Protein AF-0000000076750941 (afdb_homodimer)

Foldseek 3Di:
DPDFAADPLQVVVLVVQLDDPHLLVDDLVVSQVVLCVLQVDDDDAADWDKDWDWFDFPLDIWIKIKIAHPPDDAAFEEEAEEEDDLLRYDDCRLQVRLLRLLRNLLRGIYIYTGFDGFPVPAPPRRLRNSLSVLLCCVVPVVVVRHDQVAYEYEYEACRLLSLLLSLLVCVVVVRHDYQEYEYELYAAALPLDDPLQVVAQSDSVDHSSNSPSSCCGHCVPPVCCLPCSNHVLNDALVSLAPGHAYEYEHEDNESSRVSSVSSQVSNVVSVHHYDYYYHGNHYGPLLSRSSNCPPPSNVVVSSVSSVVSNVSSVND/DPDFAADPLQVVVLVVQLDDPHLLVDDLVVSQVVLCVLQVDDDDAADWDKDWDWFDFPLDIWIKIKIAHPPDDAAFEEEAEEEDDLLRYDDCRLQVRLLRLLRNLLRGIYIYTGFDGFPVPAPPRRLRNSLSVLLCCVVPVVVVRHDQVAYEYEYEACRLLSLLLSLLVCVVVVRHDYQEYEYELYAAALPLDDPLQVVAQSDSVDHVSNSPSSCCGHCVPVVCCLPCSNHVLNDALVSLAPGHAYEYEHEDNESSRVSSVSSQVSNVVSVHHYDYYYHGNHYGPLLSRRSNCPPPSNVVVSSVSSVVSNVSSVND

Radius of gyration: 24.83 Å; Cα contacts (8 Å, |Δi|>4): 1471; chains: 2; bounding box: 46×72×63 Å

InterPro domains:
  IPR002168 Lipase, GDXG, putative histidine active site [PS01173] (79-95)
  IPR013094 Alpha/beta hydrolase fold-3 [PF07859] (79-287)
  IPR029058 Alpha/Beta hydrolase fold [G3DSA:3.40.50.1820] (3-315)
  IPR029058 Alpha/Beta hydrolase fold [SSF53474] (43-313)
  IPR050300 GDXG lipolytic enzyme [PTHR48081] (16-315)

Organism: NCBI:txid927661

Secondary structure (DSSP, 8-state):
-PPP---HHHHHHHHHTSSSSPGGGS-HHHHHHHHHHHH-S------EEEEEEEEP-TT--EEEEEEEETT--SPEEEEEEE--STTTS--TTTTHHHHHHHHHHHTSEEEEEE---TTTS-TTHHHHHHHHHHHHHHHHGGGGTEEEEEEEEEEETHHHHHHHHHHHHHHHH-S---SEEEEES----TT--SHHHHHTTT-SSS-HHHHHHHHHHH--SGGGGGSTTT-GGG--HHHHTTPPPEEEEEEEE-TTHHHHHHHHHHHHHTT--EEEEEEEEEETTTTT-GGGTTSHHHHHHHHHHHHHHHHHTT--/-PPP---HHHHHHHHHTSSSSPGGGS-HHHHHHHHHHHH-S------EEEEEEEEP-TT--EEEEEEEETT--SPEEEEEEE--STTTS--TTTTHHHHHHHHHHHTSEEEEEE---TTTS-TTHHHHHHHHHHHHHHHHGGGGTEEEEEEEEEEETHHHHHHHHHHHHHHHH-S---SEEEEES----TT--SHHHHHTTT-SSS-HHHHHHHHHHH--SGGGGGSTTT-GGG--HHHHTTPPPEEEEEEEE-TTHHHHHHHHHHHHHTT--EEEEEEEEEETTTTT-GGGTTSHHHHHHHHHHHHHHHHHTT--

Sequence (632 aa):
MSEVVLEAAAQEFADATSKPPFIYQLSPVEARKVLDDVQAGPVDAPPVDDEWVLVPASVGDVRVRIVKPQGASGALPVVLYIHGGGWVLGNAGTHDRLVREFAVGSDAAVVFVEYTPSPDAHYPVAIEQAYATARWVVAEGAAHGLDATRMAVAGDSVGGNMTAAVAILAKQRGDVTFVHQSMYYPVTDARQNTESYRTFADGPFLTAAGMAWFWDNYAPDHSVRSEITASPNLASPEDLAGLPPAFLLVDEADVLRDEGEAYAGKLRAAGVPVTTVRYDGISHDFMMLNPLKDTHAAKGATAQAIAVLRQALGRAMSEVVLEAAAQEFADATSKPPFIYQLSPVEARKVLDDVQAGPVDAPPVDDEWVLVPASVGDVRVRIVKPQGASGALPVVLYIHGGGWVLGNAGTHDRLVREFAVGSDAAVVFVEYTPSPDAHYPVAIEQAYATARWVVAEGAAHGLDATRMAVAGDSVGGNMTAAVAILAKQRGDVTFVHQSMYYPVTDARQNTESYRTFADGPFLTAAGMAWFWDNYAPDHSVRSEITASPNLASPEDLAGLPPAFLLVDEADVLRDEGEAYAGKLRAAGVPVTTVRYDGISHDFMMLNPLKDTHAAKGATAQAIAVLRQALGRA

Structure (mmCIF, N/CA/C/O backbone):
data_AF-0000000076750941-model_v1
#
loop_
_entity.id
_entity.type
_entity.pdbx_description
1 polymer Esterase/lipase
#
loop_
_atom_site.group_PDB
_atom_site.id
_atom_site.type_symbol
_atom_site.label_atom_id
_atom_site.label_alt_id
_atom_site.label_comp_id
_atom_site.label_asym_id
_atom_site.label_entity_id
_atom_site.label_seq_id
_atom_site.pdbx_PDB_ins_code
_atom_site.Cartn_x
_atom_site.Cartn_y
_atom_site.Cartn_z
_atom_site.occupancy
_atom_site.B_iso_or_equiv
_atom_site.auth_seq_id
_atom_site.auth_comp_id
_atom_site.auth_asym_id
_atom_site.auth_atom_id
_atom_site.pdbx_PDB_model_num
ATOM 1 N N . MET A 1 1 ? -1.994 -5.578 19.625 1 52.38 1 MET A N 1
ATOM 2 C CA . MET A 1 1 ? -2.387 -5.199 18.266 1 52.38 1 MET A CA 1
ATOM 3 C C . MET A 1 1 ? -3.838 -4.73 18.234 1 52.38 1 MET A C 1
ATOM 5 O O . MET A 1 1 ? -4.676 -5.242 18.969 1 52.38 1 MET A O 1
ATOM 9 N N . SER A 1 2 ? -4.059 -3.561 17.641 1 65.69 2 SER A N 1
ATOM 10 C CA . SER A 1 2 ? -5.418 -3.043 17.562 1 65.69 2 SER A CA 1
ATOM 11 C C . SER A 1 2 ? -6.355 -4.035 16.891 1 65.69 2 SER A C 1
ATOM 13 O O . SER A 1 2 ? -5.91 -4.875 16.094 1 65.69 2 SER A O 1
ATOM 15 N N . GLU A 1 3 ? -7.535 -4.137 17.344 1 85.19 3 GLU A N 1
ATOM 16 C CA . GLU A 1 3 ? -8.562 -4.996 16.766 1 85.19 3 GLU A CA 1
ATOM 17 C C . GLU A 1 3 ? -8.742 -4.719 15.281 1 85.19 3 GLU A C 1
ATOM 19 O O . GLU A 1 3 ? -8.773 -3.562 14.852 1 85.19 3 GLU A O 1
ATOM 24 N N . VAL A 1 4 ? -8.695 -5.77 14.5 1 95.56 4 VAL A N 1
ATOM 25 C CA . VAL A 1 4 ? -8.883 -5.656 13.062 1 95.56 4 VAL A CA 1
ATOM 26 C C . VAL A 1 4 ? -10.328 -5.285 12.758 1 95.56 4 VAL A C 1
ATOM 28 O O . VAL A 1 4 ? -11.258 -5.93 13.25 1 95.56 4 VAL A O 1
ATOM 31 N N . VAL A 1 5 ? -10.555 -4.203 12.094 1 97.88 5 VAL A N 1
ATOM 32 C CA . VAL A 1 5 ? -11.867 -3.809 11.586 1 97.88 5 VAL A CA 1
ATOM 33 C C . VAL A 1 5 ? -11.914 -4.023 10.078 1 97.88 5 VAL A C 1
ATOM 35 O O . VAL A 1 5 ? -11.305 -3.268 9.312 1 97.88 5 VAL A O 1
ATOM 38 N N . LEU A 1 6 ? -12.688 -5.016 9.641 1 98.5 6 LEU A N 1
ATOM 39 C CA . LEU A 1 6 ? -12.789 -5.332 8.227 1 98.5 6 LEU A CA 1
ATOM 40 C C . LEU A 1 6 ? -13.773 -4.398 7.527 1 98.5 6 LEU A C 1
ATOM 42 O O . LEU A 1 6 ? -14.695 -3.879 8.164 1 98.5 6 LEU A O 1
ATOM 46 N N . GLU A 1 7 ? -13.531 -4.137 6.223 1 98.69 7 GLU A N 1
ATOM 47 C CA . GLU A 1 7 ? -14.594 -3.535 5.426 1 98.69 7 GLU A CA 1
ATOM 48 C C . GLU A 1 7 ? -15.867 -4.375 5.473 1 98.69 7 GLU A C 1
ATOM 50 O O . GLU A 1 7 ? -15.805 -5.602 5.602 1 98.69 7 GLU A O 1
ATOM 55 N N . ALA A 1 8 ? -16.984 -3.779 5.281 1 98.12 8 ALA A N 1
ATOM 56 C CA . ALA A 1 8 ? -18.281 -4.418 5.484 1 98.12 8 ALA A CA 1
ATOM 57 C C . ALA A 1 8 ? -18.438 -5.66 4.609 1 98.12 8 ALA A C 1
ATOM 59 O O . ALA A 1 8 ? -18.828 -6.723 5.094 1 98.12 8 ALA A O 1
ATOM 60 N N . ALA A 1 9 ? -18.078 -5.562 3.32 1 98.44 9 ALA A N 1
ATOM 61 C CA . ALA A 1 9 ? -18.203 -6.691 2.404 1 98.44 9 ALA A CA 1
ATOM 62 C C . ALA A 1 9 ? -17.281 -7.836 2.816 1 98.44 9 ALA A C 1
ATOM 64 O O . ALA A 1 9 ? -17.641 -9.008 2.678 1 98.44 9 ALA A O 1
ATOM 65 N N . ALA A 1 10 ? -16.094 -7.52 3.305 1 98.62 10 ALA A N 1
ATOM 66 C CA . ALA A 1 10 ? -15.148 -8.531 3.768 1 98.62 10 ALA A CA 1
ATOM 67 C C . ALA A 1 10 ? -15.672 -9.242 5.012 1 98.62 10 ALA A C 1
ATOM 69 O O . ALA A 1 10 ? -15.531 -10.461 5.141 1 98.62 10 ALA A O 1
ATOM 70 N N . GLN A 1 11 ? -16.234 -8.461 5.938 1 98.31 11 GLN A N 1
ATOM 71 C CA . GLN A 1 11 ? -16.812 -9.062 7.133 1 98.31 11 GLN A CA 1
ATOM 72 C C . GLN A 1 11 ? -17.969 -9.992 6.777 1 98.31 11 GLN A C 1
ATOM 74 O O . GLN A 1 11 ? -18.078 -11.094 7.312 1 98.31 11 GLN A O 1
ATOM 79 N N . GLU A 1 12 ? -18.828 -9.516 5.898 1 98.25 12 GLU A N 1
ATOM 80 C CA . GLU A 1 12 ? -19.953 -10.32 5.461 1 98.25 12 GLU A CA 1
ATOM 81 C C . GLU A 1 12 ? -19.484 -11.633 4.836 1 98.25 12 GLU A C 1
ATOM 83 O O . GLU A 1 12 ? -20.047 -12.695 5.117 1 98.25 12 GLU A O 1
ATOM 88 N N . PHE A 1 13 ? -18.547 -11.57 3.957 1 98.12 13 PHE A N 1
ATOM 89 C CA . PHE A 1 13 ? -18 -12.758 3.305 1 98.12 13 PHE A CA 1
ATOM 90 C C . PHE A 1 13 ? -17.391 -13.703 4.328 1 98.12 13 PHE A C 1
ATOM 92 O O . PHE A 1 13 ? -17.562 -14.922 4.246 1 98.12 13 PHE A O 1
ATOM 99 N N . ALA A 1 14 ? -16.594 -13.117 5.281 1 97.94 14 ALA A N 1
ATOM 100 C CA . ALA A 1 14 ? -15.992 -13.906 6.348 1 97.94 14 ALA A CA 1
ATOM 101 C C . ALA A 1 14 ? -17.047 -14.633 7.168 1 97.94 14 ALA A C 1
ATOM 103 O O . ALA A 1 14 ? -16.906 -15.812 7.484 1 97.94 14 ALA A O 1
ATOM 104 N N . ASP A 1 15 ? -18.125 -13.93 7.496 1 97.75 15 ASP A N 1
ATOM 105 C CA . ASP A 1 15 ? -19.219 -14.531 8.266 1 97.75 15 ASP A CA 1
ATOM 106 C C . ASP A 1 15 ? -19.859 -15.68 7.5 1 97.75 15 ASP A C 1
ATOM 108 O O . ASP A 1 15 ? -20.156 -16.734 8.078 1 97.75 15 ASP A O 1
ATOM 112 N N . ALA A 1 16 ? -20.016 -15.469 6.242 1 96.25 16 ALA A N 1
ATOM 113 C CA . ALA A 1 16 ? -20.672 -16.469 5.402 1 96.25 16 ALA A CA 1
ATOM 114 C C . ALA A 1 16 ? -19.812 -17.734 5.289 1 96.25 16 ALA A C 1
ATOM 116 O O . ALA A 1 16 ? -20.344 -18.844 5.152 1 96.25 16 ALA A O 1
ATOM 117 N N . THR A 1 17 ? -18.547 -17.578 5.395 1 95.69 17 THR A N 1
ATOM 118 C CA . THR A 1 17 ? -17.656 -18.703 5.172 1 95.69 17 THR A CA 1
ATOM 119 C C . THR A 1 17 ? -17.141 -19.266 6.5 1 95.69 17 THR A C 1
ATOM 121 O O . THR A 1 17 ? -16.234 -20.094 6.523 1 95.69 17 THR A O 1
ATOM 124 N N . SER A 1 18 ? -17.719 -18.797 7.625 1 96.12 18 SER A N 1
ATOM 125 C CA . SER A 1 18 ? -17.266 -19.234 8.945 1 96.12 18 SER A CA 1
ATOM 126 C C . SER A 1 18 ? -18.078 -20.406 9.453 1 96.12 18 SER A C 1
ATOM 128 O O . SER A 1 18 ? -17.922 -20.844 10.602 1 96.12 18 SER A O 1
ATOM 130 N N . LYS A 1 19 ? -18.906 -20.922 8.594 1 94.56 19 LYS A N 1
ATOM 131 C CA . LYS A 1 19 ? -19.719 -22.062 8.953 1 94.56 19 LYS A CA 1
ATOM 132 C C . LYS A 1 19 ? -19.359 -23.281 8.117 1 94.56 19 LYS A C 1
ATOM 134 O O . LYS A 1 19 ? -19.062 -23.172 6.922 1 94.56 19 LYS A O 1
ATOM 139 N N . PRO A 1 20 ? -19.328 -24.469 8.742 1 94.94 20 PRO A N 1
ATOM 140 C CA . PRO A 1 20 ? -19.031 -25.672 7.973 1 94.94 20 PRO A CA 1
ATOM 141 C C . PRO A 1 20 ? -20.094 -25.969 6.914 1 94.94 20 PRO A C 1
ATOM 143 O O . PRO A 1 20 ? -21.219 -25.484 7.012 1 94.94 20 PRO A O 1
ATOM 146 N N . PRO A 1 21 ? -19.797 -26.812 5.961 1 96.94 21 PRO A N 1
ATOM 147 C CA . PRO A 1 21 ? -18.484 -27.438 5.773 1 96.94 21 PRO A CA 1
ATOM 148 C C . PRO A 1 21 ? -17.422 -26.438 5.297 1 96.94 21 PRO A C 1
ATOM 150 O O . PRO A 1 21 ? -17.688 -25.609 4.426 1 96.94 21 PRO A O 1
ATOM 153 N N . PHE A 1 22 ? -16.312 -26.562 5.926 1 97.19 22 PHE A N 1
ATOM 154 C CA . PHE A 1 22 ? -15.156 -25.797 5.496 1 97.19 22 PHE A CA 1
ATOM 155 C C . PHE A 1 22 ? -14.492 -26.438 4.285 1 97.19 22 PHE A C 1
ATOM 157 O O . PHE A 1 22 ? -14.727 -27.609 3.998 1 97.19 22 PHE A O 1
ATOM 164 N N . ILE A 1 23 ? -13.719 -25.641 3.59 1 96.06 23 ILE A N 1
ATOM 165 C CA . ILE A 1 23 ? -13.125 -26.094 2.334 1 96.06 23 ILE A CA 1
ATOM 166 C C . ILE A 1 23 ? -12.312 -27.359 2.576 1 96.06 23 ILE A C 1
ATOM 168 O O . ILE A 1 23 ? -12.289 -28.266 1.73 1 96.06 23 ILE A O 1
ATOM 172 N N . TYR A 1 24 ? -11.648 -27.484 3.795 1 97.19 24 TYR A N 1
ATOM 173 C CA . TYR A 1 24 ? -10.75 -28.594 4.098 1 97.19 24 TYR A CA 1
ATOM 174 C C . TYR A 1 24 ? -11.539 -29.812 4.543 1 97.19 24 TYR A C 1
ATOM 176 O O . TYR A 1 24 ? -10.953 -30.859 4.832 1 97.19 24 TYR A O 1
ATOM 184 N N . GLN A 1 25 ? -12.836 -29.656 4.633 1 97.88 25 GLN A N 1
ATOM 185 C CA . GLN A 1 25 ? -13.711 -30.766 4.973 1 97.88 25 GLN A CA 1
ATOM 186 C C . GLN A 1 25 ? -14.391 -31.344 3.729 1 97.88 25 GLN A C 1
ATOM 188 O O . GLN A 1 25 ? -15.164 -32.281 3.816 1 97.88 25 GLN A O 1
ATOM 193 N N . LEU A 1 26 ? -14.102 -30.75 2.559 1 97.94 26 LEU A N 1
ATOM 194 C CA . LEU A 1 26 ? -14.688 -31.172 1.286 1 97.94 26 LEU A CA 1
ATOM 195 C C . LEU A 1 26 ? -13.68 -31.969 0.463 1 97.94 26 LEU A C 1
ATOM 197 O O . LEU A 1 26 ? -12.477 -31.875 0.681 1 97.94 26 LEU A O 1
ATOM 201 N N . SER A 1 27 ? -14.227 -32.781 -0.504 1 97.44 27 SER A N 1
ATOM 202 C CA . SER A 1 27 ? -13.352 -33.344 -1.53 1 97.44 27 SER A CA 1
ATOM 203 C C . SER A 1 27 ? -12.812 -32.25 -2.449 1 97.44 27 SER A C 1
ATOM 205 O O . SER A 1 27 ? -13.406 -31.188 -2.57 1 97.44 27 SER A O 1
ATOM 207 N N . PRO A 1 28 ? -11.672 -32.531 -3.076 1 97.75 28 PRO A N 1
ATOM 208 C CA . PRO A 1 28 ? -11.141 -31.516 -4.012 1 97.75 28 PRO A CA 1
ATOM 209 C C . PRO A 1 28 ? -12.164 -31.094 -5.062 1 97.75 28 PRO A C 1
ATOM 211 O O . PRO A 1 28 ? -12.281 -29.906 -5.379 1 97.75 28 PRO A O 1
ATOM 214 N N . VAL A 1 29 ? -12.953 -32.031 -5.559 1 97.62 29 VAL A N 1
ATOM 215 C CA . VAL A 1 29 ? -13.945 -31.734 -6.586 1 97.62 29 VAL A CA 1
ATOM 216 C C . VAL A 1 29 ? -15.023 -30.812 -6.012 1 97.62 29 VAL A C 1
ATOM 218 O O . VAL A 1 29 ? -15.43 -29.844 -6.652 1 97.62 29 VAL A O 1
ATOM 221 N N . GLU A 1 30 ? -15.492 -31.109 -4.785 1 97.94 30 GLU A N 1
ATOM 222 C CA . GLU A 1 30 ? -16.5 -30.281 -4.129 1 97.94 30 GLU A CA 1
ATOM 223 C C . GLU A 1 30 ? -15.945 -28.891 -3.797 1 97.94 30 GLU A C 1
ATOM 225 O O . GLU A 1 30 ? -16.641 -27.891 -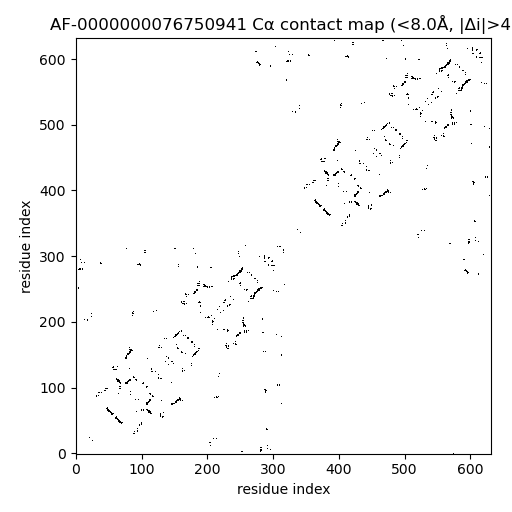3.928 1 97.94 30 GLU A O 1
ATOM 230 N N . ALA A 1 31 ? -14.727 -28.906 -3.391 1 98.25 31 ALA A N 1
ATOM 231 C CA . ALA A 1 31 ? -14.078 -27.641 -3.057 1 98.25 31 ALA A CA 1
ATOM 232 C C . ALA A 1 31 ? -13.953 -26.75 -4.289 1 98.25 31 ALA A C 1
ATOM 234 O O . ALA A 1 31 ? -14.195 -25.547 -4.219 1 98.25 31 ALA A O 1
ATOM 235 N N . ARG A 1 32 ? -13.562 -27.328 -5.414 1 98.5 32 ARG A N 1
ATOM 236 C CA . ARG A 1 32 ? -13.469 -26.594 -6.668 1 98.5 32 ARG A CA 1
ATOM 237 C C . ARG A 1 32 ? -14.805 -25.969 -7.039 1 98.5 32 ARG A C 1
ATOM 239 O O . ARG A 1 32 ? -14.852 -24.797 -7.461 1 98.5 32 ARG A O 1
ATOM 246 N N . LYS A 1 33 ? -15.875 -26.703 -6.832 1 97.81 33 LYS A N 1
ATOM 247 C CA . LYS A 1 33 ? -17.203 -26.203 -7.152 1 97.81 33 LYS A CA 1
ATOM 248 C C . LYS A 1 33 ? -17.578 -25 -6.273 1 97.81 33 LYS A C 1
ATOM 250 O O . LYS A 1 33 ? -18.266 -24.094 -6.727 1 97.81 33 LYS A O 1
ATOM 255 N N . VAL A 1 34 ? -17.156 -25.047 -5.055 1 97 34 VAL A N 1
ATOM 256 C CA . VAL A 1 34 ? -17.453 -23.953 -4.145 1 97 34 VAL A CA 1
ATOM 257 C C . VAL A 1 34 ? -16.875 -22.656 -4.703 1 97 34 VAL A C 1
ATOM 259 O O . VAL A 1 34 ? -17.578 -21.641 -4.777 1 97 34 VAL A O 1
ATOM 262 N N . LEU A 1 35 ? -15.594 -22.609 -5.105 1 97.81 35 LEU A N 1
ATOM 263 C CA . LEU A 1 35 ? -15 -21.391 -5.641 1 97.81 35 LEU A CA 1
ATOM 264 C C . LEU A 1 35 ? -15.633 -21.016 -6.973 1 97.81 35 LEU A C 1
ATOM 266 O O . LEU A 1 35 ? -15.859 -19.844 -7.242 1 97.81 35 LEU A O 1
ATOM 270 N N . ASP A 1 36 ? -15.945 -22.031 -7.805 1 98.19 36 ASP A N 1
ATOM 271 C CA . ASP A 1 36 ? -16.641 -21.781 -9.062 1 98.19 36 ASP A CA 1
ATOM 272 C C . ASP A 1 36 ? -17.953 -21.031 -8.812 1 98.19 36 ASP A C 1
ATOM 274 O O . ASP A 1 36 ? -18.281 -20.078 -9.531 1 98.19 36 ASP A O 1
ATOM 278 N N . ASP A 1 37 ? -18.672 -21.469 -7.812 1 97.5 37 ASP A N 1
ATOM 279 C CA . ASP A 1 37 ? -19.984 -20.891 -7.516 1 97.5 37 ASP A CA 1
ATOM 280 C C . ASP A 1 37 ? -19.844 -19.469 -6.984 1 97.5 37 ASP A C 1
ATOM 282 O O . ASP A 1 37 ? -20.625 -18.578 -7.352 1 97.5 37 ASP A O 1
ATOM 286 N N . VAL A 1 38 ? -18.875 -19.25 -6.164 1 96.94 38 VAL A N 1
ATOM 287 C CA . VAL A 1 38 ? -18.625 -17.906 -5.613 1 96.94 38 VAL A CA 1
ATOM 288 C C . VAL A 1 38 ? -18.328 -16.938 -6.742 1 96.94 38 VAL A C 1
ATOM 290 O O . VAL A 1 38 ? -18.734 -15.766 -6.688 1 96.94 38 VAL A O 1
ATOM 293 N N . GLN A 1 39 ? -17.656 -17.422 -7.809 1 98.06 39 GLN A N 1
ATOM 294 C CA . GLN A 1 39 ? -17.141 -16.562 -8.867 1 98.06 39 GLN A CA 1
ATOM 295 C C . GLN A 1 39 ? -18.094 -16.516 -10.062 1 98.06 39 GLN A C 1
ATOM 297 O O . GLN A 1 39 ? -17.875 -15.781 -11.023 1 98.06 39 GLN A O 1
ATOM 302 N N . ALA A 1 40 ? -19.203 -17.297 -10.086 1 94 40 ALA A N 1
ATOM 303 C CA . ALA A 1 40 ? -20.062 -17.516 -11.242 1 94 40 ALA A CA 1
ATOM 304 C C . ALA A 1 40 ? -21.031 -16.344 -11.438 1 94 40 ALA A C 1
ATOM 306 O O . ALA A 1 40 ? -21.547 -16.141 -12.531 1 94 40 ALA A O 1
ATOM 307 N N . GLY A 1 41 ? -21.281 -15.477 -10.523 1 89.62 41 GLY A N 1
ATOM 308 C CA . GLY A 1 41 ? -22.234 -14.398 -10.68 1 89.62 41 GLY A CA 1
ATOM 309 C C . GLY A 1 41 ? -21.766 -13.32 -11.648 1 89.62 41 GLY A C 1
ATOM 310 O O . GLY A 1 41 ? -20.594 -13.266 -12 1 89.62 41 GLY A O 1
ATOM 311 N N . PRO A 1 42 ? -22.781 -12.641 -12.234 1 91.81 42 PRO A N 1
ATOM 312 C CA . PRO A 1 42 ? -22.406 -11.547 -13.141 1 91.81 42 PRO A CA 1
ATOM 313 C C . PRO A 1 42 ? -21.438 -10.555 -12.516 1 91.81 42 PRO A C 1
ATOM 315 O O . PRO A 1 42 ? -21.547 -10.242 -11.32 1 91.81 42 PRO A O 1
ATOM 318 N N . VAL A 1 43 ? -20.422 -10.219 -13.273 1 94.94 43 VAL A N 1
ATOM 319 C CA . VAL A 1 43 ? -19.438 -9.234 -12.82 1 94.94 43 VAL A CA 1
ATOM 320 C C . VAL A 1 43 ? -18.969 -8.398 -14.008 1 94.94 43 VAL A C 1
ATOM 322 O O . VAL A 1 43 ? -18.797 -8.914 -15.117 1 94.94 43 VAL A O 1
ATOM 325 N N . ASP A 1 44 ? -18.844 -7.074 -13.773 1 95.31 44 ASP A N 1
ATOM 326 C CA . ASP A 1 44 ? -18.297 -6.199 -14.797 1 95.31 44 ASP A CA 1
ATOM 327 C C . ASP A 1 44 ? -16.812 -6.48 -15.016 1 95.31 44 ASP A C 1
ATOM 329 O O . ASP A 1 44 ? -16.047 -6.586 -14.055 1 95.31 44 ASP A O 1
ATOM 333 N N . ALA A 1 45 ? -16.406 -6.75 -16.234 1 96.62 45 ALA A N 1
ATOM 334 C CA . ALA A 1 45 ? -15.023 -6.941 -16.641 1 96.62 45 ALA A CA 1
ATOM 335 C C . ALA A 1 45 ? -14.766 -6.355 -18.016 1 96.62 45 ALA A C 1
ATOM 337 O O . ALA A 1 45 ? -15.648 -6.367 -18.875 1 96.62 45 ALA A O 1
ATOM 338 N N . PRO A 1 46 ? -13.609 -5.812 -18.203 1 98.19 46 PRO A N 1
ATOM 339 C CA . PRO A 1 46 ? -13.328 -5.195 -19.5 1 98.19 46 PRO A CA 1
ATOM 340 C C . PRO A 1 46 ? -13.336 -6.203 -20.641 1 98.19 46 PRO A C 1
ATOM 342 O O . PRO A 1 46 ? -13.016 -7.379 -20.438 1 98.19 46 PRO A O 1
ATOM 345 N N . PRO A 1 47 ? -13.688 -5.766 -21.844 1 98.44 47 PRO A N 1
ATOM 346 C CA . PRO A 1 47 ? -13.633 -6.664 -23 1 98.44 47 PRO A CA 1
ATOM 347 C C . PRO A 1 47 ? -12.203 -7.043 -23.391 1 98.44 47 PRO A C 1
ATOM 349 O O . PRO A 1 47 ? -11.297 -6.219 -23.297 1 98.44 47 PRO A O 1
ATOM 352 N N . VAL A 1 48 ? -12.055 -8.312 -23.844 1 98.75 48 VAL A N 1
ATOM 353 C CA . VAL A 1 48 ? -10.727 -8.805 -24.203 1 98.75 48 VAL A CA 1
ATOM 354 C C . VAL A 1 48 ? -10.836 -9.719 -25.422 1 98.75 48 VAL A C 1
ATOM 356 O O . VAL A 1 48 ? -11.93 -10.188 -25.766 1 98.75 48 VAL A O 1
ATOM 359 N N . ASP A 1 49 ? -9.734 -9.883 -26.125 1 98.75 49 ASP A N 1
ATOM 360 C CA . ASP A 1 49 ? -9.516 -11.008 -27.031 1 98.75 49 ASP A CA 1
ATOM 361 C C . ASP A 1 49 ? -8.695 -12.102 -26.359 1 98.75 49 ASP A C 1
ATOM 363 O O . ASP A 1 49 ? -7.762 -11.82 -25.609 1 98.75 49 ASP A O 1
ATOM 367 N N . ASP A 1 50 ? -9.125 -13.359 -26.578 1 98 50 ASP A N 1
ATOM 368 C CA . ASP A 1 50 ? -8.297 -14.406 -26 1 98 50 ASP A CA 1
ATOM 369 C C . ASP A 1 50 ? -8.234 -15.633 -26.906 1 98 50 ASP A C 1
ATOM 371 O O . ASP A 1 50 ? -9.008 -15.742 -27.859 1 98 50 ASP A O 1
ATOM 375 N N . GLU A 1 51 ? -7.262 -16.422 -26.75 1 98.44 51 GLU A N 1
ATOM 376 C CA . GLU A 1 51 ? -7.074 -17.719 -27.406 1 98.44 51 GLU A CA 1
ATOM 377 C C . GLU A 1 51 ? -6.418 -18.719 -26.453 1 98.44 51 GLU A C 1
ATOM 379 O O . GLU A 1 51 ? -5.812 -18.344 -25.453 1 98.44 51 GLU A O 1
ATOM 384 N N . TRP A 1 52 ? -6.609 -19.938 -26.766 1 98.75 52 TRP A N 1
ATOM 385 C CA . TRP A 1 52 ? -6.012 -21.031 -26 1 98.75 52 TRP A CA 1
ATOM 386 C C . TRP A 1 52 ? -4.918 -21.719 -26.812 1 98.75 52 TRP A C 1
ATOM 388 O O . TRP A 1 52 ? -5.066 -21.938 -28.016 1 98.75 52 TRP A O 1
ATOM 398 N N . VAL A 1 53 ? -3.848 -22.031 -26.125 1 98.75 53 VAL A N 1
ATOM 399 C CA . VAL A 1 53 ? -2.793 -22.844 -26.703 1 98.75 53 VAL A CA 1
ATOM 400 C C . VAL A 1 53 ? -2.447 -24 -25.766 1 98.75 53 VAL A C 1
ATOM 402 O O . VAL A 1 53 ? -2.719 -23.922 -24.562 1 98.75 53 VAL A O 1
ATOM 405 N N . LEU A 1 54 ? -1.964 -25.047 -26.312 1 98.75 54 LEU A N 1
ATOM 406 C CA . LEU A 1 54 ? -1.405 -26.141 -25.531 1 98.75 54 LEU A CA 1
ATOM 407 C C . LEU A 1 54 ? 0.118 -26.094 -25.531 1 98.75 54 LEU A C 1
ATOM 409 O O . LEU A 1 54 ? 0.745 -26.172 -26.594 1 98.75 54 LEU A O 1
ATOM 413 N N . VAL A 1 55 ? 0.733 -25.922 -24.406 1 98.75 55 VAL A N 1
ATOM 414 C CA . VAL A 1 55 ? 2.18 -25.797 -24.266 1 98.75 55 VAL A CA 1
ATOM 415 C C . VAL A 1 55 ? 2.787 -27.109 -23.812 1 98.75 55 VAL A C 1
ATOM 417 O O . VAL A 1 55 ? 2.395 -27.656 -22.781 1 98.75 55 VAL A O 1
ATOM 420 N N . PRO A 1 56 ? 3.734 -27.641 -24.547 1 98.38 56 PRO A N 1
ATOM 421 C CA . PRO A 1 56 ? 4.418 -28.859 -24.094 1 98.38 56 PRO A CA 1
ATOM 422 C C . PRO A 1 56 ? 5.277 -28.625 -22.859 1 98.38 56 PRO A C 1
ATOM 424 O O . PRO A 1 56 ? 5.953 -27.609 -22.75 1 98.38 56 PRO A O 1
ATOM 427 N N . ALA A 1 57 ? 5.16 -29.5 -21.906 1 98.06 57 ALA A N 1
ATOM 428 C CA . ALA A 1 57 ? 5.992 -29.531 -20.703 1 98.06 57 ALA A CA 1
ATOM 429 C C . ALA A 1 57 ? 6.41 -30.953 -20.359 1 98.06 57 ALA A C 1
ATOM 431 O O . ALA A 1 57 ? 5.645 -31.891 -20.562 1 98.06 57 ALA A O 1
ATOM 432 N N . SER A 1 58 ? 7.598 -31.141 -19.875 1 97.88 58 SER A N 1
ATOM 433 C CA . SER A 1 58 ? 8.125 -32.469 -19.562 1 97.88 58 SER A CA 1
ATOM 434 C C . SER A 1 58 ? 7.281 -33.156 -18.516 1 97.88 58 SER A C 1
ATOM 436 O O . SER A 1 58 ? 7.246 -34.406 -18.453 1 97.88 58 SER A O 1
ATOM 438 N N . VAL A 1 59 ? 6.547 -32.375 -17.75 1 98.25 59 VAL A N 1
ATOM 439 C CA . VAL A 1 59 ? 5.754 -32.938 -16.656 1 98.25 59 VAL A CA 1
ATOM 440 C C . VAL A 1 59 ? 4.301 -33.094 -17.109 1 98.25 59 VAL A C 1
ATOM 442 O O . VAL A 1 59 ? 3.422 -33.375 -16.281 1 98.25 59 VAL A O 1
ATOM 445 N N . GLY A 1 60 ? 3.998 -32.906 -18.344 1 97.94 60 GLY A N 1
ATOM 446 C CA . GLY A 1 60 ? 2.654 -32.906 -18.906 1 97.94 60 GLY A CA 1
ATOM 447 C C . GLY A 1 60 ? 2.248 -31.562 -19.5 1 97.94 60 GLY A C 1
ATOM 448 O O . GLY A 1 60 ? 2.473 -30.516 -18.891 1 97.94 60 GLY A O 1
ATOM 449 N N . ASP A 1 61 ? 1.649 -31.641 -20.688 1 98.38 61 ASP A N 1
ATOM 450 C CA . ASP A 1 61 ? 1.24 -30.422 -21.391 1 98.38 61 ASP A CA 1
ATOM 451 C C . ASP A 1 61 ? 0.297 -29.578 -20.531 1 98.38 61 ASP A C 1
ATOM 453 O O . ASP A 1 61 ? -0.388 -30.109 -19.641 1 98.38 61 ASP A O 1
ATOM 457 N N . VAL A 1 62 ? 0.334 -28.359 -20.781 1 98.81 62 VAL A N 1
ATOM 458 C CA . VAL A 1 62 ? -0.5 -27.469 -19.984 1 98.81 62 VAL A CA 1
ATOM 459 C C . VAL A 1 62 ? -1.262 -26.5 -20.891 1 98.81 62 VAL A C 1
ATOM 461 O O . VAL A 1 62 ? -0.717 -26.016 -21.891 1 98.81 62 VAL A O 1
ATOM 464 N N . ARG A 1 63 ? -2.537 -26.266 -20.562 1 98.75 63 ARG A N 1
ATOM 465 C CA . ARG A 1 63 ? -3.348 -25.297 -21.281 1 98.75 63 ARG A CA 1
ATOM 466 C C . ARG A 1 63 ? -3.025 -23.875 -20.812 1 98.75 63 ARG A C 1
ATOM 468 O O . ARG A 1 63 ? -2.887 -23.625 -19.609 1 98.75 63 ARG A O 1
ATOM 475 N N . VAL A 1 64 ? -2.889 -23.016 -21.812 1 98.88 64 VAL A N 1
ATOM 476 C CA . VAL A 1 64 ? -2.555 -21.625 -21.531 1 98.88 64 VAL A CA 1
ATOM 477 C C . VAL A 1 64 ? -3.52 -20.703 -22.281 1 98.88 64 VAL A C 1
ATOM 479 O O . VAL A 1 64 ? -3.789 -20.906 -23.469 1 98.88 64 VAL A O 1
ATOM 482 N N . ARG A 1 65 ? -4.074 -19.797 -21.547 1 98.94 65 ARG A N 1
ATOM 483 C CA . ARG A 1 65 ? -4.938 -18.781 -22.125 1 98.94 65 ARG A CA 1
ATOM 484 C C . ARG A 1 65 ? -4.172 -17.469 -22.328 1 98.94 65 ARG A C 1
ATOM 486 O O . ARG A 1 65 ? -3.566 -16.953 -21.391 1 98.94 65 ARG A O 1
ATOM 493 N N . ILE A 1 66 ? -4.113 -17 -23.547 1 98.94 66 ILE A N 1
ATOM 494 C CA . ILE A 1 66 ? -3.531 -15.703 -23.844 1 98.94 66 ILE A CA 1
ATOM 495 C C . ILE A 1 66 ? -4.629 -14.648 -23.906 1 98.94 66 ILE A C 1
ATOM 497 O O . ILE A 1 66 ? -5.539 -14.734 -24.734 1 98.94 66 ILE A O 1
ATOM 501 N N . VAL A 1 67 ? -4.598 -13.664 -23.031 1 98.94 67 VAL A N 1
ATOM 502 C CA . VAL A 1 67 ? -5.609 -12.617 -22.922 1 98.94 67 VAL A CA 1
ATOM 503 C C . VAL A 1 67 ? -5 -11.266 -23.297 1 98.94 67 VAL A C 1
ATOM 505 O O . VAL A 1 67 ? -3.982 -10.859 -22.719 1 98.94 67 VAL A O 1
ATOM 508 N N . LYS A 1 68 ? -5.617 -10.625 -24.266 1 98.88 68 LYS A N 1
ATOM 509 C CA . LYS A 1 68 ? -5.133 -9.328 -24.734 1 98.88 68 LYS A CA 1
ATOM 510 C C . LYS A 1 68 ? -6.234 -8.273 -24.672 1 98.88 68 LYS A C 1
ATOM 512 O O . LYS A 1 68 ? -7.418 -8.594 -24.781 1 98.88 68 LYS A O 1
ATOM 517 N N . PRO A 1 69 ? -5.82 -6.922 -24.422 1 98.69 69 PRO A N 1
ATOM 518 C CA . PRO A 1 69 ? -6.844 -5.898 -24.641 1 98.69 69 PRO A CA 1
ATOM 519 C C . PRO A 1 69 ? -7.523 -6.023 -26 1 98.69 69 PRO A C 1
ATOM 521 O O . PRO A 1 69 ? -6.867 -6.336 -27 1 98.69 69 PRO A O 1
ATOM 524 N N . GLN A 1 70 ? -8.789 -5.859 -25.984 1 98.56 70 GLN A N 1
ATOM 525 C CA . GLN A 1 70 ? -9.555 -6.023 -27.219 1 98.56 70 GLN A CA 1
ATOM 526 C C . GLN A 1 70 ? -9.023 -5.113 -28.328 1 98.56 70 GLN A C 1
ATOM 528 O O . GLN A 1 70 ? -8.875 -3.904 -28.125 1 98.56 70 GLN A O 1
ATOM 533 N N . GLY A 1 71 ? -8.672 -5.645 -29.375 1 97.38 71 GLY A N 1
ATOM 534 C CA . GLY A 1 71 ? -8.258 -4.883 -30.547 1 97.38 71 GLY A CA 1
ATOM 535 C C . GLY A 1 71 ? -6.801 -4.465 -30.5 1 97.38 71 GLY A C 1
ATOM 536 O O . GLY A 1 71 ? -6.34 -3.727 -31.375 1 97.38 71 GLY A O 1
ATOM 537 N N . ALA A 1 72 ? -6.094 -4.938 -29.516 1 96.31 72 ALA A N 1
ATOM 538 C CA . ALA A 1 72 ? -4.68 -4.578 -29.438 1 96.31 72 ALA A CA 1
ATOM 539 C C . ALA A 1 72 ? -3.914 -5.066 -30.656 1 96.31 72 ALA A C 1
ATOM 541 O O . ALA A 1 72 ? -4.18 -6.152 -31.172 1 96.31 72 ALA A O 1
ATOM 542 N N . SER A 1 73 ? -3.016 -4.211 -31.141 1 91.88 73 SER A N 1
ATOM 543 C CA . SER A 1 73 ? -2.186 -4.547 -32.312 1 91.88 73 SER A CA 1
ATOM 544 C C . SER A 1 73 ? -0.704 -4.527 -31.938 1 91.88 73 SER A C 1
ATOM 546 O O . SER A 1 73 ? -0.307 -3.891 -30.953 1 91.88 73 SER A O 1
ATOM 548 N N . GLY A 1 74 ? 0.065 -5.25 -32.656 1 93.25 74 GLY A N 1
ATOM 549 C CA . GLY A 1 74 ? 1.499 -5.301 -32.438 1 93.25 74 GLY A CA 1
ATOM 550 C C . GLY A 1 74 ? 1.887 -6.258 -31.312 1 93.25 74 GLY A C 1
ATOM 551 O O . GLY A 1 74 ? 1.022 -6.883 -30.688 1 93.25 74 GLY A O 1
ATOM 552 N N . ALA A 1 75 ? 3.211 -6.379 -31.094 1 97.56 75 ALA A N 1
ATOM 553 C CA . ALA A 1 75 ? 3.717 -7.25 -30.031 1 97.56 75 ALA A CA 1
ATOM 554 C C . ALA A 1 75 ? 3.52 -6.617 -28.656 1 97.56 75 ALA A C 1
ATOM 556 O O . ALA A 1 75 ? 3.92 -5.473 -28.438 1 97.56 75 ALA A O 1
ATOM 557 N N . LEU A 1 76 ? 2.861 -7.309 -27.812 1 98.75 76 LEU A N 1
ATOM 558 C CA . LEU A 1 76 ? 2.58 -6.816 -26.469 1 98.75 76 LEU A CA 1
ATOM 559 C C . LEU A 1 76 ? 3.566 -7.391 -25.469 1 98.75 76 LEU A C 1
ATOM 561 O O . LEU A 1 76 ? 3.957 -8.555 -25.562 1 98.75 76 LEU A O 1
ATOM 565 N N . PRO A 1 77 ? 3.973 -6.539 -24.438 1 98.88 77 PRO A N 1
ATOM 566 C CA . PRO A 1 77 ? 4.645 -7.164 -23.297 1 98.88 77 PRO A CA 1
ATOM 567 C C . PRO A 1 77 ? 3.777 -8.219 -22.609 1 98.88 77 PRO A C 1
ATOM 569 O O . PRO A 1 77 ? 2.576 -8.305 -22.875 1 98.88 77 PRO A O 1
ATOM 572 N N . VAL A 1 78 ? 4.438 -9.039 -21.781 1 98.94 78 VAL A N 1
ATOM 573 C CA . VAL A 1 78 ? 3.758 -10.234 -21.297 1 98.94 78 VAL A CA 1
ATOM 574 C C . VAL A 1 78 ? 3.723 -10.234 -19.781 1 98.94 78 VAL A C 1
ATOM 576 O O . VAL A 1 78 ? 4.711 -9.898 -19.125 1 98.94 78 VAL A O 1
ATOM 579 N N . VAL A 1 79 ? 2.617 -10.508 -19.25 1 99 79 VAL A N 1
ATOM 580 C CA . VAL A 1 79 ? 2.504 -10.938 -17.859 1 99 79 VAL A CA 1
ATOM 581 C C . VAL A 1 79 ? 2.184 -12.43 -17.797 1 99 79 VAL A C 1
ATOM 583 O O . VAL A 1 79 ? 1.064 -12.844 -18.109 1 99 79 VAL A O 1
ATOM 586 N N . LEU A 1 80 ? 3.176 -13.258 -17.469 1 99 80 LEU A N 1
ATOM 587 C CA . LEU A 1 80 ? 2.891 -14.648 -17.109 1 99 80 LEU A CA 1
ATOM 588 C C . LEU A 1 80 ? 2.16 -14.727 -15.781 1 99 80 LEU A C 1
ATOM 590 O O . LEU A 1 80 ? 2.74 -14.438 -14.727 1 99 80 LEU A O 1
ATOM 594 N N . TYR A 1 81 ? 0.92 -15.086 -15.852 1 99 81 TYR A N 1
ATOM 595 C CA . TYR A 1 81 ? 0.115 -15.078 -14.633 1 99 81 TYR A CA 1
ATOM 596 C C . TYR A 1 81 ? -0.161 -16.5 -14.156 1 99 81 TYR A C 1
ATOM 598 O O . TYR A 1 81 ? -0.708 -17.312 -14.898 1 99 81 TYR A O 1
ATOM 606 N N . ILE A 1 82 ? 0.228 -16.766 -12.906 1 99 82 ILE A N 1
ATOM 607 C CA . ILE A 1 82 ? -0.027 -18.047 -12.25 1 99 82 ILE A CA 1
ATOM 608 C C . ILE A 1 82 ? -1.085 -17.859 -11.164 1 99 82 ILE A C 1
ATOM 610 O O . ILE A 1 82 ? -0.869 -17.125 -10.195 1 99 82 ILE A O 1
ATOM 614 N N . HIS A 1 83 ? -2.227 -18.531 -11.359 1 98.94 83 HIS A N 1
ATOM 615 C CA . HIS A 1 83 ? -3.385 -18.219 -10.523 1 98.94 83 HIS A CA 1
ATOM 616 C C . HIS A 1 83 ? -3.287 -18.938 -9.18 1 98.94 83 HIS A C 1
ATOM 618 O O . HIS A 1 83 ? -2.611 -19.953 -9.055 1 98.94 83 HIS A O 1
ATOM 624 N N . GLY A 1 84 ? -4.004 -18.359 -8.195 1 98.81 84 GLY A N 1
ATOM 625 C CA . GLY A 1 84 ? -4.129 -18.953 -6.871 1 98.81 84 GLY A CA 1
ATOM 626 C C . GLY A 1 84 ? -5.219 -20.016 -6.789 1 98.81 84 GLY A C 1
ATOM 627 O O . GLY A 1 84 ? -5.641 -20.562 -7.812 1 98.81 84 GLY A O 1
ATOM 628 N N . GLY A 1 85 ? -5.535 -20.328 -5.574 1 98.69 85 GLY A N 1
ATOM 629 C CA . GLY A 1 85 ? -6.543 -21.344 -5.32 1 98.69 85 GLY A CA 1
ATOM 630 C C . GLY A 1 85 ? -6.012 -22.531 -4.543 1 98.69 85 GLY A C 1
ATOM 631 O O . GLY A 1 85 ? -6.504 -23.656 -4.695 1 98.69 85 GLY A O 1
ATOM 632 N N . GLY A 1 86 ? -4.977 -22.328 -3.793 1 98.75 86 GLY A N 1
ATOM 633 C CA . GLY A 1 86 ? -4.445 -23.359 -2.914 1 98.75 86 GLY A CA 1
ATOM 634 C C . GLY A 1 86 ? -3.912 -24.562 -3.664 1 98.75 86 GLY A C 1
ATOM 635 O O . GLY A 1 86 ? -4.004 -25.703 -3.18 1 98.75 86 GLY A O 1
ATOM 636 N N . TRP A 1 87 ? -3.52 -24.391 -4.902 1 98.88 87 TRP A N 1
ATOM 637 C CA . TRP A 1 87 ? -3.025 -25.422 -5.809 1 98.88 87 TRP A CA 1
ATOM 638 C C . TRP A 1 87 ? -4.141 -26.391 -6.195 1 98.88 87 TRP A C 1
ATOM 640 O O . TRP A 1 87 ? -3.979 -27.203 -7.105 1 98.88 87 TRP A O 1
ATOM 650 N N . VAL A 1 88 ? -5.25 -26.312 -5.523 1 98.88 88 VAL A N 1
ATOM 651 C CA . VAL A 1 88 ? -6.32 -27.297 -5.664 1 98.88 88 VAL A CA 1
ATOM 652 C C . VAL A 1 88 ? -7.48 -26.688 -6.445 1 98.88 88 VAL A C 1
ATOM 654 O O . VAL A 1 88 ? -8.109 -27.359 -7.258 1 98.88 88 VAL A O 1
ATOM 657 N N . LEU A 1 89 ? -7.73 -25.406 -6.188 1 98.56 89 LEU A N 1
ATOM 658 C CA . LEU A 1 89 ? -8.883 -24.703 -6.746 1 98.56 89 LEU A CA 1
ATOM 659 C C . LEU A 1 89 ? -8.445 -23.75 -7.859 1 98.56 89 LEU A C 1
ATOM 661 O O . LEU A 1 89 ? -7.25 -23.594 -8.117 1 98.56 89 LEU A O 1
ATOM 665 N N . GLY A 1 90 ? -9.398 -23.109 -8.453 1 98.12 90 GLY A N 1
ATOM 666 C CA . GLY A 1 90 ? -9.148 -22.016 -9.367 1 98.12 90 GLY A CA 1
ATOM 667 C C . GLY A 1 90 ? -8.961 -22.453 -10.805 1 98.12 90 GLY A C 1
ATOM 668 O O . GLY A 1 90 ? -8.516 -23.578 -11.062 1 98.12 90 GLY A O 1
ATOM 669 N N . ASN A 1 91 ? -9.25 -21.672 -11.703 1 98.38 91 ASN A N 1
ATOM 670 C CA . ASN A 1 91 ? -9.164 -21.844 -13.148 1 98.38 91 ASN A CA 1
ATOM 671 C C . ASN A 1 91 ? -9.359 -20.531 -13.891 1 98.38 91 ASN A C 1
ATOM 673 O O . ASN A 1 91 ? -9.445 -19.469 -13.266 1 98.38 91 ASN A O 1
ATOM 677 N N . ALA A 1 92 ? -9.352 -20.594 -15.211 1 98.25 92 ALA A N 1
ATOM 678 C CA . ALA A 1 92 ? -9.477 -19.391 -16.031 1 98.25 92 ALA A CA 1
ATOM 679 C C . ALA A 1 92 ? -10.789 -18.656 -15.742 1 98.25 92 ALA A C 1
ATOM 681 O O . ALA A 1 92 ? -10.852 -17.438 -15.789 1 98.25 92 ALA A O 1
ATOM 682 N N . GLY A 1 93 ? -11.805 -19.391 -15.438 1 97.94 93 GLY A N 1
ATOM 683 C CA . GLY A 1 93 ? -13.102 -18.797 -15.141 1 97.94 93 GLY A CA 1
ATOM 684 C C . GLY A 1 93 ? -13.117 -18.047 -13.812 1 97.94 93 GLY A C 1
ATOM 685 O O . GLY A 1 93 ? -13.625 -16.922 -13.734 1 97.94 93 GLY A O 1
ATOM 686 N N . THR A 1 94 ? -12.547 -18.625 -12.773 1 98.56 94 THR A N 1
ATOM 687 C CA . THR A 1 94 ? -12.578 -18.047 -11.438 1 98.56 94 THR A CA 1
ATOM 688 C C . THR A 1 94 ? -11.727 -16.781 -11.375 1 98.56 94 THR A C 1
ATOM 690 O O . THR A 1 94 ? -11.961 -15.898 -10.547 1 98.56 94 THR A O 1
ATOM 693 N N . HIS A 1 95 ? -10.742 -16.672 -12.234 1 98.69 95 HIS A N 1
ATOM 694 C CA . HIS A 1 95 ? -9.812 -15.547 -12.203 1 98.69 95 HIS A CA 1
ATOM 695 C C . HIS A 1 95 ? -10.047 -14.602 -13.375 1 98.69 95 HIS A C 1
ATOM 697 O O . HIS A 1 95 ? -9.266 -13.672 -13.594 1 98.69 95 HIS A O 1
ATOM 703 N N . ASP A 1 96 ? -11.125 -14.797 -14.125 1 98.62 96 ASP A N 1
ATOM 704 C CA . ASP A 1 96 ? -11.328 -14.117 -15.398 1 98.62 96 ASP A CA 1
ATOM 705 C C . ASP A 1 96 ? -11.352 -12.602 -15.219 1 98.62 96 ASP A C 1
ATOM 707 O O . ASP A 1 96 ? -10.656 -11.875 -15.93 1 98.62 96 ASP A O 1
ATOM 711 N N . ARG A 1 97 ? -12.117 -12.094 -14.266 1 98.75 97 ARG A N 1
ATOM 712 C CA . ARG A 1 97 ? -12.227 -10.648 -14.055 1 98.75 97 ARG A CA 1
ATOM 713 C C . ARG A 1 97 ? -10.852 -10.031 -13.797 1 98.75 97 ARG A C 1
ATOM 715 O O . ARG A 1 97 ? -10.484 -9.047 -14.438 1 98.75 97 ARG A O 1
ATOM 722 N N . LEU A 1 98 ? -10.133 -10.602 -12.852 1 98.81 98 LEU A N 1
ATOM 723 C CA . LEU A 1 98 ? -8.844 -10.047 -12.453 1 98.81 98 LEU A CA 1
ATOM 724 C C . LEU A 1 98 ? -7.859 -10.07 -13.617 1 98.81 98 LEU A C 1
ATOM 726 O O . LEU A 1 98 ? -7.145 -9.086 -13.852 1 98.81 98 LEU A O 1
ATOM 730 N N . VAL A 1 99 ? -7.84 -11.164 -14.359 1 98.81 99 VAL A N 1
ATOM 731 C CA . VAL A 1 99 ? -6.938 -11.328 -15.5 1 98.81 99 VAL A CA 1
ATOM 732 C C . VAL A 1 99 ? -7.258 -10.281 -16.562 1 98.81 99 VAL A C 1
ATOM 734 O O . VAL A 1 99 ? -6.352 -9.672 -17.125 1 98.81 99 VAL A O 1
ATOM 737 N N . ARG A 1 100 ? -8.562 -10.086 -16.844 1 98.88 100 ARG A N 1
ATOM 738 C CA . ARG A 1 100 ? -8.977 -9.078 -17.812 1 98.88 100 ARG A CA 1
ATOM 739 C C . ARG A 1 100 ? -8.586 -7.68 -17.359 1 98.88 100 ARG A C 1
ATOM 741 O O . ARG A 1 100 ? -8.109 -6.867 -18.156 1 98.88 100 ARG A O 1
ATOM 748 N N . GLU A 1 101 ? -8.75 -7.387 -16.078 1 98.88 101 GLU A N 1
ATOM 749 C CA . GLU A 1 101 ? -8.352 -6.098 -15.531 1 98.88 101 GLU A CA 1
ATOM 750 C C . GLU A 1 101 ? -6.852 -5.871 -15.68 1 98.88 101 GLU A C 1
ATOM 752 O O . GLU A 1 101 ? -6.418 -4.773 -16.031 1 98.88 101 GLU A O 1
ATOM 757 N N . PHE A 1 102 ? -6.059 -6.906 -15.422 1 98.88 102 PHE A N 1
ATOM 758 C CA . PHE A 1 102 ? -4.613 -6.793 -15.562 1 98.88 102 PHE A CA 1
ATOM 759 C C . PHE A 1 102 ? -4.23 -6.574 -17.031 1 98.88 102 PHE A C 1
ATOM 761 O O . PHE A 1 102 ? -3.389 -5.72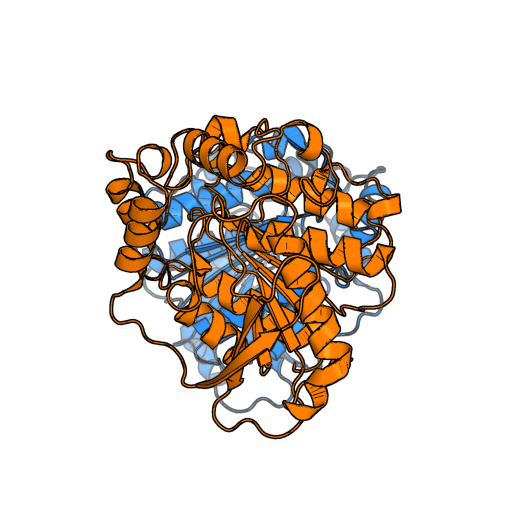7 -17.328 1 98.88 102 PHE A O 1
ATOM 768 N N . ALA A 1 103 ? -4.844 -7.363 -17.906 1 98.88 103 ALA A N 1
ATOM 769 C CA . ALA A 1 103 ? -4.508 -7.242 -19.328 1 98.88 103 ALA A CA 1
ATOM 770 C C . ALA A 1 103 ? -4.793 -5.836 -19.844 1 98.88 103 ALA A C 1
ATOM 772 O O . ALA A 1 103 ? -3.908 -5.184 -20.391 1 98.88 103 ALA A O 1
ATOM 773 N N . VAL A 1 104 ? -5.996 -5.379 -19.609 1 98.75 104 VAL A N 1
ATOM 774 C CA . VAL A 1 104 ? -6.438 -4.086 -20.125 1 98.75 104 VAL A CA 1
ATOM 775 C C . VAL A 1 104 ? -5.73 -2.959 -19.375 1 98.75 104 VAL A C 1
ATOM 777 O O . VAL A 1 104 ? -5.215 -2.023 -19.984 1 98.75 104 VAL A O 1
ATOM 780 N N . GLY A 1 105 ? -5.641 -3.045 -18.078 1 98.44 105 GLY A N 1
ATOM 781 C CA . GLY A 1 105 ? -5.062 -1.985 -17.266 1 98.44 105 GLY A CA 1
ATOM 782 C C . GLY A 1 105 ? -3.578 -1.795 -17.5 1 98.44 105 GLY A C 1
ATOM 783 O O . GLY A 1 105 ? -3.078 -0.668 -17.484 1 98.44 105 GLY A O 1
ATOM 784 N N . SER A 1 106 ? -2.873 -2.9 -17.688 1 98.5 106 SER A N 1
ATOM 785 C CA . SER A 1 106 ? -1.427 -2.811 -17.859 1 98.5 106 SER A CA 1
ATOM 786 C C . SER A 1 106 ? -1.053 -2.701 -19.328 1 98.5 106 SER A C 1
ATOM 788 O O . SER A 1 106 ? 0.123 -2.545 -19.672 1 98.5 106 SER A O 1
ATOM 790 N N . ASP A 1 107 ? -2.045 -2.781 -20.203 1 98.38 107 ASP A N 1
ATOM 791 C CA . ASP A 1 107 ? -1.805 -2.775 -21.641 1 98.38 107 ASP A CA 1
ATOM 792 C C . ASP A 1 107 ? -0.778 -3.834 -22.031 1 98.38 107 ASP A C 1
ATOM 794 O O . ASP A 1 107 ? 0.236 -3.521 -22.656 1 98.38 107 ASP A O 1
ATOM 798 N N . ALA A 1 108 ? -1.054 -5.078 -21.625 1 98.88 108 ALA A N 1
ATOM 799 C CA . ALA A 1 108 ? -0.17 -6.223 -21.828 1 98.88 108 ALA A CA 1
ATOM 800 C C . ALA A 1 108 ? -0.971 -7.492 -22.109 1 98.88 108 ALA A C 1
ATOM 802 O O . ALA A 1 108 ? -2.178 -7.539 -21.859 1 98.88 108 ALA A O 1
ATOM 803 N N . ALA A 1 109 ? -0.332 -8.453 -22.688 1 98.94 109 ALA A N 1
ATOM 804 C CA . ALA A 1 109 ? -0.918 -9.781 -22.781 1 98.94 109 ALA A CA 1
ATOM 805 C C . ALA A 1 109 ? -0.713 -10.562 -21.484 1 98.94 109 ALA A C 1
ATOM 807 O O . ALA A 1 109 ? 0.403 -10.633 -20.969 1 98.94 109 ALA A O 1
ATOM 808 N N . VAL A 1 110 ? -1.785 -11.023 -20.969 1 98.94 110 VAL A N 1
ATOM 809 C CA . VAL A 1 110 ? -1.669 -11.938 -19.844 1 98.94 110 VAL A CA 1
ATOM 810 C C . VAL A 1 110 ? -1.677 -13.375 -20.344 1 98.94 110 VAL A C 1
ATOM 812 O O . VAL A 1 110 ? -2.623 -13.805 -21 1 98.94 110 VAL A O 1
ATOM 815 N N . VAL A 1 111 ? -0.604 -14.047 -20.078 1 99 111 VAL A N 1
ATOM 816 C CA . VAL A 1 111 ? -0.471 -15.469 -20.359 1 99 111 VAL A CA 1
ATOM 817 C C . VAL A 1 111 ? -0.802 -16.281 -19.109 1 99 111 VAL A C 1
ATOM 819 O O . VAL A 1 111 ? 0.034 -16.422 -18.203 1 99 111 VAL A O 1
ATOM 822 N N . PHE A 1 112 ? -2.023 -16.734 -19.109 1 98.94 112 PHE A N 1
ATOM 823 C CA . PHE A 1 112 ? -2.611 -17.391 -17.953 1 98.94 112 PHE A CA 1
ATOM 824 C C . PHE A 1 112 ? -2.375 -18.891 -18 1 98.94 112 PHE A C 1
ATOM 826 O O . PHE A 1 112 ? -2.867 -19.578 -18.906 1 98.94 112 PHE A O 1
ATOM 833 N N . VAL A 1 113 ? -1.688 -19.422 -16.969 1 98.94 113 VAL A N 1
ATOM 834 C CA . VAL A 1 113 ? -1.345 -20.828 -16.922 1 98.94 113 VAL A CA 1
ATOM 835 C C . VAL A 1 113 ? -2.453 -21.609 -16.219 1 98.94 113 VAL A C 1
ATOM 837 O O . VAL A 1 113 ? -2.684 -21.422 -15.016 1 98.94 113 VAL A O 1
ATOM 840 N N . GLU A 1 114 ? -3.113 -22.406 -16.922 1 98.81 114 GLU A N 1
ATOM 841 C CA . GLU A 1 114 ? -4.09 -23.281 -16.281 1 98.81 114 GLU A CA 1
ATOM 842 C C . GLU A 1 114 ? -3.453 -24.609 -15.883 1 98.81 114 GLU A C 1
ATOM 844 O O . GLU A 1 114 ? -3.773 -25.656 -16.453 1 98.81 114 GLU A O 1
ATOM 849 N N . TYR A 1 115 ? -2.627 -24.562 -14.883 1 98.88 115 TYR A N 1
ATOM 850 C CA . TYR A 1 115 ? -1.809 -25.703 -14.469 1 98.88 115 TYR A CA 1
ATOM 851 C C . TYR A 1 115 ? -2.676 -26.844 -13.945 1 98.88 115 TYR A C 1
ATOM 853 O O . TYR A 1 115 ? -3.852 -26.641 -13.633 1 98.88 115 TYR A O 1
ATOM 861 N N . THR A 1 116 ? -2.119 -28.109 -13.891 1 98.81 116 THR A N 1
ATOM 862 C CA . THR A 1 116 ? -2.807 -29.266 -13.328 1 98.81 116 THR A CA 1
ATOM 863 C C . THR A 1 116 ? -2.934 -29.141 -11.812 1 98.81 116 THR A C 1
ATOM 865 O O . THR A 1 116 ? -1.929 -29.156 -11.102 1 98.81 116 THR A O 1
ATOM 868 N N . PRO A 1 117 ? -4.117 -28.984 -11.297 1 98.62 117 PRO A N 1
ATOM 869 C CA . PRO A 1 117 ? -4.277 -28.734 -9.867 1 98.62 117 PRO A CA 1
ATOM 870 C C . PRO A 1 117 ? -4.035 -29.984 -9.023 1 98.62 117 PRO A C 1
ATOM 872 O O . PRO A 1 117 ? -4.16 -31.109 -9.523 1 98.62 117 PRO A O 1
ATOM 875 N N . SER A 1 118 ? -3.643 -29.734 -7.848 1 98.62 118 SER A N 1
ATOM 876 C CA . SER A 1 118 ? -3.557 -30.812 -6.863 1 98.62 118 SER A CA 1
ATOM 877 C C . SER A 1 118 ? -4.945 -31.266 -6.426 1 98.62 118 SER A C 1
ATOM 879 O O . SER A 1 118 ? -5.891 -30.484 -6.418 1 98.62 118 SER A O 1
ATOM 881 N N . PRO A 1 119 ? -5.129 -32.562 -6.129 1 98.25 119 PRO A N 1
ATOM 882 C CA . PRO A 1 119 ? -4.113 -33.625 -6.039 1 98.25 119 PRO A CA 1
ATOM 883 C C . PRO A 1 119 ? -3.945 -34.406 -7.348 1 98.25 119 PRO A C 1
ATOM 885 O O . PRO A 1 119 ? -3.311 -35.469 -7.367 1 98.25 119 PRO A O 1
ATOM 888 N N . ASP A 1 120 ? -4.531 -33.812 -8.445 1 98.38 120 ASP A N 1
ATOM 889 C CA . ASP A 1 120 ? -4.316 -34.5 -9.734 1 98.38 120 ASP A CA 1
ATOM 890 C C . ASP A 1 120 ? -2.834 -34.5 -10.094 1 98.38 120 ASP A C 1
ATOM 892 O O . ASP A 1 120 ? -2.381 -35.406 -10.82 1 98.38 120 ASP A O 1
ATOM 896 N N . ALA A 1 121 ? -2.086 -33.562 -9.727 1 98.44 121 ALA A N 1
ATOM 897 C CA . ALA A 1 121 ? -0.627 -33.531 -9.75 1 98.44 121 ALA A CA 1
ATOM 898 C C . ALA A 1 121 ? -0.078 -32.969 -8.438 1 98.44 121 ALA A C 1
ATOM 900 O O . ALA A 1 121 ? -0.81 -32.344 -7.664 1 98.44 121 ALA A O 1
ATOM 901 N N . HIS A 1 122 ? 1.193 -33.25 -8.188 1 98.62 122 HIS A N 1
ATOM 902 C CA . HIS A 1 122 ? 1.851 -32.781 -6.969 1 98.62 122 HIS A CA 1
ATOM 903 C C . HIS A 1 122 ? 3.092 -31.953 -7.285 1 98.62 122 HIS A C 1
ATOM 905 O O . HIS A 1 122 ? 3.547 -31.922 -8.43 1 98.62 122 HIS A O 1
ATOM 911 N N . TYR A 1 123 ? 3.617 -31.266 -6.316 1 98.69 123 TYR A N 1
ATOM 912 C CA . TYR A 1 123 ? 4.887 -30.562 -6.445 1 98.69 123 TYR A CA 1
ATOM 913 C C . TYR A 1 123 ? 5.926 -31.438 -7.137 1 98.69 123 TYR A C 1
ATOM 915 O O . TYR A 1 123 ? 6.09 -32.594 -6.793 1 98.69 123 TYR A O 1
ATOM 923 N N . PRO A 1 124 ? 6.535 -30.891 -8.094 1 98.69 124 PRO A N 1
ATOM 924 C CA . PRO A 1 124 ? 6.59 -29.516 -8.562 1 98.69 124 PRO A CA 1
ATOM 925 C C . PRO A 1 124 ? 5.922 -29.328 -9.922 1 98.69 124 PRO A C 1
ATOM 927 O O . PRO A 1 124 ? 6.293 -28.422 -10.68 1 98.69 124 PRO A O 1
ATOM 930 N N . VAL A 1 125 ? 4.93 -30.109 -10.25 1 98.88 125 VAL A N 1
ATOM 931 C CA . VAL A 1 125 ? 4.367 -30.188 -11.594 1 98.88 125 VAL A CA 1
ATOM 932 C C . VAL A 1 125 ? 3.855 -28.812 -12.023 1 98.88 125 VAL A C 1
ATOM 934 O O . VAL A 1 125 ? 4.199 -28.328 -13.109 1 98.88 125 VAL A O 1
ATOM 937 N N . ALA A 1 126 ? 3.07 -28.156 -11.18 1 98.88 126 ALA A N 1
ATOM 938 C CA . ALA A 1 126 ? 2.484 -26.875 -11.531 1 98.88 126 ALA A CA 1
ATOM 939 C C . ALA A 1 126 ? 3.568 -25.828 -11.805 1 98.88 126 ALA A C 1
ATOM 941 O O . ALA A 1 126 ? 3.461 -25.047 -12.75 1 98.88 126 ALA A O 1
ATOM 942 N N . ILE A 1 127 ? 4.641 -25.812 -11.023 1 98.94 127 ILE A N 1
ATOM 943 C CA . ILE A 1 127 ? 5.754 -24.891 -11.188 1 98.94 127 ILE A CA 1
ATOM 944 C C . ILE A 1 127 ? 6.445 -25.141 -12.523 1 98.94 127 ILE A C 1
ATOM 946 O O . ILE A 1 127 ? 6.734 -24.203 -13.266 1 98.94 127 ILE A O 1
ATOM 950 N N . GLU A 1 128 ? 6.617 -26.375 -12.828 1 98.94 128 GLU A N 1
ATOM 951 C CA . GLU A 1 128 ? 7.297 -26.75 -14.07 1 98.94 128 GLU A CA 1
ATOM 952 C C . GLU A 1 128 ? 6.434 -26.438 -15.289 1 98.94 128 GLU A C 1
ATOM 954 O O . GLU A 1 128 ? 6.953 -26.094 -16.344 1 98.94 128 GLU A O 1
ATOM 959 N N . GLN A 1 129 ? 5.148 -26.578 -15.117 1 98.94 129 GLN A N 1
ATOM 960 C CA . GLN A 1 129 ? 4.238 -26.188 -16.188 1 98.94 129 GLN A CA 1
ATOM 961 C C . GLN A 1 129 ? 4.266 -24.672 -16.422 1 98.94 129 GLN A C 1
ATOM 963 O O . GLN A 1 129 ? 4.25 -24.219 -17.562 1 98.94 129 GLN A O 1
ATOM 968 N N . ALA A 1 130 ? 4.316 -23.922 -15.359 1 98.94 130 ALA A N 1
ATOM 969 C CA . ALA A 1 130 ? 4.438 -22.484 -15.477 1 98.94 130 ALA A CA 1
ATOM 970 C C . ALA A 1 130 ? 5.758 -22.094 -16.125 1 98.94 130 ALA A C 1
ATOM 972 O O . ALA A 1 130 ? 5.789 -21.219 -17.016 1 98.94 130 ALA A O 1
ATOM 973 N N . TYR A 1 131 ? 6.812 -22.734 -15.719 1 98.94 131 TYR A N 1
ATOM 974 C CA . TYR A 1 131 ? 8.125 -22.438 -16.281 1 98.94 131 TYR A CA 1
ATOM 975 C C . TYR A 1 131 ? 8.172 -22.812 -17.766 1 98.94 131 TYR A C 1
ATOM 977 O O . TYR A 1 131 ? 8.727 -22.062 -18.578 1 98.94 131 TYR A O 1
ATOM 985 N N . ALA A 1 132 ? 7.609 -23.938 -18.094 1 98.94 132 ALA A N 1
ATOM 986 C CA . ALA A 1 132 ? 7.527 -24.344 -19.5 1 98.94 132 ALA A CA 1
ATOM 987 C C . ALA A 1 132 ? 6.781 -23.312 -20.328 1 98.94 132 ALA A C 1
ATOM 989 O O . ALA A 1 132 ? 7.129 -23.062 -21.484 1 98.94 132 ALA A O 1
ATOM 990 N N . THR A 1 133 ? 5.777 -22.734 -19.75 1 98.94 133 THR A N 1
ATOM 991 C CA . THR A 1 133 ? 5.02 -21.688 -20.438 1 98.94 133 THR A CA 1
ATOM 992 C C . THR A 1 133 ? 5.891 -20.469 -20.688 1 98.94 133 THR A C 1
ATOM 994 O O . THR A 1 133 ? 5.84 -19.859 -21.766 1 98.94 133 THR A O 1
ATOM 997 N N . ALA A 1 134 ? 6.668 -20.094 -19.688 1 98.94 134 ALA A N 1
ATOM 998 C CA . ALA A 1 134 ? 7.598 -18.969 -19.875 1 98.94 134 ALA A CA 1
ATOM 999 C C . ALA A 1 134 ? 8.57 -19.266 -21.016 1 98.94 134 ALA A C 1
ATOM 1001 O O . ALA A 1 134 ? 8.82 -18.391 -21.859 1 98.94 134 ALA A O 1
ATOM 1002 N N . ARG A 1 135 ? 9.094 -20.453 -21.047 1 98.88 135 ARG A N 1
ATOM 1003 C CA . ARG A 1 135 ? 10.008 -20.844 -22.109 1 98.88 135 ARG A CA 1
ATOM 1004 C C . ARG A 1 135 ? 9.312 -20.812 -23.469 1 98.88 135 ARG A C 1
ATOM 1006 O O . ARG A 1 135 ? 9.914 -20.406 -24.469 1 98.88 135 ARG A O 1
ATOM 1013 N N . TRP A 1 136 ? 8.094 -21.281 -23.453 1 98.88 136 TRP A N 1
ATOM 1014 C CA . TRP A 1 136 ? 7.305 -21.266 -24.688 1 98.88 136 TRP A CA 1
ATOM 1015 C C . TRP A 1 136 ? 7.121 -19.844 -25.203 1 98.88 136 TRP A C 1
ATOM 1017 O O . TRP A 1 136 ? 7.219 -19.594 -26.406 1 98.88 136 TRP A O 1
ATOM 1027 N N . VAL A 1 137 ? 6.855 -18.875 -24.312 1 98.94 137 VAL A N 1
ATOM 1028 C CA . VAL A 1 137 ? 6.723 -17.484 -24.719 1 98.94 137 VAL A CA 1
ATOM 1029 C C . VAL A 1 137 ? 8.008 -17.016 -25.391 1 98.94 137 VAL A C 1
ATOM 1031 O O . VAL A 1 137 ? 7.961 -16.312 -26.406 1 98.94 137 VAL A O 1
ATOM 1034 N N . VAL A 1 138 ? 9.172 -17.375 -24.844 1 98.81 138 VAL A N 1
ATOM 1035 C CA . VAL A 1 138 ? 10.469 -16.984 -25.375 1 98.81 138 VAL A CA 1
ATOM 1036 C C . VAL A 1 138 ? 10.664 -17.578 -26.766 1 98.81 138 VAL A C 1
ATOM 1038 O O . VAL A 1 138 ? 11.117 -16.891 -27.688 1 98.81 138 VAL A O 1
ATOM 1041 N N . ALA A 1 139 ? 10.242 -18.812 -26.906 1 98.5 139 ALA A N 1
ATOM 1042 C CA . ALA A 1 139 ? 10.555 -19.547 -28.125 1 98.5 139 ALA A CA 1
ATOM 1043 C C . ALA A 1 139 ? 9.531 -19.266 -29.219 1 98.5 139 ALA A C 1
ATOM 1045 O O . ALA A 1 139 ? 9.883 -19.172 -30.391 1 98.5 139 ALA A O 1
ATOM 1046 N N . GLU A 1 140 ? 8.234 -19.156 -28.828 1 98.12 140 GLU A N 1
ATOM 1047 C CA . GLU A 1 140 ? 7.168 -19.234 -29.828 1 98.12 140 GLU A CA 1
ATOM 1048 C C . GLU A 1 140 ? 6.211 -18.047 -29.672 1 98.12 140 GLU A C 1
ATOM 1050 O O . GLU A 1 140 ? 5.312 -17.875 -30.5 1 98.12 140 GLU A O 1
ATOM 1055 N N . GLY A 1 141 ? 6.395 -17.203 -28.688 1 98 141 GLY A N 1
ATOM 1056 C CA . GLY A 1 141 ? 5.43 -16.172 -28.344 1 98 141 GLY A CA 1
ATOM 1057 C C . GLY A 1 141 ? 5.25 -15.133 -29.422 1 98 141 GLY A C 1
ATOM 1058 O O . GLY A 1 141 ? 4.164 -14.562 -29.578 1 98 141 GLY A O 1
ATOM 1059 N N . ALA A 1 142 ? 6.281 -14.914 -30.188 1 98.19 142 ALA A N 1
ATOM 1060 C CA . ALA A 1 142 ? 6.234 -13.891 -31.219 1 98.19 142 ALA A CA 1
ATOM 1061 C C . ALA A 1 142 ? 5.117 -14.18 -32.219 1 98.19 142 ALA A C 1
ATOM 1063 O O . ALA A 1 142 ? 4.469 -13.25 -32.719 1 98.19 142 ALA A O 1
ATOM 1064 N N . ALA A 1 143 ? 4.871 -15.422 -32.531 1 97.62 143 ALA A N 1
ATOM 1065 C CA . ALA A 1 143 ? 3.84 -15.828 -33.5 1 97.62 143 ALA A CA 1
ATOM 1066 C C . ALA A 1 143 ? 2.445 -15.523 -32.969 1 97.62 143 ALA A C 1
ATOM 1068 O O . ALA A 1 143 ? 1.467 -15.531 -33.719 1 97.62 143 ALA A O 1
ATOM 1069 N N . HIS A 1 144 ? 2.402 -15.211 -31.703 1 97.94 144 HIS A N 1
ATOM 1070 C CA . HIS A 1 144 ? 1.135 -14.898 -31.062 1 97.94 144 HIS A CA 1
ATOM 1071 C C . HIS A 1 144 ? 1.1 -13.445 -30.594 1 97.94 144 HIS A C 1
ATOM 1073 O O . HIS A 1 144 ? 0.282 -13.086 -29.734 1 97.94 144 HIS A O 1
ATOM 1079 N N . GLY A 1 145 ? 2.045 -12.664 -31.031 1 98.25 145 GLY A N 1
ATOM 1080 C CA . GLY A 1 145 ? 2.062 -11.242 -30.703 1 98.25 145 GLY A CA 1
ATOM 1081 C C . GLY A 1 145 ? 2.596 -10.953 -29.312 1 98.25 145 GLY A C 1
ATOM 1082 O O . GLY A 1 145 ? 2.205 -9.969 -28.688 1 98.25 145 GLY A O 1
ATOM 1083 N N . LEU A 1 146 ? 3.449 -11.82 -28.844 1 98.81 146 LEU A N 1
ATOM 1084 C CA . LEU A 1 146 ? 4.012 -11.648 -27.5 1 98.81 146 LEU A CA 1
ATOM 1085 C C . LEU A 1 146 ? 5.473 -11.219 -27.578 1 98.81 146 LEU A C 1
ATOM 1087 O O . LEU A 1 146 ? 6.258 -11.797 -28.344 1 98.81 146 LEU A O 1
ATOM 1091 N N . ASP A 1 147 ? 5.816 -10.164 -26.844 1 98.75 147 ASP A N 1
ATOM 1092 C CA . ASP A 1 147 ? 7.191 -9.695 -26.75 1 98.75 147 ASP A CA 1
ATOM 1093 C C . ASP A 1 147 ? 7.879 -10.281 -25.516 1 98.75 147 ASP A C 1
ATOM 1095 O O . ASP A 1 147 ? 7.773 -9.734 -24.422 1 98.75 147 ASP A O 1
ATOM 1099 N N . ALA A 1 148 ? 8.648 -11.297 -25.703 1 98.31 148 ALA A N 1
ATOM 1100 C CA . ALA A 1 148 ? 9.266 -12.039 -24.609 1 98.31 148 ALA A CA 1
ATOM 1101 C C . ALA A 1 148 ? 10.359 -11.219 -23.938 1 98.31 148 ALA A C 1
ATOM 1103 O O . ALA A 1 148 ? 10.812 -11.555 -22.844 1 98.31 148 ALA A O 1
ATOM 1104 N N . THR A 1 149 ? 10.852 -10.117 -24.547 1 98.25 149 THR A N 1
ATOM 1105 C CA . THR A 1 149 ? 11.914 -9.305 -23.953 1 98.25 149 THR A CA 1
ATOM 1106 C C . THR A 1 149 ? 11.367 -8.43 -22.844 1 98.25 149 THR A C 1
ATOM 1108 O O . THR A 1 149 ? 12.133 -7.879 -22.047 1 98.25 149 THR A O 1
ATOM 1111 N N . ARG A 1 150 ? 10.102 -8.227 -22.766 1 98.5 150 ARG A N 1
ATOM 1112 C CA . ARG A 1 150 ? 9.398 -7.527 -21.688 1 98.5 150 ARG A CA 1
ATOM 1113 C C . ARG A 1 150 ? 8.359 -8.43 -21.031 1 98.5 150 ARG A C 1
ATOM 1115 O O . ARG A 1 150 ? 7.152 -8.234 -21.219 1 98.5 150 ARG A O 1
ATOM 1122 N N . MET A 1 151 ? 8.844 -9.406 -20.266 1 98.94 151 MET A N 1
ATOM 1123 C CA . MET A 1 151 ? 7.98 -10.391 -19.609 1 98.94 151 MET A CA 1
ATOM 1124 C C . MET A 1 151 ? 8.078 -10.281 -18.094 1 98.94 151 MET A C 1
ATOM 1126 O O . MET A 1 151 ? 9.172 -10.297 -17.531 1 98.94 151 MET A O 1
ATOM 1130 N N . ALA A 1 152 ? 6.992 -10.031 -17.469 1 98.94 152 ALA A N 1
ATOM 1131 C CA . ALA A 1 152 ? 6.852 -10.117 -16.016 1 98.94 152 ALA A CA 1
ATOM 1132 C C . ALA A 1 152 ? 6.172 -11.422 -15.602 1 98.94 152 ALA A C 1
ATOM 1134 O O . ALA A 1 152 ? 5.473 -12.039 -16.406 1 98.94 152 ALA A O 1
ATOM 1135 N N . VAL A 1 153 ? 6.406 -11.906 -14.406 1 99 153 VAL A N 1
ATOM 1136 C CA . VAL A 1 153 ? 5.664 -13.008 -13.805 1 99 153 VAL A CA 1
ATOM 1137 C C . VAL A 1 153 ? 4.879 -12.508 -12.602 1 99 153 VAL A C 1
ATOM 1139 O O . VAL A 1 153 ? 5.367 -11.68 -11.828 1 99 153 VAL A O 1
ATOM 1142 N N . ALA A 1 154 ? 3.633 -12.898 -12.508 1 99 154 ALA A N 1
ATOM 1143 C CA . ALA A 1 154 ? 2.752 -12.445 -11.438 1 99 154 ALA A CA 1
ATOM 1144 C C . ALA A 1 154 ? 1.809 -13.562 -10.992 1 99 154 ALA A C 1
ATOM 1146 O O . ALA A 1 154 ? 1.536 -14.492 -11.758 1 99 154 ALA A O 1
ATOM 1147 N N . GLY A 1 155 ? 1.345 -13.461 -9.773 1 98.94 155 GLY A N 1
ATOM 1148 C CA . GLY A 1 155 ? 0.376 -14.43 -9.281 1 98.94 155 GLY A CA 1
ATOM 1149 C C . GLY A 1 155 ? -0.147 -14.094 -7.895 1 98.94 155 GLY A C 1
ATOM 1150 O O . GLY A 1 155 ? 0.454 -13.297 -7.176 1 98.94 155 GLY A O 1
ATOM 1151 N N . ASP A 1 156 ? -1.293 -14.68 -7.543 1 98.94 156 ASP A N 1
ATOM 1152 C CA . ASP A 1 156 ? -1.92 -14.445 -6.246 1 98.94 156 ASP A CA 1
ATOM 1153 C C . ASP A 1 156 ? -1.902 -15.703 -5.383 1 98.94 156 ASP A C 1
ATOM 1155 O O . ASP A 1 156 ? -2.027 -16.812 -5.902 1 98.94 156 ASP A O 1
ATOM 1159 N N . SER A 1 157 ? -1.745 -15.539 -4.051 1 98.88 157 SER A N 1
ATOM 1160 C CA . SER A 1 157 ? -1.777 -16.656 -3.105 1 98.88 157 SER A CA 1
ATOM 1161 C C . SER A 1 157 ? -0.745 -17.719 -3.469 1 98.88 157 SER A C 1
ATOM 1163 O O . SER A 1 157 ? 0.451 -17.422 -3.545 1 98.88 157 SER A O 1
ATOM 1165 N N . VAL A 1 158 ? -1.194 -18.969 -3.84 1 98.94 158 VAL A N 1
ATOM 1166 C CA . VAL A 1 158 ? -0.262 -20.031 -4.238 1 98.94 158 VAL A CA 1
ATOM 1167 C C . VAL A 1 158 ? 0.303 -19.719 -5.621 1 98.94 158 VAL A C 1
ATOM 1169 O O . VAL A 1 158 ? 1.39 -20.188 -5.973 1 98.94 158 VAL A O 1
ATOM 1172 N N . GLY A 1 159 ? -0.45 -18.891 -6.418 1 98.94 159 GLY A N 1
ATOM 1173 C CA . GLY A 1 159 ? 0.146 -18.359 -7.629 1 98.94 159 GLY A CA 1
ATOM 1174 C C . GLY A 1 159 ? 1.325 -17.438 -7.355 1 98.94 159 GLY A C 1
ATOM 1175 O O . GLY A 1 159 ? 2.273 -17.391 -8.141 1 98.94 159 GLY A O 1
ATOM 1176 N N . GLY A 1 160 ? 1.204 -16.656 -6.227 1 98.94 160 GLY A N 1
ATOM 1177 C CA . GLY A 1 160 ? 2.348 -15.891 -5.758 1 98.94 160 GLY A CA 1
ATOM 1178 C C . GLY A 1 160 ? 3.52 -16.766 -5.34 1 98.94 160 GLY A C 1
ATOM 1179 O O . GLY A 1 160 ? 4.676 -16.422 -5.602 1 98.94 160 GLY A O 1
ATOM 1180 N N . ASN A 1 161 ? 3.225 -17.891 -4.691 1 98.94 161 ASN A N 1
ATOM 1181 C CA . ASN A 1 161 ? 4.262 -18.875 -4.387 1 98.94 161 ASN A CA 1
ATOM 1182 C C . ASN A 1 161 ? 5 -19.312 -5.648 1 98.94 161 ASN A C 1
ATOM 1184 O O . ASN A 1 161 ? 6.23 -19.281 -5.691 1 98.94 161 ASN A O 1
ATOM 1188 N N . MET A 1 162 ? 4.242 -19.656 -6.645 1 98.94 162 MET A N 1
ATOM 1189 C CA . MET A 1 162 ? 4.824 -20.188 -7.879 1 98.94 162 MET A CA 1
ATOM 1190 C C . MET A 1 162 ? 5.5 -19.078 -8.672 1 98.94 162 MET A C 1
ATOM 1192 O O . MET A 1 162 ? 6.469 -19.312 -9.398 1 98.94 162 MET A O 1
ATOM 1196 N N . THR A 1 163 ? 5.02 -17.828 -8.539 1 98.94 163 THR A N 1
ATOM 1197 C CA . THR A 1 163 ? 5.719 -16.688 -9.109 1 98.94 163 THR A CA 1
ATOM 1198 C C . THR A 1 163 ? 7.141 -16.594 -8.562 1 98.94 163 THR A C 1
ATOM 1200 O O . THR A 1 163 ? 8.094 -16.469 -9.328 1 98.94 163 THR A O 1
ATOM 1203 N N . ALA A 1 164 ? 7.305 -16.688 -7.223 1 98.94 164 ALA A N 1
ATOM 1204 C CA . ALA A 1 164 ? 8.625 -16.688 -6.594 1 98.94 164 ALA A CA 1
ATOM 1205 C C . ALA A 1 164 ? 9.469 -17.859 -7.078 1 98.94 164 ALA A C 1
ATOM 1207 O O . ALA A 1 164 ? 10.641 -17.688 -7.418 1 98.94 164 ALA A O 1
ATOM 1208 N N . ALA A 1 165 ? 8.859 -19.016 -7.152 1 98.94 165 ALA A N 1
ATOM 1209 C CA . ALA A 1 165 ? 9.562 -20.219 -7.559 1 98.94 165 ALA A CA 1
ATOM 1210 C C . ALA A 1 165 ? 10.062 -20.109 -9 1 98.94 165 ALA A C 1
ATOM 1212 O O . ALA A 1 165 ? 11.219 -20.422 -9.289 1 98.94 165 ALA A O 1
ATOM 1213 N N . VAL A 1 166 ? 9.203 -19.656 -9.891 1 98.94 166 VAL A N 1
ATOM 1214 C CA . VAL A 1 166 ? 9.531 -19.547 -11.312 1 98.94 166 VAL A CA 1
ATOM 1215 C C . VAL A 1 166 ? 10.641 -18.516 -11.508 1 98.94 166 VAL A C 1
ATOM 1217 O O . VAL A 1 166 ? 11.531 -18.719 -12.336 1 98.94 166 VAL A O 1
ATOM 1220 N N . ALA A 1 167 ? 10.641 -17.422 -10.75 1 98.94 167 ALA A N 1
ATOM 1221 C CA . ALA A 1 167 ? 11.711 -16.438 -10.812 1 98.94 167 ALA A CA 1
ATOM 1222 C C . ALA A 1 167 ? 13.047 -17.047 -10.383 1 98.94 167 ALA A C 1
ATOM 1224 O O . ALA A 1 167 ? 14.078 -16.812 -11.016 1 98.94 167 ALA A O 1
ATOM 1225 N N . ILE A 1 168 ? 13.008 -17.844 -9.297 1 98.94 168 ILE A N 1
ATOM 1226 C CA . ILE A 1 168 ? 14.211 -18.516 -8.812 1 98.94 168 ILE A CA 1
ATOM 1227 C C . ILE A 1 168 ? 14.711 -19.5 -9.859 1 98.94 168 ILE A C 1
ATOM 1229 O O . ILE A 1 168 ? 15.906 -19.547 -10.156 1 98.94 168 ILE A O 1
ATOM 1233 N N . LEU A 1 169 ? 13.805 -20.281 -10.484 1 98.88 169 LEU A N 1
ATOM 1234 C CA . LEU A 1 169 ? 14.18 -21.25 -11.516 1 98.88 169 LEU A CA 1
ATOM 1235 C C . LEU A 1 169 ? 14.789 -20.531 -12.719 1 98.88 169 LEU A C 1
ATOM 1237 O O . LEU A 1 169 ? 15.75 -21.047 -13.32 1 98.88 169 LEU A O 1
ATOM 1241 N N . ALA A 1 170 ? 14.211 -19.422 -13.109 1 98.88 170 ALA A N 1
ATOM 1242 C CA . ALA A 1 170 ? 14.734 -18.672 -14.25 1 98.88 170 ALA A CA 1
ATOM 1243 C C . ALA A 1 170 ? 16.188 -18.281 -14.023 1 98.88 170 ALA A C 1
ATOM 1245 O O . ALA A 1 170 ? 17.016 -18.375 -14.938 1 98.88 170 ALA A O 1
ATOM 1246 N N . LYS A 1 171 ? 16.484 -17.844 -12.828 1 98.69 171 LYS A N 1
ATOM 1247 C CA . LYS A 1 171 ? 17.875 -17.531 -12.477 1 98.69 171 LYS A CA 1
ATOM 1248 C C . LYS A 1 171 ? 18.766 -18.766 -12.57 1 98.69 171 LYS A C 1
ATOM 1250 O O . LYS A 1 171 ? 19.844 -18.719 -13.141 1 98.69 171 LYS A O 1
ATOM 1255 N N . GLN A 1 172 ? 18.281 -19.844 -11.984 1 98.56 172 GLN A N 1
ATOM 1256 C CA . GLN A 1 172 ? 19.047 -21.062 -11.914 1 98.56 172 GLN A CA 1
ATOM 1257 C C . GLN A 1 172 ? 19.312 -21.641 -13.305 1 98.56 172 GLN A C 1
ATOM 1259 O O . GLN A 1 172 ? 20.406 -22.141 -13.578 1 98.56 172 GLN A O 1
ATOM 1264 N N . ARG A 1 173 ? 18.281 -21.547 -14.164 1 98.44 173 ARG A N 1
ATOM 1265 C CA . ARG A 1 173 ? 18.359 -22.234 -15.453 1 98.44 173 ARG A CA 1
ATOM 1266 C C . ARG A 1 173 ? 18.875 -21.297 -16.547 1 98.44 173 ARG A C 1
ATOM 1268 O O . ARG A 1 173 ? 19.453 -21.75 -17.531 1 98.44 173 ARG A O 1
ATOM 1275 N N . GLY A 1 174 ? 18.625 -20.016 -16.531 1 98.38 174 GLY A N 1
ATOM 1276 C CA . GLY A 1 174 ? 19.281 -19 -17.344 1 98.38 174 GLY A CA 1
ATOM 1277 C C . GLY A 1 174 ? 18.656 -18.828 -18.719 1 98.38 174 GLY A C 1
ATOM 1278 O O . GLY A 1 174 ? 19.109 -18.016 -19.516 1 98.38 174 GLY A O 1
ATOM 1279 N N . ASP A 1 175 ? 17.547 -19.562 -18.969 1 98.31 175 ASP A N 1
ATOM 1280 C CA . ASP A 1 175 ? 17.016 -19.531 -20.344 1 98.31 175 ASP A CA 1
ATOM 1281 C C . ASP A 1 175 ? 15.734 -18.703 -20.406 1 98.31 175 ASP A C 1
ATOM 1283 O O . ASP A 1 175 ? 15.164 -18.516 -21.484 1 98.31 175 ASP A O 1
ATOM 1287 N N . VAL A 1 176 ? 15.258 -18.156 -19.328 1 98.69 176 VAL A N 1
ATOM 1288 C CA . VAL A 1 176 ? 14.141 -17.219 -19.25 1 98.69 176 VAL A CA 1
ATOM 1289 C C . VAL A 1 176 ? 14.547 -16 -18.422 1 98.69 176 VAL A C 1
ATOM 1291 O O . VAL A 1 176 ? 15.234 -16.141 -17.406 1 98.69 176 VAL A O 1
ATOM 1294 N N . THR A 1 177 ? 14.234 -14.828 -18.875 1 98.56 177 THR A N 1
ATOM 1295 C CA . THR A 1 177 ? 14.484 -13.609 -18.125 1 98.56 177 THR A CA 1
ATOM 1296 C C . THR A 1 177 ? 13.18 -12.859 -17.859 1 98.56 177 THR A C 1
ATOM 1298 O O . THR A 1 177 ? 12.383 -12.648 -18.766 1 98.56 177 THR A O 1
ATOM 1301 N N . PHE A 1 178 ? 12.961 -12.523 -16.672 1 98.94 178 PHE A N 1
ATOM 1302 C CA . PHE A 1 178 ? 11.836 -11.672 -16.281 1 98.94 178 PHE A CA 1
ATOM 1303 C C . PHE A 1 178 ? 12.312 -10.266 -15.938 1 98.94 178 PHE A C 1
ATOM 1305 O O . PHE A 1 178 ? 13.32 -10.102 -15.25 1 98.94 178 PHE A O 1
ATOM 1312 N N . VAL A 1 179 ? 11.523 -9.258 -16.359 1 98.88 179 VAL A N 1
ATOM 1313 C CA . VAL A 1 179 ? 11.883 -7.883 -16.031 1 98.88 179 VAL A CA 1
ATOM 1314 C C . VAL A 1 179 ? 11.289 -7.488 -14.688 1 98.88 179 VAL A C 1
ATOM 1316 O O . VAL A 1 179 ? 11.664 -6.461 -14.117 1 98.88 179 VAL A O 1
ATOM 1319 N N . HIS A 1 180 ? 10.367 -8.336 -14.148 1 98.94 180 HIS A N 1
ATOM 1320 C CA . HIS A 1 180 ? 9.633 -8.008 -12.938 1 98.94 180 HIS A CA 1
ATOM 1321 C C . HIS A 1 180 ? 8.898 -9.219 -12.391 1 98.94 180 HIS A C 1
ATOM 1323 O O . HIS A 1 180 ? 8.539 -10.125 -13.141 1 98.94 180 HIS A O 1
ATOM 1329 N N . GLN A 1 181 ? 8.734 -9.32 -11.078 1 98.94 181 GLN A N 1
ATOM 1330 C CA . GLN A 1 181 ? 7.887 -10.312 -10.43 1 98.94 181 GLN A CA 1
ATOM 1331 C C . GLN A 1 181 ? 6.898 -9.648 -9.477 1 98.94 181 GLN A C 1
ATOM 1333 O O . GLN A 1 181 ? 7.277 -8.797 -8.664 1 98.94 181 GLN A O 1
ATOM 1338 N N . SER A 1 182 ? 5.648 -9.898 -9.586 1 98.94 182 SER A N 1
ATOM 1339 C CA . SER A 1 182 ? 4.574 -9.344 -8.773 1 98.94 182 SER A CA 1
ATOM 1340 C C . SER A 1 182 ? 3.826 -10.445 -8.016 1 98.94 182 SER A C 1
ATOM 1342 O O . SER A 1 182 ? 3.234 -11.328 -8.633 1 98.94 182 SER A O 1
ATOM 1344 N N . MET A 1 183 ? 3.883 -10.398 -6.68 1 98.94 183 MET A N 1
ATOM 1345 C CA . MET A 1 183 ? 3.258 -11.414 -5.836 1 98.94 183 MET A CA 1
ATOM 1346 C C . MET A 1 183 ? 2.17 -10.797 -4.961 1 98.94 183 MET A C 1
ATOM 1348 O O . MET A 1 183 ? 2.428 -9.844 -4.219 1 98.94 183 MET A O 1
ATOM 1352 N N . TYR A 1 184 ? 0.926 -11.336 -5.027 1 98.94 184 TYR A N 1
ATOM 1353 C CA . TYR A 1 184 ? -0.211 -10.82 -4.27 1 98.94 184 TYR A CA 1
ATOM 1354 C C . TYR A 1 184 ? -0.632 -11.805 -3.186 1 98.94 184 TYR A C 1
ATOM 1356 O O . TYR A 1 184 ? -1.082 -12.914 -3.486 1 98.94 184 TYR A O 1
ATOM 1364 N N . TYR A 1 185 ? -0.457 -11.438 -1.888 1 98.94 185 TYR A N 1
ATOM 1365 C CA . TYR A 1 185 ? -0.672 -12.227 -0.679 1 98.94 185 TYR A CA 1
ATOM 1366 C C . TYR A 1 185 ? -0.154 -13.648 -0.855 1 98.94 185 TYR A C 1
ATOM 1368 O O . TYR A 1 185 ? -0.891 -14.609 -0.646 1 98.94 185 TYR A O 1
ATOM 1376 N N . PRO A 1 186 ? 1.124 -13.797 -1.082 1 98.94 186 PRO A N 1
ATOM 1377 C CA . PRO A 1 186 ? 1.71 -15.07 -1.502 1 98.94 186 PRO A CA 1
ATOM 1378 C C . PRO A 1 186 ? 1.882 -16.047 -0.344 1 98.94 186 PRO A C 1
ATOM 1380 O O . PRO A 1 186 ? 2.041 -15.633 0.806 1 98.94 186 PRO A O 1
ATOM 1383 N N . VAL A 1 187 ? 1.848 -17.297 -0.683 1 98.94 187 VAL A N 1
ATOM 1384 C CA . VAL A 1 187 ? 2.391 -18.359 0.163 1 98.94 187 VAL A CA 1
ATOM 1385 C C . VAL A 1 187 ? 3.902 -18.438 -0.03 1 98.94 187 VAL A C 1
ATOM 1387 O O . VAL A 1 187 ? 4.387 -18.5 -1.162 1 98.94 187 VAL A O 1
ATOM 1390 N N . THR A 1 188 ? 4.629 -18.438 1.108 1 98.88 188 THR A N 1
ATOM 1391 C CA . THR A 1 188 ? 6.074 -18.438 0.907 1 98.88 188 THR A CA 1
ATOM 1392 C C . THR A 1 188 ? 6.758 -19.391 1.875 1 98.88 188 THR A C 1
ATOM 1394 O O . THR A 1 188 ? 7.984 -19.5 1.881 1 98.88 188 THR A O 1
ATOM 1397 N N . ASP A 1 189 ? 5.996 -20.109 2.725 1 98.75 189 ASP A N 1
ATOM 1398 C CA . ASP A 1 189 ? 6.613 -20.953 3.742 1 98.75 189 ASP A CA 1
ATOM 1399 C C . ASP A 1 189 ? 5.66 -22.062 4.184 1 98.75 189 ASP A C 1
ATOM 1401 O O . ASP A 1 189 ? 4.57 -21.781 4.684 1 98.75 189 ASP A O 1
ATOM 1405 N N . ALA A 1 190 ? 6.117 -23.281 4.086 1 98.81 190 ALA A N 1
ATOM 1406 C CA . ALA A 1 190 ? 5.273 -24.438 4.406 1 98.81 190 ALA A CA 1
ATOM 1407 C C . ALA A 1 190 ? 5.203 -24.672 5.914 1 98.81 190 ALA A C 1
ATOM 1409 O O . ALA A 1 190 ? 4.375 -25.438 6.391 1 98.81 190 ALA A O 1
ATOM 1410 N N . ARG A 1 191 ? 6.02 -24.062 6.766 1 98.44 191 ARG A N 1
ATOM 1411 C CA . ARG A 1 191 ? 6.145 -24.375 8.188 1 98.44 191 ARG A CA 1
ATOM 1412 C C . ARG A 1 191 ? 4.918 -23.891 8.961 1 98.44 191 ARG A C 1
ATOM 1414 O O . ARG A 1 191 ? 4.629 -24.391 10.047 1 98.44 191 ARG A O 1
ATOM 1421 N N . GLN A 1 192 ? 4.188 -22.797 8.438 1 98.56 192 GLN A N 1
ATOM 1422 C CA . GLN A 1 192 ? 2.928 -22.312 8.984 1 98.56 192 GLN A CA 1
ATOM 1423 C C . GLN A 1 192 ? 3.061 -21.984 10.477 1 98.56 192 GLN A C 1
ATOM 1425 O O . GLN A 1 192 ? 2.213 -22.391 11.273 1 98.56 192 GLN A O 1
ATOM 1430 N N . ASN A 1 193 ? 4.066 -21.25 10.828 1 98.19 193 ASN A N 1
ATOM 1431 C CA . ASN A 1 193 ? 4.371 -21.078 12.242 1 98.19 193 ASN A CA 1
ATOM 1432 C C . ASN A 1 193 ? 4.617 -19.609 12.586 1 98.19 193 ASN A C 1
ATOM 1434 O O . ASN A 1 193 ? 5.309 -19.312 13.562 1 98.19 193 ASN A O 1
ATOM 1438 N N . THR A 1 194 ? 4.105 -18.734 11.797 1 98.06 194 THR A N 1
ATOM 1439 C CA . THR A 1 194 ? 4.258 -17.312 12.062 1 98.06 194 THR A CA 1
ATOM 1440 C C . THR A 1 194 ? 3.174 -16.812 13.016 1 98.06 194 THR A C 1
ATOM 1442 O O . THR A 1 194 ? 2.219 -17.547 13.305 1 98.06 194 THR A O 1
ATOM 1445 N N . GLU A 1 195 ? 3.357 -15.594 13.531 1 97.19 195 GLU A N 1
ATOM 1446 C CA . GLU A 1 195 ? 2.373 -14.992 14.43 1 97.19 195 GLU A CA 1
ATOM 1447 C C . GLU A 1 195 ? 1.018 -14.852 13.75 1 97.19 195 GLU A C 1
ATOM 1449 O O . GLU A 1 195 ? -0.025 -15.016 14.383 1 97.19 195 GLU A O 1
ATOM 1454 N N . SER A 1 196 ? 0.981 -14.508 12.453 1 98.19 196 SER A N 1
ATOM 1455 C CA . SER A 1 196 ? -0.293 -14.344 11.758 1 98.19 196 SER A CA 1
ATOM 1456 C C . SER A 1 196 ? -1.045 -15.672 11.664 1 98.19 196 SER A C 1
ATOM 1458 O O . SER A 1 196 ? -2.277 -15.695 11.695 1 98.19 196 SER A O 1
ATOM 1460 N N . TYR A 1 197 ? -0.309 -16.828 11.57 1 98.44 197 TYR A N 1
ATOM 1461 C CA . TYR A 1 197 ? -0.956 -18.125 11.578 1 98.44 197 TYR A CA 1
ATOM 1462 C C . TYR A 1 197 ? -1.635 -18.391 12.922 1 98.44 197 TYR A C 1
ATOM 1464 O O . TYR A 1 197 ? -2.664 -19.062 12.984 1 98.44 197 TYR A O 1
ATOM 1472 N N . ARG A 1 198 ? -1.047 -17.891 13.992 1 98.12 198 ARG A N 1
ATOM 1473 C CA . ARG A 1 198 ? -1.658 -18.031 15.312 1 98.12 198 ARG A CA 1
ATOM 1474 C C . ARG A 1 198 ? -2.844 -17.078 15.469 1 98.12 198 ARG A C 1
ATOM 1476 O O . ARG A 1 198 ? -3.924 -17.5 15.891 1 98.12 198 ARG A O 1
ATOM 1483 N N . THR A 1 199 ? -2.65 -15.82 15.086 1 97.69 199 THR A N 1
ATOM 1484 C CA . THR A 1 199 ? -3.645 -14.773 15.281 1 97.69 199 THR A CA 1
ATOM 1485 C C . THR A 1 199 ? -4.891 -15.047 14.445 1 97.69 199 THR A C 1
ATOM 1487 O O . THR A 1 199 ? -6.016 -14.828 14.906 1 97.69 199 THR A O 1
ATOM 1490 N N . PHE A 1 200 ? -4.664 -15.555 13.25 1 98.38 200 PHE A N 1
ATOM 1491 C CA . PHE A 1 200 ? -5.773 -15.711 12.32 1 98.38 200 PHE A CA 1
ATOM 1492 C C . PHE A 1 200 ? -6.008 -17.188 12 1 98.38 200 PHE A C 1
ATOM 1494 O O . PHE A 1 200 ? -6.48 -17.516 10.914 1 98.38 200 PHE A O 1
ATOM 1501 N N . ALA A 1 201 ? -5.676 -18.031 12.906 1 98.31 201 ALA A N 1
ATOM 1502 C CA . ALA A 1 201 ? -5.77 -19.484 12.719 1 98.31 201 ALA A CA 1
ATOM 1503 C C . ALA A 1 201 ? -7.168 -19.875 12.266 1 98.31 201 ALA A C 1
ATOM 1505 O O . ALA A 1 201 ? -7.328 -20.797 11.453 1 98.31 201 ALA A O 1
ATOM 1506 N N . ASP A 1 202 ? -8.211 -19.25 12.812 1 97.5 202 ASP A N 1
ATOM 1507 C CA . ASP A 1 202 ? -9.602 -19.625 12.523 1 97.5 202 ASP A CA 1
ATOM 1508 C C . ASP A 1 202 ? -10.258 -18.609 11.594 1 97.5 202 ASP A C 1
ATOM 1510 O O . ASP A 1 202 ? -11.484 -18.562 11.484 1 97.5 202 ASP A O 1
ATOM 1514 N N . GLY A 1 203 ? -9.461 -17.734 10.875 1 95.81 203 GLY A N 1
ATOM 1515 C CA . GLY A 1 203 ? -9.953 -16.734 9.945 1 95.81 203 GLY A CA 1
ATOM 1516 C C . GLY A 1 203 ? -9.602 -15.312 10.359 1 95.81 203 GLY A C 1
ATOM 1517 O O . GLY A 1 203 ? -8.859 -15.109 11.328 1 95.81 203 GLY A O 1
ATOM 1518 N N . PRO A 1 204 ? -10.125 -14.352 9.617 1 97.62 204 PRO A N 1
ATOM 1519 C CA . PRO A 1 204 ? -11.258 -14.438 8.695 1 97.62 204 PRO A CA 1
ATOM 1520 C C . PRO A 1 204 ? -10.906 -15.148 7.387 1 97.62 204 PRO A C 1
ATOM 1522 O O . PRO A 1 204 ? -9.812 -14.953 6.848 1 97.62 204 PRO A O 1
ATOM 1525 N N . PHE A 1 205 ? -11.805 -16 6.777 1 97.62 205 PHE A N 1
ATOM 1526 C CA . PHE A 1 205 ? -11.844 -16.656 5.473 1 97.62 205 PHE A CA 1
ATOM 1527 C C . PHE A 1 205 ? -10.781 -17.75 5.379 1 97.62 205 PHE A C 1
ATOM 1529 O O . PHE A 1 205 ? -11.047 -18.906 5.672 1 97.62 205 PHE A O 1
ATOM 1536 N N . LEU A 1 206 ? -9.477 -17.406 5.141 1 98.69 206 LEU A N 1
ATOM 1537 C CA . LEU A 1 206 ? -8.422 -18.422 5.082 1 98.69 206 LEU A CA 1
ATOM 1538 C C . LEU A 1 206 ? -7.969 -18.812 6.484 1 98.69 206 LEU A C 1
ATOM 1540 O O . LEU A 1 206 ? -7.699 -17.953 7.32 1 98.69 206 LEU A O 1
ATOM 1544 N N . THR A 1 207 ? -7.906 -20.125 6.785 1 98.62 207 THR A N 1
ATOM 1545 C CA . THR A 1 207 ? -7.566 -20.625 8.117 1 98.62 207 THR A CA 1
ATOM 1546 C C . THR A 1 207 ? -6.277 -21.438 8.07 1 98.62 207 THR A C 1
ATOM 1548 O O . THR A 1 207 ? -5.852 -21.875 7 1 98.62 207 THR A O 1
ATOM 1551 N N . ALA A 1 208 ? -5.691 -21.609 9.234 1 98.75 208 ALA A N 1
ATOM 1552 C CA . ALA A 1 208 ? -4.512 -22.469 9.344 1 98.75 208 ALA A CA 1
ATOM 1553 C C . ALA A 1 208 ? -4.828 -23.891 8.906 1 98.75 208 ALA A C 1
ATOM 1555 O O . ALA A 1 208 ? -4.02 -24.531 8.219 1 98.75 208 ALA A O 1
ATOM 1556 N N . ALA A 1 209 ? -6.027 -24.406 9.258 1 98.69 209 ALA A N 1
ATOM 1557 C CA . ALA A 1 209 ? -6.438 -25.75 8.852 1 98.69 209 ALA A CA 1
ATOM 1558 C C . ALA A 1 209 ? -6.594 -25.844 7.34 1 98.69 209 ALA A C 1
ATOM 1560 O O . ALA A 1 209 ? -6.234 -26.859 6.734 1 98.69 209 ALA A O 1
ATOM 1561 N N . GLY A 1 210 ? -7.148 -24.812 6.785 1 98.56 210 GLY A N 1
ATOM 1562 C CA . GLY A 1 210 ? -7.25 -24.766 5.336 1 98.56 210 GLY A CA 1
ATOM 1563 C C . GLY A 1 210 ? -5.902 -24.812 4.641 1 98.56 210 GLY A C 1
ATOM 1564 O O . GLY A 1 210 ? -5.723 -25.562 3.678 1 98.56 210 GLY A O 1
ATOM 1565 N N . MET A 1 211 ? -4.949 -24.094 5.137 1 98.88 211 MET A N 1
ATOM 1566 C CA . MET A 1 211 ? -3.613 -24.078 4.543 1 98.88 211 MET A CA 1
ATOM 1567 C C . MET A 1 211 ? -2.939 -25.438 4.691 1 98.88 211 MET A C 1
ATOM 1569 O O . MET A 1 211 ? -2.25 -25.891 3.775 1 98.88 211 MET A O 1
ATOM 1573 N N . ALA A 1 212 ? -3.111 -26.031 5.844 1 98.81 212 ALA A N 1
ATOM 1574 C CA . ALA A 1 212 ? -2.572 -27.375 6.031 1 98.81 212 ALA A CA 1
ATOM 1575 C C . ALA A 1 212 ? -3.137 -28.328 4.996 1 98.81 212 ALA A C 1
ATOM 1577 O O . ALA A 1 212 ? -2.398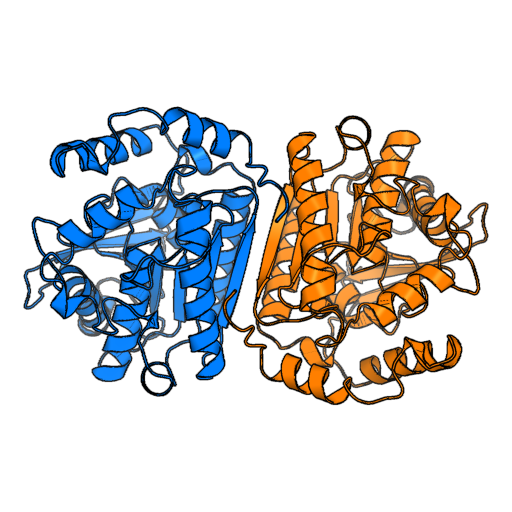 -29.141 4.422 1 98.81 212 ALA A O 1
ATOM 1578 N N . TRP A 1 213 ? -4.422 -28.266 4.785 1 98.81 213 TRP A N 1
ATOM 1579 C CA . TRP A 1 213 ? -5.094 -29.109 3.799 1 98.81 213 TRP A CA 1
ATOM 1580 C C . TRP A 1 213 ? -4.531 -28.859 2.402 1 98.81 213 TRP A C 1
ATOM 1582 O O . TRP A 1 213 ? -4.293 -29.812 1.649 1 98.81 213 TRP A O 1
ATOM 1592 N N . PHE A 1 214 ? -4.289 -27.609 2.025 1 98.88 214 PHE A N 1
ATOM 1593 C CA . PHE A 1 214 ? -3.727 -27.266 0.723 1 98.88 214 PHE A CA 1
ATOM 1594 C C . PHE A 1 214 ? -2.324 -27.844 0.57 1 98.88 214 PHE A C 1
ATOM 1596 O O . PHE A 1 214 ? -2.002 -28.438 -0.457 1 98.88 214 PHE A O 1
ATOM 1603 N N . TRP A 1 215 ? -1.473 -27.703 1.575 1 98.94 215 TRP A N 1
ATOM 1604 C CA . TRP A 1 215 ? -0.112 -28.219 1.522 1 98.94 215 TRP A CA 1
ATOM 1605 C C . TRP A 1 215 ? -0.119 -29.75 1.429 1 98.94 215 TRP A C 1
ATOM 1607 O O . TRP A 1 215 ? 0.688 -30.328 0.704 1 98.94 215 TRP A O 1
ATOM 1617 N N . ASP A 1 216 ? -1.033 -30.359 2.141 1 98.75 216 ASP A N 1
ATOM 1618 C CA . ASP A 1 216 ? -1.128 -31.812 2.121 1 98.75 216 ASP A CA 1
ATOM 1619 C C . ASP A 1 216 ? -1.507 -32.312 0.732 1 98.75 216 ASP A C 1
ATOM 1621 O O . ASP A 1 216 ? -1.09 -33.406 0.327 1 98.75 216 ASP A O 1
ATOM 1625 N N . ASN A 1 217 ? -2.316 -31.547 0.051 1 98.81 217 ASN A N 1
ATOM 1626 C CA . ASN A 1 217 ? -2.691 -31.922 -1.309 1 98.81 217 ASN A CA 1
ATOM 1627 C C . ASN A 1 217 ? -1.566 -31.641 -2.299 1 98.81 217 ASN A C 1
ATOM 1629 O O . ASN A 1 217 ? -1.32 -32.438 -3.213 1 98.81 217 ASN A O 1
ATOM 1633 N N . TYR A 1 218 ? -0.856 -30.594 -2.137 1 98.81 218 TYR A N 1
ATOM 1634 C CA . TYR A 1 218 ? 0.142 -30.094 -3.082 1 98.81 218 TYR A CA 1
ATOM 1635 C C . TYR A 1 218 ? 1.446 -30.875 -2.949 1 98.81 218 TYR A C 1
ATOM 1637 O O . TYR A 1 218 ? 2.057 -31.25 -3.951 1 98.81 218 TYR A O 1
ATOM 1645 N N . ALA A 1 219 ? 1.847 -31.078 -1.731 1 98.88 219 ALA A N 1
ATOM 1646 C CA . ALA A 1 219 ? 3.105 -31.734 -1.396 1 98.88 219 ALA A CA 1
ATOM 1647 C C . ALA A 1 219 ? 2.916 -32.75 -0.263 1 98.88 219 ALA A C 1
ATOM 1649 O O . ALA A 1 219 ? 3.449 -32.562 0.833 1 98.88 219 ALA A O 1
ATOM 1650 N N . PRO A 1 220 ? 2.295 -33.875 -0.565 1 98.5 220 PRO A N 1
ATOM 1651 C CA . PRO A 1 220 ? 2.098 -34.875 0.472 1 98.5 220 PRO A CA 1
ATOM 1652 C C . PRO A 1 220 ? 3.414 -35.438 1.003 1 98.5 220 PRO A C 1
ATOM 1654 O O . PRO A 1 220 ? 3.475 -35.906 2.143 1 98.5 220 PRO A O 1
ATOM 1657 N N . ASP A 1 221 ? 4.398 -35.469 0.155 1 98.31 221 ASP A N 1
ATOM 1658 C CA . ASP A 1 221 ? 5.75 -35.781 0.618 1 98.31 221 ASP A CA 1
ATOM 1659 C C . ASP A 1 221 ? 6.355 -34.562 1.355 1 98.31 221 ASP A C 1
ATOM 1661 O O . ASP A 1 221 ? 6.812 -33.625 0.728 1 98.31 221 ASP A O 1
ATOM 1665 N N . HIS A 1 222 ? 6.414 -34.625 2.613 1 98.06 222 HIS A N 1
ATOM 1666 C CA . HIS A 1 222 ? 6.844 -33.531 3.447 1 98.06 222 HIS A CA 1
ATOM 1667 C C . HIS A 1 222 ? 8.305 -33.156 3.193 1 98.06 222 HIS A C 1
ATOM 1669 O O . HIS A 1 222 ? 8.727 -32.031 3.438 1 98.06 222 HIS A O 1
ATOM 1675 N N . SER A 1 223 ? 9.07 -34.062 2.672 1 98.19 223 SER A N 1
ATOM 1676 C CA . SER A 1 223 ? 10.5 -33.844 2.482 1 98.19 223 SER A CA 1
ATOM 1677 C C . SER A 1 223 ? 10.766 -32.781 1.418 1 98.19 223 SER A C 1
ATOM 1679 O O . SER A 1 223 ? 11.828 -32.156 1.409 1 98.19 223 SER A O 1
ATOM 1681 N N . VAL A 1 224 ? 9.812 -32.5 0.54 1 98.69 224 VAL A N 1
ATOM 1682 C CA . VAL A 1 224 ? 10.047 -31.562 -0.553 1 98.69 224 VAL A CA 1
ATOM 1683 C C . VAL A 1 224 ? 9.602 -30.156 -0.133 1 98.69 224 VAL A C 1
ATOM 1685 O O . VAL A 1 224 ? 9.859 -29.188 -0.841 1 98.69 224 VAL A O 1
ATOM 1688 N N . ARG A 1 225 ? 8.969 -30.031 1.023 1 98.81 225 ARG A N 1
ATOM 1689 C CA . ARG A 1 225 ? 8.375 -28.75 1.431 1 98.81 225 ARG A CA 1
ATOM 1690 C C . ARG A 1 225 ? 9.453 -27.75 1.803 1 98.81 225 ARG A C 1
ATOM 1692 O O . ARG A 1 225 ? 9.18 -26.547 1.893 1 98.81 225 ARG A O 1
ATOM 1699 N N . SER A 1 226 ? 10.703 -28.203 1.988 1 98.44 226 SER A N 1
ATOM 1700 C CA . SER A 1 226 ? 11.781 -27.297 2.365 1 98.44 226 SER A CA 1
ATOM 1701 C C . SER A 1 226 ? 12.57 -26.844 1.143 1 98.44 226 SER A C 1
ATOM 1703 O O . SER A 1 226 ? 13.461 -26 1.255 1 98.44 226 SER A O 1
ATOM 1705 N N . GLU A 1 227 ? 12.242 -27.453 -0.019 1 98.81 227 GLU A N 1
ATOM 1706 C CA . GLU A 1 227 ? 12.844 -26.906 -1.233 1 98.81 227 GLU A CA 1
ATOM 1707 C C . GLU A 1 227 ? 12.523 -25.422 -1.397 1 98.81 227 GLU A C 1
ATOM 1709 O O . GLU A 1 227 ? 11.406 -24.984 -1.109 1 98.81 227 GLU A O 1
ATOM 1714 N N . ILE A 1 228 ? 13.469 -24.594 -1.915 1 98.81 228 ILE A N 1
ATOM 1715 C CA . ILE A 1 228 ? 13.297 -23.141 -1.955 1 98.81 228 ILE A CA 1
ATOM 1716 C C . ILE A 1 228 ? 12.25 -22.781 -3.004 1 98.81 228 ILE A C 1
ATOM 1718 O O . ILE A 1 228 ? 11.75 -21.656 -3.02 1 98.81 228 ILE A O 1
ATOM 1722 N N . THR A 1 229 ? 11.891 -23.75 -3.918 1 98.88 229 THR A N 1
ATOM 1723 C CA . THR A 1 229 ? 10.828 -23.5 -4.883 1 98.88 229 THR A CA 1
ATOM 1724 C C . THR A 1 229 ? 9.469 -23.906 -4.312 1 98.88 229 THR A C 1
ATOM 1726 O O . THR A 1 229 ? 8.43 -23.609 -4.906 1 98.88 229 THR A O 1
ATOM 1729 N N . ALA A 1 230 ? 9.453 -24.578 -3.174 1 98.94 230 ALA A N 1
ATOM 1730 C CA . ALA A 1 230 ? 8.227 -24.812 -2.414 1 98.94 230 ALA A CA 1
ATOM 1731 C C . ALA A 1 230 ? 8.062 -23.766 -1.317 1 98.94 230 ALA A C 1
ATOM 1733 O O . ALA A 1 230 ? 6.965 -23.234 -1.118 1 98.94 230 ALA A O 1
ATOM 1734 N N . SER A 1 231 ? 9.133 -23.484 -0.627 1 98.94 231 SER A N 1
ATOM 1735 C CA . SER A 1 231 ? 9.18 -22.516 0.451 1 98.94 231 SER A CA 1
ATOM 1736 C C . SER A 1 231 ? 10.25 -21.453 0.187 1 98.94 231 SER A C 1
ATOM 1738 O O . SER A 1 231 ? 11.312 -21.469 0.814 1 98.94 231 SER A O 1
ATOM 1740 N N . PRO A 1 232 ? 9.859 -20.453 -0.606 1 98.88 232 PRO A N 1
ATOM 1741 C CA . PRO A 1 232 ? 10.812 -19.406 -0.984 1 98.88 232 PRO A CA 1
ATOM 1742 C C . PRO A 1 232 ? 11.469 -18.75 0.225 1 98.88 232 PRO A C 1
ATOM 1744 O O . PRO A 1 232 ? 12.617 -18.297 0.142 1 98.88 232 PRO A O 1
ATOM 1747 N N . ASN A 1 233 ? 10.867 -18.734 1.391 1 98.56 233 ASN A N 1
ATOM 1748 C CA . ASN A 1 233 ? 11.422 -18.125 2.598 1 98.56 233 ASN A CA 1
ATOM 1749 C C . ASN A 1 233 ? 12.656 -18.859 3.084 1 98.56 233 ASN A C 1
ATOM 1751 O O . ASN A 1 233 ? 13.391 -18.375 3.945 1 98.56 233 ASN A O 1
ATOM 1755 N N . LEU A 1 234 ? 12.883 -20.062 2.572 1 98.69 234 LEU A N 1
ATOM 1756 C CA . LEU A 1 234 ? 14.047 -20.828 2.99 1 98.69 234 LEU A CA 1
ATOM 1757 C C . LEU A 1 234 ? 15.227 -20.594 2.053 1 98.69 234 LEU A C 1
ATOM 1759 O O . LEU A 1 234 ? 16.312 -21.125 2.271 1 98.69 234 LEU A O 1
ATOM 1763 N N . ALA A 1 235 ? 15.07 -19.781 1.005 1 98.75 235 ALA A N 1
ATOM 1764 C CA . ALA A 1 235 ? 16.141 -19.453 0.075 1 98.75 235 ALA A CA 1
ATOM 1765 C C . ALA A 1 235 ? 17.234 -18.641 0.77 1 98.75 235 ALA A C 1
ATOM 1767 O O . ALA A 1 235 ? 16.953 -17.828 1.646 1 98.75 235 ALA A O 1
ATOM 1768 N N . SER A 1 236 ? 18.484 -18.844 0.422 1 98.31 236 SER A N 1
ATOM 1769 C CA . SER A 1 236 ? 19.609 -18.062 0.919 1 98.31 236 SER A CA 1
ATOM 1770 C C . SER A 1 236 ? 19.703 -16.719 0.203 1 98.31 236 SER A C 1
ATOM 1772 O O . SER A 1 236 ? 19.094 -16.516 -0.846 1 98.31 236 SER A O 1
ATOM 1774 N N . PRO A 1 237 ? 20.422 -15.805 0.811 1 97.44 237 PRO A N 1
ATOM 1775 C CA . PRO A 1 237 ? 20.656 -14.539 0.102 1 97.44 237 PRO A CA 1
ATOM 1776 C C . PRO A 1 237 ? 21.25 -14.742 -1.288 1 97.44 237 PRO A C 1
ATOM 1778 O O . PRO A 1 237 ? 20.906 -14.016 -2.225 1 97.44 237 PRO A O 1
ATOM 1781 N N . GLU A 1 238 ? 22.078 -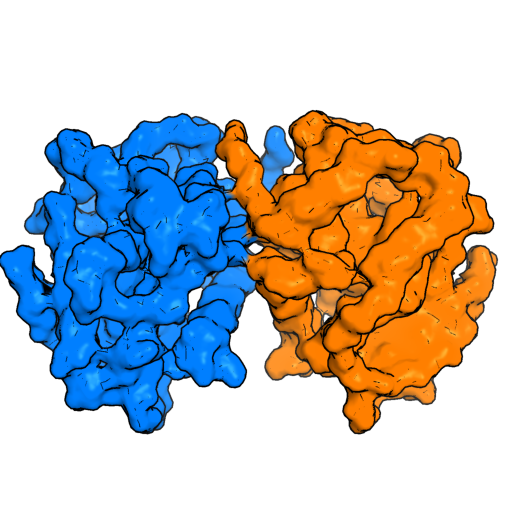15.695 -1.414 1 98.31 238 GLU A N 1
ATOM 1782 C CA . GLU A 1 238 ? 22.703 -15.984 -2.707 1 98.31 238 GLU A CA 1
ATOM 1783 C C . GLU A 1 238 ? 21.672 -16.5 -3.709 1 98.31 238 GLU A C 1
ATOM 1785 O O . GLU A 1 238 ? 21.734 -16.172 -4.895 1 98.31 238 GLU A O 1
ATOM 1790 N N . ASP A 1 239 ? 20.734 -17.281 -3.191 1 98.69 239 ASP A N 1
ATOM 1791 C CA . ASP A 1 239 ? 19.656 -17.766 -4.047 1 98.69 239 ASP A CA 1
ATOM 1792 C C . ASP A 1 239 ? 18.828 -16.609 -4.602 1 98.69 239 ASP A C 1
ATOM 1794 O O . ASP A 1 239 ? 18.359 -16.672 -5.738 1 98.69 239 ASP A O 1
ATOM 1798 N N . LEU A 1 240 ? 18.688 -15.562 -3.82 1 98.88 240 LEU A N 1
ATOM 1799 C CA . LEU A 1 240 ? 17.734 -14.508 -4.129 1 98.88 240 LEU A CA 1
ATOM 1800 C C . LEU A 1 240 ? 18.406 -13.359 -4.863 1 98.88 240 LEU A C 1
ATOM 1802 O O . LEU A 1 240 ? 17.75 -12.633 -5.621 1 98.88 240 LEU A O 1
ATOM 1806 N N . ALA A 1 241 ? 19.766 -13.172 -4.617 1 98.69 241 ALA A N 1
ATOM 1807 C CA . ALA A 1 241 ? 20.469 -12.07 -5.258 1 98.69 241 ALA A CA 1
ATOM 1808 C C . ALA A 1 241 ? 20.344 -12.133 -6.773 1 98.69 241 ALA A C 1
ATOM 1810 O O . ALA A 1 241 ? 20.516 -13.203 -7.371 1 98.69 241 ALA A O 1
ATOM 1811 N N . GLY A 1 242 ? 20 -11.039 -7.379 1 98.5 242 GLY A N 1
ATOM 1812 C CA . GLY A 1 242 ? 19.938 -10.961 -8.828 1 98.5 242 GLY A CA 1
ATOM 1813 C C . GLY A 1 242 ? 18.562 -11.266 -9.383 1 98.5 242 GLY A C 1
ATOM 1814 O O . GLY A 1 242 ? 18.328 -11.156 -10.586 1 98.5 242 GLY A O 1
ATOM 1815 N N . LEU A 1 243 ? 17.609 -11.648 -8.555 1 98.94 243 LEU A N 1
ATOM 1816 C CA . LEU A 1 243 ? 16.234 -11.805 -9.016 1 98.94 243 LEU A CA 1
ATOM 1817 C C . LEU A 1 243 ? 15.68 -10.477 -9.516 1 98.94 243 LEU A C 1
ATOM 1819 O O . LEU A 1 243 ? 16.188 -9.414 -9.172 1 98.94 243 LEU A O 1
ATOM 1823 N N . PRO A 1 244 ? 14.641 -10.531 -10.406 1 98.88 244 PRO A N 1
ATOM 1824 C CA . PRO A 1 244 ? 14.062 -9.281 -10.906 1 98.88 244 PRO A CA 1
ATOM 1825 C C . PRO A 1 244 ? 13.414 -8.445 -9.805 1 98.88 244 PRO A C 1
ATOM 1827 O O . PRO A 1 244 ? 13.086 -8.969 -8.742 1 98.88 244 PRO A O 1
ATOM 1830 N N . PRO A 1 245 ? 13.281 -7.113 -10.102 1 98.88 245 PRO A N 1
ATOM 1831 C CA . PRO A 1 245 ? 12.523 -6.277 -9.164 1 98.88 245 PRO A CA 1
ATOM 1832 C C . PRO A 1 245 ? 11.164 -6.871 -8.805 1 98.88 245 PRO A C 1
ATOM 1834 O O . PRO A 1 245 ? 10.523 -7.512 -9.648 1 98.88 245 PRO A O 1
ATOM 1837 N N . ALA A 1 246 ? 10.773 -6.645 -7.562 1 98.94 246 ALA A N 1
ATOM 1838 C CA . ALA A 1 246 ? 9.586 -7.328 -7.059 1 98.94 246 ALA A CA 1
ATOM 1839 C C . ALA A 1 246 ? 8.594 -6.336 -6.473 1 98.94 246 ALA A C 1
ATOM 1841 O O . ALA A 1 246 ? 8.984 -5.316 -5.902 1 98.94 246 ALA A O 1
ATOM 1842 N N . PHE A 1 247 ? 7.348 -6.562 -6.727 1 98.94 247 PHE A N 1
ATOM 1843 C CA . PHE A 1 247 ? 6.238 -5.965 -5.996 1 98.94 247 PHE A CA 1
ATOM 1844 C C . PHE A 1 247 ? 5.488 -7.016 -5.191 1 98.94 247 PHE A C 1
ATOM 1846 O O . PHE A 1 247 ? 5.031 -8.023 -5.742 1 98.94 247 PHE A O 1
ATOM 1853 N N . LEU A 1 248 ? 5.453 -6.875 -3.838 1 98.88 248 LEU A N 1
ATOM 1854 C CA . LEU A 1 248 ? 4.777 -7.832 -2.971 1 98.88 248 LEU A CA 1
ATOM 1855 C C . LEU A 1 248 ? 3.697 -7.145 -2.141 1 98.88 248 LEU A C 1
ATOM 1857 O O . LEU A 1 248 ? 3.984 -6.203 -1.398 1 98.88 248 LEU A O 1
ATOM 1861 N N . LEU A 1 249 ? 2.521 -7.594 -2.346 1 98.81 249 LEU A N 1
ATOM 1862 C CA . LEU A 1 249 ? 1.333 -7.062 -1.689 1 98.81 249 LEU A CA 1
ATOM 1863 C C . LEU A 1 249 ? 0.737 -8.086 -0.729 1 98.81 249 LEU A C 1
ATOM 1865 O O . LEU A 1 249 ? 0.527 -9.242 -1.102 1 98.81 249 LEU A O 1
ATOM 1869 N N . VAL A 1 250 ? 0.543 -7.691 0.586 1 98.75 250 VAL A N 1
ATOM 1870 C CA . VAL A 1 250 ? -0.115 -8.562 1.557 1 98.75 250 VAL A CA 1
ATOM 1871 C C . VAL A 1 250 ? -1.351 -7.859 2.121 1 98.75 250 VAL A C 1
ATOM 1873 O O . VAL A 1 250 ? -1.648 -6.723 1.755 1 98.75 250 VAL A O 1
ATOM 1876 N N . ASP A 1 251 ? -2.121 -8.578 2.846 1 98.75 251 ASP A N 1
ATOM 1877 C CA . ASP A 1 251 ? -3.342 -8.078 3.469 1 98.75 251 ASP A CA 1
ATOM 1878 C C . ASP A 1 251 ? -3.32 -8.305 4.98 1 98.75 251 ASP A C 1
ATOM 1880 O O . ASP A 1 251 ? -2.625 -9.195 5.469 1 98.75 251 ASP A O 1
ATOM 1884 N N . GLU A 1 252 ? -4.039 -7.48 5.703 1 98.62 252 GLU A N 1
ATOM 1885 C CA . GLU A 1 252 ? -3.924 -7.402 7.156 1 98.62 252 GLU A CA 1
ATOM 1886 C C . GLU A 1 252 ? -4.387 -8.695 7.816 1 98.62 252 GLU A C 1
ATOM 1888 O O . GLU A 1 252 ? -3.664 -9.281 8.625 1 98.62 252 GLU A O 1
ATOM 1893 N N . ALA A 1 253 ? -5.613 -9.141 7.527 1 98.69 253 ALA A N 1
ATOM 1894 C CA . ALA A 1 253 ? -6.223 -10.281 8.211 1 98.69 253 ALA A CA 1
ATOM 1895 C C . ALA A 1 253 ? -6.043 -11.562 7.406 1 98.69 253 ALA A C 1
ATOM 1897 O O . ALA A 1 253 ? -6.988 -12.055 6.789 1 98.69 253 ALA A O 1
ATOM 1898 N N . ASP A 1 254 ? -4.828 -12.109 7.461 1 98.81 254 ASP A N 1
ATOM 1899 C CA . ASP A 1 254 ? -4.418 -13.227 6.621 1 98.81 254 ASP A CA 1
ATOM 1900 C C . ASP A 1 254 ? -3.332 -14.055 7.309 1 98.81 254 ASP A C 1
ATOM 1902 O O . ASP A 1 254 ? -2.324 -13.508 7.762 1 98.81 254 ASP A O 1
ATOM 1906 N N . VAL A 1 255 ? -3.506 -15.375 7.387 1 98.81 255 VAL A N 1
ATOM 1907 C CA . VAL A 1 255 ? -2.492 -16.25 7.965 1 98.81 255 VAL A CA 1
ATOM 1908 C C . VAL A 1 255 ? -1.172 -16.078 7.219 1 98.81 255 VAL A C 1
ATOM 1910 O O . VAL A 1 255 ? -0.098 -16.281 7.793 1 98.81 255 VAL A O 1
ATOM 1913 N N . LEU A 1 256 ? -1.214 -15.641 5.977 1 98.88 256 LEU A N 1
ATOM 1914 C CA . LEU A 1 256 ? -0.041 -15.602 5.113 1 98.88 256 LEU A CA 1
ATOM 1915 C C . LEU A 1 256 ? 0.702 -14.273 5.27 1 98.88 256 LEU A C 1
ATOM 1917 O O . LEU A 1 256 ? 1.783 -14.094 4.703 1 98.88 256 LEU A O 1
ATOM 1921 N N . ARG A 1 257 ? 0.171 -13.305 5.984 1 98.62 257 ARG A N 1
ATOM 1922 C CA . ARG A 1 257 ? 0.687 -11.945 6.039 1 98.62 257 ARG A CA 1
ATOM 1923 C C . ARG A 1 257 ? 2.168 -11.93 6.402 1 98.62 257 ARG A C 1
ATOM 1925 O O . ARG A 1 257 ? 2.992 -11.406 5.652 1 98.62 257 ARG A O 1
ATOM 1932 N N . ASP A 1 258 ? 2.531 -12.586 7.52 1 98.25 258 ASP A N 1
ATOM 1933 C CA . ASP A 1 258 ? 3.883 -12.484 8.062 1 98.25 258 ASP A CA 1
ATOM 1934 C C . ASP A 1 258 ? 4.895 -13.164 7.145 1 98.25 258 ASP A C 1
ATOM 1936 O O . ASP A 1 258 ? 6.012 -12.672 6.965 1 98.25 258 ASP A O 1
ATOM 1940 N N . GLU A 1 259 ? 4.527 -14.305 6.547 1 98.69 259 GLU A N 1
ATOM 1941 C CA . GLU A 1 259 ? 5.492 -15 5.695 1 98.69 259 GLU A CA 1
ATOM 1942 C C . GLU A 1 259 ? 5.742 -14.227 4.402 1 98.69 259 GLU A C 1
ATOM 1944 O O . GLU A 1 259 ? 6.859 -14.234 3.879 1 98.69 259 GLU A O 1
ATOM 1949 N N . GLY A 1 260 ? 4.656 -13.578 3.859 1 98.69 260 GLY A N 1
ATOM 1950 C CA . GLY A 1 260 ? 4.875 -12.703 2.719 1 98.69 260 GLY A CA 1
ATOM 1951 C C . GLY A 1 260 ? 5.801 -11.539 3.023 1 98.69 260 GLY A C 1
ATOM 1952 O O . GLY A 1 260 ? 6.711 -11.242 2.244 1 98.69 260 GLY A O 1
ATOM 1953 N N . GLU A 1 261 ? 5.605 -10.875 4.168 1 98.56 261 GLU A N 1
ATOM 1954 C CA . GLU A 1 261 ? 6.457 -9.766 4.582 1 98.56 261 GLU A CA 1
ATOM 1955 C C . GLU A 1 261 ? 7.887 -10.227 4.828 1 98.56 261 GLU A C 1
ATOM 1957 O O . GLU A 1 261 ? 8.844 -9.531 4.473 1 98.56 261 GLU A O 1
ATOM 1962 N N . ALA A 1 262 ? 8.023 -11.43 5.41 1 98.5 262 ALA A N 1
ATOM 1963 C CA . ALA A 1 262 ? 9.344 -11.984 5.664 1 98.5 262 ALA A CA 1
ATOM 1964 C C . ALA A 1 262 ? 10.094 -12.234 4.355 1 98.5 262 ALA A C 1
ATOM 1966 O O . ALA A 1 262 ? 11.289 -11.93 4.25 1 98.5 262 ALA A O 1
ATOM 1967 N N . TYR A 1 263 ? 9.391 -12.797 3.381 1 98.81 263 TYR A N 1
ATOM 1968 C CA . TYR A 1 263 ? 10.031 -13.055 2.1 1 98.81 263 TYR A CA 1
ATOM 1969 C C . TYR A 1 263 ? 10.484 -11.758 1.441 1 98.81 263 TYR A C 1
ATOM 1971 O O . TYR A 1 263 ? 11.586 -11.68 0.9 1 98.81 263 TYR A O 1
ATOM 1979 N N . ALA A 1 264 ? 9.656 -10.719 1.49 1 98.5 264 ALA A N 1
ATOM 1980 C CA . ALA A 1 264 ? 10.031 -9.422 0.942 1 98.5 264 ALA A CA 1
ATOM 1981 C C . ALA A 1 264 ? 11.273 -8.867 1.627 1 98.5 264 ALA A C 1
ATOM 1983 O O . ALA A 1 264 ? 12.156 -8.305 0.97 1 98.5 264 ALA A O 1
ATOM 1984 N N . GLY A 1 265 ? 11.32 -9.016 2.963 1 98.19 265 GLY A N 1
ATOM 1985 C CA . GLY A 1 265 ? 12.508 -8.602 3.697 1 98.19 265 GLY A CA 1
ATOM 1986 C C . GLY A 1 265 ? 13.766 -9.32 3.258 1 98.19 265 GLY A C 1
ATOM 1987 O O . GLY A 1 265 ? 14.836 -8.719 3.168 1 98.19 265 GLY A O 1
ATOM 1988 N N . LYS A 1 266 ? 13.617 -10.602 2.953 1 98.31 266 LYS A N 1
ATOM 1989 C CA . LYS A 1 266 ? 14.758 -11.391 2.488 1 98.31 266 LYS A CA 1
ATOM 1990 C C . LYS A 1 266 ? 15.219 -10.93 1.107 1 98.31 266 LYS A C 1
ATOM 1992 O O . LYS A 1 266 ? 16.422 -10.859 0.839 1 98.31 266 LYS A O 1
ATOM 1997 N N . LEU A 1 267 ? 14.242 -10.695 0.231 1 98.75 267 LEU A N 1
ATOM 1998 C CA . LEU A 1 267 ? 14.586 -10.148 -1.079 1 98.75 267 LEU A CA 1
ATOM 1999 C C . LEU A 1 267 ? 15.344 -8.836 -0.941 1 98.75 267 LEU A C 1
ATOM 2001 O O . LEU A 1 267 ? 16.375 -8.641 -1.581 1 98.75 267 LEU A O 1
ATOM 2005 N N . ARG A 1 268 ? 14.844 -7.961 -0.096 1 98.5 268 ARG A N 1
ATOM 2006 C CA . ARG A 1 268 ? 15.469 -6.66 0.121 1 98.5 268 ARG A CA 1
ATOM 2007 C C . ARG A 1 268 ? 16.891 -6.82 0.663 1 98.5 268 ARG A C 1
ATOM 2009 O O . ARG A 1 268 ? 17.812 -6.152 0.199 1 98.5 268 ARG A O 1
ATOM 2016 N N . ALA A 1 269 ? 17.062 -7.727 1.61 1 97.94 269 ALA A N 1
ATOM 2017 C CA . ALA A 1 269 ? 18.375 -7.984 2.209 1 97.94 269 ALA A CA 1
ATOM 2018 C C . ALA A 1 269 ? 19.344 -8.531 1.174 1 97.94 269 ALA A C 1
ATOM 2020 O O . ALA A 1 269 ? 20.562 -8.305 1.274 1 97.94 269 ALA A O 1
ATOM 2021 N N . ALA A 1 270 ? 18.812 -9.211 0.188 1 98.56 270 ALA A N 1
ATOM 2022 C CA . ALA A 1 270 ? 19.641 -9.805 -0.859 1 98.56 270 ALA A CA 1
ATOM 2023 C C . ALA A 1 270 ? 19.953 -8.789 -1.955 1 98.56 270 ALA A C 1
ATOM 2025 O O . ALA A 1 270 ? 20.594 -9.125 -2.955 1 98.56 270 ALA A O 1
ATOM 2026 N N . GLY A 1 271 ? 19.469 -7.59 -1.848 1 98.06 271 GLY A N 1
ATOM 2027 C CA . GLY A 1 271 ? 19.766 -6.531 -2.795 1 98.06 271 GLY A CA 1
ATOM 2028 C C . GLY A 1 271 ? 18.766 -6.449 -3.936 1 98.06 271 GLY A C 1
ATOM 2029 O O . GLY A 1 271 ? 18.984 -5.707 -4.898 1 98.06 271 GLY A O 1
ATOM 2030 N N . VAL A 1 272 ? 17.688 -7.215 -3.898 1 98.75 272 VAL A N 1
ATOM 2031 C CA . VAL A 1 272 ? 16.641 -7.145 -4.91 1 98.75 272 VAL A CA 1
ATOM 2032 C C . VAL A 1 272 ? 15.789 -5.895 -4.688 1 98.75 272 VAL A C 1
ATOM 2034 O O . VAL A 1 272 ? 15.359 -5.617 -3.564 1 98.75 272 VAL A O 1
ATOM 2037 N N . PRO A 1 273 ? 15.57 -5.02 -5.734 1 98.56 273 PRO A N 1
ATOM 2038 C CA . PRO A 1 273 ? 14.594 -3.936 -5.586 1 98.56 273 PRO A CA 1
ATOM 2039 C C . PRO A 1 273 ? 13.188 -4.445 -5.285 1 98.56 273 PRO A C 1
ATOM 2041 O O . PRO A 1 273 ? 12.648 -5.266 -6.035 1 98.56 273 PRO A O 1
ATOM 2044 N N . VAL A 1 274 ? 12.609 -3.961 -4.129 1 98.19 274 VAL A N 1
ATOM 2045 C CA . VAL A 1 274 ? 11.312 -4.5 -3.729 1 98.19 274 VAL A CA 1
ATOM 2046 C C . VAL A 1 274 ? 10.43 -3.383 -3.18 1 98.19 274 VAL A C 1
AT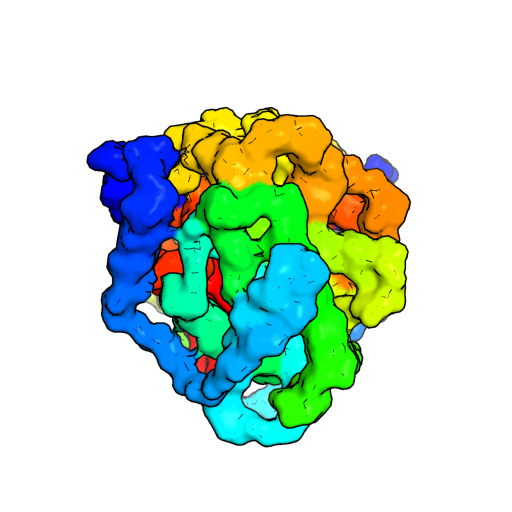OM 2048 O O . VAL A 1 274 ? 10.898 -2.531 -2.418 1 98.19 274 VAL A O 1
ATOM 2051 N N . THR A 1 275 ? 9.242 -3.264 -3.631 1 98.81 275 THR A N 1
ATOM 2052 C CA . THR A 1 275 ? 8.18 -2.529 -2.963 1 98.81 275 THR A CA 1
ATOM 2053 C C . THR A 1 275 ? 7.203 -3.488 -2.283 1 98.81 275 THR A C 1
ATOM 2055 O O . THR A 1 275 ? 6.695 -4.418 -2.916 1 98.81 275 THR A O 1
ATOM 2058 N N . THR A 1 276 ? 6.984 -3.363 -0.982 1 98.62 276 THR A N 1
ATOM 2059 C CA . THR A 1 276 ? 6.07 -4.195 -0.208 1 98.62 276 THR A CA 1
ATOM 2060 C C . THR A 1 276 ? 4.996 -3.342 0.457 1 98.62 276 THR A C 1
ATOM 2062 O O . THR A 1 276 ? 5.305 -2.393 1.179 1 98.62 276 THR A O 1
ATOM 2065 N N . VAL A 1 277 ? 3.76 -3.76 0.206 1 98.88 277 VAL A N 1
ATOM 2066 C CA . VAL A 1 277 ? 2.652 -3.004 0.783 1 98.88 277 VAL A CA 1
ATOM 2067 C C . VAL A 1 277 ? 1.685 -3.957 1.481 1 98.88 277 VAL A C 1
ATOM 2069 O O . VAL A 1 277 ? 1.453 -5.074 1.009 1 98.88 277 VAL A O 1
ATOM 2072 N N . ARG A 1 278 ? 1.146 -3.502 2.596 1 98.88 278 ARG A N 1
ATOM 2073 C CA . ARG A 1 278 ? 0.036 -4.188 3.252 1 9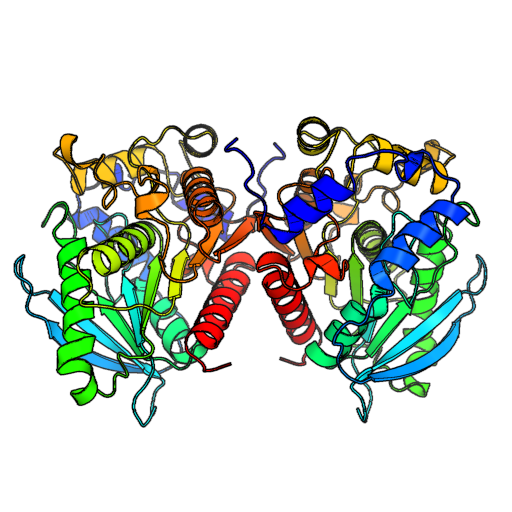8.88 278 ARG A CA 1
ATOM 2074 C C . ARG A 1 278 ? -1.247 -3.369 3.152 1 98.88 278 ARG A C 1
ATOM 2076 O O . ARG A 1 278 ? -1.257 -2.178 3.475 1 98.88 278 ARG A O 1
ATOM 2083 N N . TYR A 1 279 ? -2.277 -3.932 2.703 1 98.94 279 TYR A N 1
ATOM 2084 C CA . TYR A 1 279 ? -3.605 -3.332 2.756 1 98.94 279 TYR A CA 1
ATOM 2085 C C . TYR A 1 279 ? -4.359 -3.789 3.998 1 98.94 279 TYR A C 1
ATOM 2087 O O . TYR A 1 279 ? -4.449 -4.988 4.273 1 98.94 279 TYR A O 1
ATOM 2095 N N . ASP A 1 280 ? -4.906 -2.838 4.781 1 98.62 280 ASP A N 1
ATOM 2096 C CA . ASP A 1 280 ? -5.629 -3.135 6.012 1 98.62 280 ASP A CA 1
ATOM 2097 C C . ASP A 1 280 ? -7.133 -3.236 5.754 1 98.62 280 ASP A C 1
ATOM 2099 O O . ASP A 1 280 ? -7.621 -2.771 4.723 1 98.62 280 ASP A O 1
ATOM 2103 N N . GLY A 1 281 ? -7.836 -3.869 6.684 1 98.69 281 GLY A N 1
ATOM 2104 C CA . GLY A 1 281 ? -9.289 -3.951 6.652 1 98.69 281 GLY A CA 1
ATOM 2105 C C . GLY A 1 281 ? -9.805 -4.984 5.672 1 98.69 281 GLY A C 1
ATOM 2106 O O . GLY A 1 281 ? -10.953 -4.898 5.219 1 98.69 281 GLY A O 1
ATOM 2107 N N . ILE A 1 282 ? -8.953 -5.922 5.32 1 98.88 282 ILE A N 1
ATOM 2108 C CA . ILE A 1 282 ? -9.32 -6.879 4.285 1 98.88 282 ILE A CA 1
ATOM 2109 C C . ILE A 1 282 ? -8.688 -8.234 4.582 1 98.88 282 ILE A C 1
ATOM 2111 O O . ILE A 1 282 ? -7.832 -8.344 5.465 1 98.88 282 ILE A O 1
ATOM 2115 N N . SER A 1 283 ? -9.195 -9.297 3.924 1 98.56 283 SER A N 1
ATOM 2116 C CA . SER A 1 283 ? -8.711 -10.656 4.137 1 98.56 283 SER A CA 1
ATOM 2117 C C . SER A 1 283 ? -8.234 -11.289 2.828 1 98.56 283 SER A C 1
ATOM 2119 O O . SER A 1 283 ? -8.281 -10.648 1.775 1 98.56 283 SER A O 1
ATOM 2121 N N . HIS A 1 284 ? -7.754 -12.508 2.926 1 98.81 284 HIS A N 1
ATOM 2122 C CA . HIS A 1 284 ? -7.078 -13.258 1.872 1 98.81 284 HIS A CA 1
ATOM 2123 C C . HIS A 1 284 ? -7.934 -13.328 0.611 1 98.81 284 HIS A C 1
ATOM 2125 O O . HIS A 1 284 ? -9.164 -13.422 0.692 1 98.81 284 HIS A O 1
ATOM 2131 N N . ASP A 1 285 ? -7.297 -13.219 -0.617 1 98.81 285 ASP A N 1
ATOM 2132 C CA . ASP A 1 285 ? -7.855 -13.43 -1.95 1 98.81 285 ASP A CA 1
ATOM 2133 C C . ASP A 1 285 ? -8.727 -12.242 -2.373 1 98.81 285 ASP A C 1
ATOM 2135 O O . ASP A 1 285 ? -9.492 -12.344 -3.332 1 98.81 285 ASP A O 1
ATOM 2139 N N . PHE A 1 286 ? -8.57 -11.117 -1.724 1 98.81 286 PHE A N 1
ATOM 2140 C CA . PHE A 1 286 ? -9.516 -10.016 -1.888 1 98.81 286 PHE A CA 1
ATOM 2141 C C . PHE A 1 286 ? -9.461 -9.461 -3.307 1 98.81 286 PHE A C 1
ATOM 2143 O O . PHE A 1 286 ? -10.461 -8.945 -3.814 1 98.81 286 PHE A O 1
ATOM 2150 N N . MET A 1 287 ? -8.352 -9.547 -3.998 1 98.81 287 MET A N 1
ATOM 2151 C CA . MET A 1 287 ? -8.266 -9.031 -5.359 1 98.81 287 MET A CA 1
ATOM 2152 C C . MET A 1 287 ? -9.031 -9.922 -6.332 1 98.81 287 MET A C 1
ATOM 2154 O O . MET A 1 287 ? -9.648 -9.43 -7.277 1 98.81 287 MET A O 1
ATOM 2158 N N . MET A 1 288 ? -8.977 -11.211 -6.09 1 98.62 288 MET A N 1
ATOM 2159 C CA . MET A 1 288 ? -9.555 -12.188 -7.016 1 98.62 288 MET A CA 1
ATOM 2160 C C . MET A 1 288 ? -11.047 -12.352 -6.762 1 98.62 288 MET A C 1
ATOM 2162 O O . MET A 1 288 ? -11.836 -12.461 -7.707 1 98.62 288 MET A O 1
ATOM 2166 N N . LEU A 1 289 ? -11.547 -12.344 -5.508 1 98.69 289 LEU A N 1
ATOM 2167 C CA . LEU A 1 289 ? -12.922 -12.656 -5.137 1 98.69 289 LEU A CA 1
ATOM 2168 C C . LEU A 1 289 ? -13.875 -11.57 -5.637 1 98.69 289 LEU A C 1
ATOM 2170 O O . LEU A 1 289 ? -13.758 -10.406 -5.25 1 98.69 289 LEU A O 1
ATOM 2174 N N . ASN A 1 290 ? -14.859 -11.992 -6.438 1 98.38 290 ASN A N 1
ATOM 2175 C CA . ASN A 1 290 ? -15.852 -11.078 -6.992 1 98.38 290 ASN A CA 1
ATOM 2176 C C . ASN A 1 290 ? -16.641 -10.383 -5.891 1 98.38 290 ASN A C 1
ATOM 2178 O O . ASN A 1 290 ? -16.922 -9.18 -5.98 1 98.38 290 ASN A O 1
ATOM 2182 N N . PRO A 1 291 ? -17.016 -11.078 -4.773 1 97.81 291 PRO A N 1
ATOM 2183 C CA . PRO A 1 291 ? -17.781 -10.406 -3.719 1 97.81 291 PRO A CA 1
ATOM 2184 C C . PRO A 1 291 ? -17 -9.289 -3.039 1 97.81 291 PRO A C 1
ATOM 2186 O O . PRO A 1 291 ? -17.594 -8.438 -2.369 1 97.81 291 PRO A O 1
ATOM 2189 N N . LEU A 1 292 ? -15.672 -9.25 -3.219 1 98.44 292 LEU A N 1
ATOM 2190 C CA . LEU A 1 292 ? -14.859 -8.266 -2.516 1 98.44 292 LEU A CA 1
ATOM 2191 C C . LEU A 1 292 ? -14.32 -7.219 -3.482 1 98.44 292 LEU A C 1
ATOM 2193 O O . LEU A 1 292 ? -13.633 -6.281 -3.07 1 98.44 292 LEU A O 1
ATOM 2197 N N . LYS A 1 293 ? -14.625 -7.348 -4.781 1 98 293 LYS A N 1
ATOM 2198 C CA . LYS A 1 293 ? -13.992 -6.551 -5.828 1 98 293 LYS A CA 1
ATOM 2199 C C . LYS A 1 293 ? -14.234 -5.059 -5.609 1 98 293 LYS A C 1
ATOM 2201 O O . LYS A 1 293 ? -13.445 -4.223 -6.055 1 98 293 LYS A O 1
ATOM 2206 N N . ASP A 1 294 ? -15.383 -4.719 -4.875 1 97.62 294 ASP A N 1
ATOM 2207 C CA . ASP A 1 294 ? -15.758 -3.314 -4.75 1 97.62 294 ASP A CA 1
ATOM 2208 C C . ASP A 1 294 ? -15.289 -2.736 -3.416 1 97.62 294 ASP A C 1
ATOM 2210 O O . ASP A 1 294 ? -15.586 -1.586 -3.092 1 97.62 294 ASP A O 1
ATOM 2214 N N . THR A 1 295 ? -14.609 -3.51 -2.582 1 98.75 295 THR A N 1
ATOM 2215 C CA . THR A 1 295 ? -13.992 -2.947 -1.387 1 98.75 295 THR A CA 1
ATOM 2216 C C . THR A 1 295 ? -12.922 -1.922 -1.761 1 98.75 295 THR A C 1
ATOM 2218 O O . THR A 1 295 ? -12.375 -1.962 -2.865 1 98.75 295 THR A O 1
ATOM 2221 N N . HIS A 1 296 ? -12.68 -1.005 -0.837 1 98.75 296 HIS A N 1
ATOM 2222 C CA . HIS A 1 296 ? -11.672 0.021 -1.061 1 98.75 296 HIS A CA 1
ATOM 2223 C C . HIS A 1 296 ? -10.281 -0.595 -1.183 1 98.75 296 HIS A C 1
ATOM 2225 O O . HIS A 1 296 ? -9.477 -0.167 -2.016 1 98.75 296 HIS A O 1
ATOM 2231 N N . ALA A 1 297 ? -10.008 -1.629 -0.39 1 98.81 297 ALA A N 1
ATOM 2232 C CA . ALA A 1 297 ? -8.727 -2.332 -0.445 1 98.81 297 ALA A CA 1
ATOM 2233 C C . ALA A 1 297 ? -8.523 -2.996 -1.804 1 98.81 297 ALA A C 1
ATOM 2235 O O . ALA A 1 297 ? -7.453 -2.883 -2.404 1 98.81 297 ALA A O 1
ATOM 2236 N N . ALA A 1 298 ? -9.562 -3.695 -2.328 1 98.88 298 ALA A N 1
ATOM 2237 C CA . ALA A 1 298 ? -9.438 -4.41 -3.598 1 98.88 298 ALA A CA 1
ATOM 2238 C C . ALA A 1 298 ? -9.211 -3.438 -4.754 1 98.88 298 ALA A C 1
ATOM 2240 O O . ALA A 1 298 ? -8.336 -3.662 -5.594 1 98.88 298 ALA A O 1
ATOM 2241 N N . LYS A 1 299 ? -10 -2.367 -4.773 1 98.62 299 LYS A N 1
ATOM 2242 C CA . LYS A 1 299 ? -9.844 -1.369 -5.824 1 98.62 299 LYS A CA 1
ATOM 2243 C C . LYS A 1 299 ? -8.453 -0.733 -5.777 1 98.62 299 LYS A C 1
ATOM 2245 O O . LYS A 1 299 ? -7.793 -0.595 -6.809 1 98.62 299 LYS A O 1
ATOM 2250 N N . GLY A 1 300 ? -8.016 -0.365 -4.562 1 98.75 300 GLY A N 1
ATOM 2251 C CA . GLY A 1 300 ? -6.699 0.229 -4.414 1 98.75 300 GLY A CA 1
ATOM 2252 C C . GLY A 1 300 ? -5.574 -0.712 -4.805 1 98.75 300 GLY A C 1
ATOM 2253 O O . GLY A 1 300 ? -4.648 -0.319 -5.516 1 98.75 300 GLY A O 1
ATOM 2254 N N . ALA A 1 301 ? -5.633 -1.94 -4.379 1 98.94 301 ALA A N 1
ATOM 2255 C CA . ALA A 1 301 ? -4.59 -2.934 -4.621 1 98.94 301 ALA A CA 1
ATOM 2256 C C . ALA A 1 301 ? -4.488 -3.271 -6.105 1 98.94 301 ALA A C 1
ATOM 2258 O O . ALA A 1 301 ? -3.391 -3.334 -6.66 1 98.94 301 ALA A O 1
ATOM 2259 N N . THR A 1 302 ? -5.641 -3.482 -6.738 1 98.88 302 THR A N 1
ATOM 2260 C CA . THR A 1 302 ? -5.648 -3.82 -8.156 1 98.88 302 THR A CA 1
ATOM 2261 C C . THR A 1 302 ? -5.102 -2.666 -8.992 1 98.88 302 THR A C 1
ATOM 2263 O O . THR A 1 302 ? -4.273 -2.875 -9.883 1 98.88 302 THR A O 1
ATOM 2266 N N . ALA A 1 303 ? -5.496 -1.449 -8.648 1 98.69 303 ALA A N 1
ATOM 2267 C CA . ALA A 1 303 ? -4.992 -0.278 -9.359 1 98.69 303 ALA A CA 1
ATOM 2268 C C . ALA A 1 303 ? -3.48 -0.147 -9.188 1 98.69 303 ALA A C 1
ATOM 2270 O O . ALA A 1 303 ? -2.77 0.173 -10.148 1 98.69 303 ALA A O 1
ATOM 2271 N N . GLN A 1 304 ? -3 -0.384 -8.008 1 98.81 304 GLN A N 1
ATOM 2272 C CA . GLN A 1 304 ? -1.567 -0.27 -7.75 1 98.81 304 GLN A CA 1
ATOM 2273 C C . GLN A 1 304 ? -0.788 -1.353 -8.492 1 98.81 304 GLN A C 1
ATOM 2275 O O . GLN A 1 304 ? 0.252 -1.075 -9.094 1 98.81 304 GLN A O 1
ATOM 2280 N N . ALA A 1 305 ? -1.277 -2.576 -8.445 1 98.88 305 ALA A N 1
ATOM 2281 C CA . ALA A 1 305 ? -0.625 -3.674 -9.148 1 98.88 305 ALA A CA 1
ATOM 2282 C C . ALA A 1 305 ? -0.537 -3.387 -10.648 1 98.88 305 ALA A C 1
ATOM 2284 O O . ALA A 1 305 ? 0.5 -3.625 -11.273 1 98.88 305 ALA A O 1
ATOM 2285 N N . ILE A 1 306 ? -1.604 -2.861 -11.203 1 98.81 306 ILE A N 1
ATOM 2286 C CA . ILE A 1 306 ? -1.657 -2.518 -12.625 1 98.81 306 ILE A CA 1
ATOM 2287 C C . ILE A 1 306 ? -0.618 -1.44 -12.93 1 98.81 306 ILE A C 1
ATOM 2289 O O . ILE A 1 306 ? 0.122 -1.546 -13.914 1 98.81 306 ILE A O 1
ATOM 2293 N N . ALA A 1 307 ? -0.512 -0.434 -12.094 1 98.5 307 ALA A N 1
ATOM 2294 C CA . ALA A 1 307 ? 0.447 0.648 -12.305 1 98.5 307 ALA A CA 1
ATOM 2295 C C . ALA A 1 307 ? 1.881 0.128 -12.25 1 98.5 307 ALA A C 1
ATOM 2297 O O . ALA A 1 307 ? 2.727 0.545 -13.047 1 98.5 307 ALA A O 1
ATOM 2298 N N . VAL A 1 308 ? 2.156 -0.75 -11.336 1 98.81 308 VAL A N 1
ATOM 2299 C CA . VAL A 1 308 ? 3.484 -1.336 -11.188 1 98.81 308 VAL A CA 1
ATOM 2300 C C . VAL A 1 308 ? 3.84 -2.137 -12.438 1 98.81 308 VAL A C 1
ATOM 2302 O O . VAL A 1 308 ? 4.945 -2.012 -12.969 1 98.81 308 VAL A O 1
ATOM 2305 N N . LEU A 1 309 ? 2.875 -2.941 -12.883 1 98.88 309 LEU A N 1
ATOM 2306 C CA . LEU A 1 309 ? 3.111 -3.744 -14.078 1 98.88 309 LEU A CA 1
ATOM 2307 C C . LEU A 1 309 ? 3.326 -2.855 -15.297 1 98.88 309 LEU A C 1
ATOM 2309 O O . LEU A 1 309 ? 4.219 -3.111 -16.109 1 98.88 309 LEU A O 1
ATOM 2313 N N . ARG A 1 310 ? 2.551 -1.785 -15.414 1 98.19 310 ARG A N 1
ATOM 2314 C CA . ARG A 1 310 ? 2.693 -0.852 -16.531 1 98.19 310 ARG A CA 1
ATOM 2315 C C . ARG A 1 310 ? 4.09 -0.241 -16.547 1 98.19 310 ARG A C 1
ATOM 2317 O O . ARG A 1 310 ? 4.719 -0.16 -17.609 1 98.19 310 ARG A O 1
ATOM 2324 N N . GLN A 1 311 ? 4.496 0.134 -15.422 1 97.94 311 GLN A N 1
ATOM 2325 C CA . GLN A 1 311 ? 5.816 0.742 -15.312 1 97.94 311 GLN A CA 1
ATOM 2326 C C . GLN A 1 311 ? 6.914 -0.264 -15.648 1 97.94 311 GLN A C 1
ATOM 2328 O O . GLN A 1 311 ? 7.824 0.038 -16.422 1 97.94 311 GLN A O 1
ATOM 2333 N N . ALA A 1 312 ? 6.859 -1.465 -15.125 1 98.5 312 ALA A N 1
ATOM 2334 C CA . ALA A 1 312 ? 7.871 -2.502 -15.305 1 98.5 312 ALA A CA 1
ATOM 2335 C C . ALA A 1 312 ? 7.961 -2.934 -16.766 1 98.5 312 ALA A C 1
ATOM 2337 O O . ALA A 1 312 ? 9.039 -3.285 -17.25 1 98.5 312 ALA A O 1
ATOM 2338 N N . LEU A 1 313 ? 6.809 -2.859 -17.438 1 98.62 313 LEU A N 1
ATOM 2339 C CA . LEU A 1 313 ? 6.719 -3.371 -18.812 1 98.62 313 LEU A CA 1
ATOM 2340 C C . LEU A 1 313 ? 6.93 -2.252 -19.828 1 98.62 313 LEU A C 1
ATOM 2342 O O . LEU A 1 313 ? 6.816 -2.477 -21.031 1 98.62 313 LEU A O 1
ATOM 2346 N N . GLY A 1 314 ? 7.227 -0.98 -19.391 1 96.06 314 GLY A N 1
ATOM 2347 C CA . GLY A 1 314 ? 7.508 0.151 -20.25 1 96.06 314 GLY A CA 1
ATOM 2348 C C . GLY A 1 314 ? 6.273 0.709 -20.938 1 96.06 314 GLY A C 1
ATOM 2349 O O . GLY A 1 314 ? 6.332 1.149 -22.078 1 96.06 314 GLY A O 1
ATOM 2350 N N . ARG A 1 315 ? 5.117 0.598 -20.203 1 87.81 315 ARG A N 1
ATOM 2351 C CA . ARG A 1 315 ? 3.846 1.067 -20.734 1 87.81 315 ARG A CA 1
ATOM 2352 C C . ARG A 1 315 ? 3.311 2.248 -19.938 1 87.81 315 ARG A C 1
ATOM 2354 O O . ARG A 1 315 ? 2.137 2.605 -20.062 1 87.81 315 ARG A O 1
ATOM 2361 N N . ALA A 1 316 ? 4.086 2.891 -19.078 1 79.62 316 ALA A N 1
ATOM 2362 C CA . ALA A 1 316 ? 3.639 3.99 -18.234 1 79.62 316 ALA A CA 1
ATOM 2363 C C . ALA A 1 316 ? 3.416 5.262 -19.047 1 79.62 316 ALA A C 1
ATOM 2365 O O . ALA A 1 316 ? 4.066 5.469 -20.078 1 79.62 316 ALA A O 1
ATOM 2366 N N . MET B 1 1 ? 7.918 -10.945 15.555 1 52.28 1 MET B N 1
ATOM 2367 C CA . MET B 1 1 ? 7.887 -10.125 14.352 1 52.28 1 MET B CA 1
ATOM 2368 C C . MET B 1 1 ? 9.211 -10.211 13.594 1 52.28 1 MET B C 1
ATOM 2370 O O . MET B 1 1 ? 10.273 -10.336 14.203 1 52.28 1 MET B O 1
ATOM 2374 N N . SER B 1 2 ? 9.117 -10.484 12.281 1 65.88 2 SER B N 1
ATOM 2375 C CA . SER B 1 2 ? 10.336 -10.594 11.492 1 65.88 2 SER B CA 1
ATOM 2376 C C . SER B 1 2 ? 11.164 -9.32 11.57 1 65.88 2 SER B C 1
ATOM 2378 O O . SER B 1 2 ? 10.625 -8.234 11.828 1 65.88 2 SER B O 1
ATOM 2380 N N . GLU B 1 3 ? 12.43 -9.445 11.625 1 85.19 3 GLU B N 1
ATOM 2381 C CA . GLU B 1 3 ? 13.367 -8.328 11.641 1 85.19 3 GLU B CA 1
ATOM 2382 C C . GLU B 1 3 ? 13.109 -7.375 10.477 1 85.19 3 GLU B C 1
ATOM 2384 O O . GLU B 1 3 ? 12.891 -7.816 9.344 1 85.19 3 GLU B O 1
ATOM 2389 N N . VAL B 1 4 ? 12.977 -6.117 10.797 1 95.5 4 VAL B N 1
ATOM 2390 C CA . VAL B 1 4 ? 12.75 -5.094 9.773 1 95.5 4 VAL B CA 1
ATOM 2391 C C . VAL B 1 4 ? 14.016 -4.926 8.93 1 95.5 4 VAL B C 1
ATOM 2393 O O . VAL B 1 4 ? 15.109 -4.746 9.469 1 95.5 4 VAL B O 1
ATOM 2396 N N . VAL B 1 5 ? 13.93 -5.129 7.664 1 97.88 5 VAL B N 1
ATOM 2397 C CA . VAL B 1 5 ? 15 -4.844 6.711 1 97.88 5 VAL B CA 1
ATOM 2398 C C . VAL B 1 5 ? 14.68 -3.568 5.938 1 97.88 5 VAL B C 1
ATOM 2400 O O . VAL B 1 5 ? 13.805 -3.568 5.066 1 97.88 5 VAL B O 1
ATOM 2403 N N . LEU B 1 6 ? 15.414 -2.5 6.219 1 98.5 6 LEU B N 1
ATOM 2404 C CA . LEU B 1 6 ? 15.172 -1.22 5.562 1 98.5 6 LEU B CA 1
ATOM 2405 C C . LEU B 1 6 ? 15.82 -1.189 4.18 1 98.5 6 LEU B C 1
ATOM 2407 O O . LEU B 1 6 ? 16.812 -1.888 3.936 1 98.5 6 LEU B O 1
ATOM 2411 N N . GLU B 1 7 ? 15.219 -0.422 3.25 1 98.69 7 GLU B N 1
ATOM 2412 C CA . GLU B 1 7 ? 15.953 -0.088 2.031 1 98.69 7 GLU B CA 1
ATOM 2413 C C . GLU B 1 7 ? 17.281 0.578 2.355 1 98.69 7 GLU B C 1
ATOM 2415 O O . GLU B 1 7 ? 17.406 1.273 3.367 1 98.69 7 GLU B O 1
ATOM 2420 N N . ALA B 1 8 ? 18.234 0.472 1.497 1 98.12 8 ALA B N 1
ATOM 2421 C CA . ALA B 1 8 ? 19.609 0.897 1.753 1 98.12 8 ALA B CA 1
ATOM 2422 C C . ALA B 1 8 ? 19.672 2.379 2.113 1 98.12 8 ALA B C 1
ATOM 2424 O O . ALA B 1 8 ? 20.297 2.76 3.1 1 98.12 8 ALA B O 1
ATOM 2425 N N . ALA B 1 9 ? 18.984 3.232 1.347 1 98.44 9 ALA B N 1
ATOM 2426 C CA . ALA B 1 9 ? 19 4.672 1.6 1 98.44 9 ALA B CA 1
ATOM 2427 C C . ALA B 1 9 ? 18.359 5 2.949 1 98.44 9 ALA B C 1
ATOM 2429 O O . ALA B 1 9 ? 18.812 5.91 3.648 1 98.44 9 ALA B O 1
ATOM 2430 N N . ALA B 1 10 ? 17.312 4.277 3.324 1 98.62 10 ALA B N 1
ATOM 2431 C CA . ALA B 1 10 ? 16.656 4.48 4.613 1 98.62 10 ALA B CA 1
ATOM 2432 C C . ALA B 1 10 ? 17.578 4.078 5.766 1 98.62 10 ALA B C 1
ATOM 2434 O O . ALA B 1 10 ? 17.625 4.758 6.793 1 98.62 10 ALA B O 1
ATOM 2435 N N . GLN B 1 11 ? 18.266 2.945 5.594 1 98.31 11 GLN B N 1
ATOM 2436 C CA . GLN B 1 11 ? 19.203 2.518 6.625 1 98.31 11 GLN B CA 1
ATOM 2437 C C . GLN B 1 11 ? 20.328 3.529 6.793 1 98.31 11 GLN B C 1
ATOM 2439 O O . GLN B 1 11 ? 20.719 3.859 7.918 1 98.31 11 GLN B O 1
ATOM 2444 N N . GLU B 1 12 ? 20.859 3.971 5.676 1 98.25 12 GLU B N 1
ATOM 2445 C CA . GLU B 1 12 ? 21.938 4.965 5.715 1 98.25 12 GLU B CA 1
ATOM 2446 C C . GLU B 1 12 ? 21.484 6.23 6.441 1 98.25 12 GLU B C 1
ATOM 2448 O O . GLU B 1 12 ? 22.219 6.777 7.262 1 98.25 12 GLU B O 1
ATOM 2453 N N . PHE B 1 13 ? 20.328 6.727 6.109 1 98.12 13 PHE B N 1
ATOM 2454 C CA . PHE B 1 13 ? 19.797 7.922 6.738 1 98.12 13 PHE B CA 1
ATOM 2455 C C . PHE B 1 13 ? 19.578 7.699 8.234 1 98.12 13 PHE B C 1
ATOM 2457 O O . PHE B 1 13 ? 19.875 8.578 9.047 1 98.12 13 PHE B O 1
ATOM 2464 N N . ALA B 1 14 ? 19.016 6.508 8.578 1 97.94 14 ALA B N 1
ATOM 2465 C CA . ALA B 1 14 ? 18.812 6.152 9.984 1 97.94 14 ALA B CA 1
ATOM 2466 C C . ALA B 1 14 ? 20.125 6.141 10.75 1 97.94 14 ALA B C 1
ATOM 2468 O O . ALA B 1 14 ? 20.203 6.656 11.867 1 97.94 14 ALA B O 1
ATOM 2469 N N . ASP B 1 15 ? 21.156 5.574 10.141 1 97.75 15 ASP B N 1
ATOM 2470 C CA . ASP B 1 15 ? 22.469 5.52 10.766 1 97.75 15 ASP B CA 1
ATOM 2471 C C . ASP B 1 15 ? 23.031 6.922 10.984 1 97.75 15 ASP B C 1
ATOM 2473 O O . ASP B 1 15 ? 23.594 7.211 12.047 1 97.75 15 ASP B O 1
ATOM 2477 N N . ALA B 1 16 ? 22.812 7.742 10.023 1 96.31 16 ALA B N 1
ATOM 2478 C CA . ALA B 1 16 ? 23.344 9.102 10.086 1 96.31 16 ALA B CA 1
ATOM 2479 C C . ALA B 1 16 ? 22.656 9.906 11.188 1 96.31 16 ALA B C 1
ATOM 2481 O O . ALA B 1 16 ? 23.266 10.789 11.797 1 96.31 16 ALA B O 1
ATOM 2482 N N . THR B 1 17 ? 21.453 9.578 11.484 1 95.75 17 THR B N 1
ATOM 2483 C CA . THR B 1 17 ? 20.672 10.367 12.43 1 95.75 17 THR B CA 1
ATOM 2484 C C . THR B 1 17 ? 20.609 9.672 13.789 1 95.75 17 THR B C 1
ATOM 2486 O O . THR B 1 17 ? 19.844 10.078 14.664 1 95.75 17 THR B O 1
ATOM 2489 N N . SER B 1 18 ? 21.391 8.586 13.969 1 96.12 18 SER B N 1
ATOM 2490 C CA . SER B 1 18 ? 21.359 7.82 15.211 1 96.12 18 SER B CA 1
ATOM 2491 C C . SER B 1 18 ? 22.406 8.305 16.188 1 96.12 18 SER B C 1
ATOM 2493 O O . SER B 1 18 ? 22.594 7.715 17.266 1 96.12 18 SER B O 1
ATOM 2495 N N . LYS B 1 19 ? 23.047 9.375 15.828 1 94.56 19 LYS B N 1
ATOM 2496 C CA . LYS B 1 19 ? 24.062 9.961 16.703 1 94.56 19 LYS B CA 1
ATOM 2497 C C . LYS B 1 19 ? 23.641 11.336 17.203 1 94.56 19 LYS B C 1
ATOM 2499 O O . LYS B 1 19 ? 23.031 12.109 16.453 1 94.56 19 LYS B O 1
ATOM 2504 N N . PRO B 1 20 ? 23.906 11.648 18.469 1 95 20 PRO B N 1
ATOM 2505 C CA . PRO B 1 20 ? 23.578 12.977 18.984 1 95 20 PRO B CA 1
ATOM 2506 C C . PRO B 1 20 ? 24.359 14.086 18.281 1 95 20 PRO B C 1
ATOM 2508 O O . PRO B 1 20 ? 25.406 13.836 17.688 1 95 20 PRO B O 1
ATOM 2511 N N . PRO B 1 21 ? 23.922 15.305 18.406 1 97 21 PRO B N 1
ATOM 2512 C CA . PRO B 1 21 ? 22.688 15.695 19.094 1 97 21 PRO B CA 1
ATOM 2513 C C . PRO B 1 21 ? 21.422 15.281 18.344 1 97 21 PRO B C 1
ATOM 2515 O O . PRO B 1 21 ? 21.359 15.43 17.125 1 97 21 PRO B O 1
ATOM 2518 N N . PHE B 1 22 ? 20.547 14.758 19.109 1 97.25 22 PHE B N 1
ATOM 2519 C CA . PHE B 1 22 ? 19.234 14.438 18.562 1 97.25 22 PHE B CA 1
ATOM 2520 C C . PHE B 1 22 ? 18.359 15.688 18.484 1 97.25 22 PHE B C 1
ATOM 2522 O O . PHE B 1 22 ? 18.641 16.688 19.141 1 97.25 22 PHE B O 1
ATOM 2529 N N . ILE B 1 23 ? 17.328 15.594 17.688 1 96.12 23 ILE B N 1
ATOM 2530 C CA . ILE B 1 23 ? 16.5 16.75 17.406 1 96.12 23 ILE B CA 1
ATOM 2531 C C . ILE B 1 23 ? 15.938 17.297 18.719 1 96.12 23 ILE B C 1
ATOM 2533 O O . ILE B 1 23 ? 15.797 18.516 18.891 1 96.12 23 ILE B O 1
ATOM 2537 N N . TYR B 1 24 ? 15.633 16.375 19.734 1 97.25 24 TYR B N 1
ATOM 2538 C CA . TYR B 1 24 ? 14.992 16.766 20.984 1 97.25 24 TYR B CA 1
ATOM 2539 C C . TYR B 1 24 ? 16.016 17.328 21.969 1 97.25 24 TYR B C 1
ATOM 2541 O O . TYR B 1 24 ? 15.656 17.719 23.078 1 97.25 24 TYR B O 1
ATOM 2549 N N . GLN B 1 25 ? 17.25 17.328 21.547 1 97.88 25 GLN B N 1
ATOM 2550 C CA . GLN B 1 25 ? 18.328 17.906 22.359 1 97.88 25 GLN B CA 1
ATOM 2551 C C . GLN B 1 25 ? 18.703 19.281 21.859 1 97.88 25 GLN B C 1
ATOM 2553 O O . GLN B 1 25 ? 19.594 19.938 22.422 1 97.88 25 GLN B O 1
ATOM 2558 N N . LEU B 1 26 ? 18.062 19.734 20.781 1 98 26 LEU B N 1
ATOM 2559 C CA . LEU B 1 26 ? 18.328 21.031 20.156 1 98 26 LEU B CA 1
ATOM 2560 C C . LEU B 1 26 ? 17.266 22.047 20.516 1 98 26 LEU B C 1
ATOM 2562 O O . LEU B 1 26 ? 16.141 21.672 20.906 1 98 26 LEU B O 1
ATOM 2566 N N . SER B 1 27 ? 17.625 23.375 20.391 1 97.5 27 SER B N 1
ATOM 2567 C CA . SER B 1 27 ? 16.594 24.391 20.406 1 97.5 27 SER B CA 1
ATOM 2568 C C . SER B 1 27 ? 15.703 24.312 19.188 1 97.5 27 SER B C 1
ATOM 2570 O O . SER B 1 27 ? 16.109 23.766 18.156 1 97.5 27 SER B O 1
ATOM 2572 N N . PRO B 1 28 ? 14.477 24.812 19.297 1 97.81 28 PRO B N 1
ATOM 2573 C CA . PRO B 1 28 ? 13.602 24.812 18.125 1 97.81 28 PRO B CA 1
ATOM 2574 C C . PRO B 1 28 ? 14.25 25.438 16.891 1 97.81 28 PRO B C 1
ATOM 2576 O O . PRO B 1 28 ? 14.125 24.922 15.789 1 97.81 28 PRO B O 1
ATOM 2579 N N . VAL B 1 29 ? 14.984 26.5 17.062 1 97.69 29 VAL B N 1
ATOM 2580 C CA . VAL B 1 29 ? 15.633 27.203 15.961 1 97.69 29 VAL B CA 1
ATOM 2581 C C . VAL B 1 29 ? 16.703 26.297 15.344 1 97.69 29 VAL B C 1
ATOM 2583 O O . VAL B 1 29 ? 16.797 26.188 14.117 1 97.69 29 VAL B O 1
ATOM 2586 N N . GLU B 1 30 ? 17.516 25.641 16.188 1 98 30 GLU B N 1
ATOM 2587 C CA . GLU B 1 30 ? 18.547 24.719 15.711 1 98 30 GLU B CA 1
ATOM 2588 C C . GLU B 1 30 ? 17.922 23.5 15.023 1 98 30 GLU B C 1
ATOM 2590 O O . GLU B 1 30 ? 18.438 23.031 14.008 1 98 30 GLU B O 1
ATOM 2595 N N . ALA B 1 31 ? 16.875 23.062 15.602 1 98.31 31 ALA B N 1
ATOM 2596 C CA . ALA B 1 31 ? 16.188 21.906 15.031 1 98.31 31 ALA B CA 1
ATOM 2597 C C . ALA B 1 31 ? 15.625 22.234 13.648 1 98.31 31 ALA B C 1
ATOM 2599 O O . ALA B 1 31 ? 15.734 21.422 12.727 1 98.31 31 ALA B O 1
ATOM 2600 N N . ARG B 1 32 ? 15.031 23.406 13.5 1 98.5 32 ARG B N 1
ATOM 2601 C CA . ARG B 1 32 ? 14.516 23.859 12.211 1 98.5 32 ARG B CA 1
ATOM 2602 C C . ARG B 1 32 ? 15.625 23.875 11.156 1 98.5 32 ARG B C 1
ATOM 2604 O O . ARG B 1 32 ? 15.414 23.438 10.023 1 98.5 32 ARG B O 1
ATOM 2611 N N . LYS B 1 33 ? 16.781 24.344 11.555 1 97.81 33 LYS B N 1
ATOM 2612 C CA . LYS B 1 33 ? 17.922 24.422 10.641 1 97.81 33 LYS B CA 1
ATOM 2613 C C . LYS B 1 33 ? 18.359 23.031 10.18 1 97.81 33 LYS B C 1
ATOM 2615 O O . LYS B 1 33 ? 18.781 22.844 9.039 1 97.81 33 LYS B O 1
ATOM 2620 N N . VAL B 1 34 ? 18.281 22.094 11.062 1 97 34 VAL B N 1
ATOM 2621 C CA . VAL B 1 34 ? 18.672 20.734 10.727 1 97 34 VAL B CA 1
ATOM 2622 C C . VAL B 1 34 ? 17.828 20.234 9.555 1 97 34 VAL B C 1
ATOM 2624 O O . VAL B 1 34 ? 18.344 19.703 8.578 1 97 34 VAL B O 1
ATOM 2627 N N . LEU B 1 35 ? 16.484 20.344 9.625 1 97.81 35 LEU B N 1
ATOM 2628 C CA . LEU B 1 35 ? 15.617 19.875 8.547 1 97.81 35 LEU B CA 1
ATOM 2629 C C . LEU B 1 35 ? 15.836 20.703 7.285 1 97.81 35 LEU B C 1
ATOM 2631 O O . LEU B 1 35 ? 15.836 20.156 6.176 1 97.81 35 LEU B O 1
ATOM 2635 N N . ASP B 1 36 ? 16.031 22.031 7.453 1 98.12 36 ASP B N 1
ATOM 2636 C CA . ASP B 1 36 ? 16.344 22.891 6.309 1 98.12 36 ASP B CA 1
ATOM 2637 C C . ASP B 1 36 ? 17.578 22.375 5.562 1 98.12 36 ASP B C 1
ATOM 2639 O O . ASP B 1 36 ? 17.578 22.328 4.328 1 98.12 36 ASP B O 1
ATOM 2643 N N . ASP B 1 37 ? 18.578 21.984 6.309 1 97.5 37 ASP B N 1
ATOM 2644 C CA . ASP B 1 37 ? 19.844 21.547 5.719 1 97.5 37 ASP B CA 1
ATOM 2645 C C . ASP B 1 37 ? 19.672 20.203 5.012 1 97.5 37 ASP B C 1
ATOM 2647 O O . ASP B 1 37 ? 20.219 20 3.928 1 97.5 37 ASP B O 1
ATOM 2651 N N . VAL B 1 38 ? 18.938 19.328 5.598 1 96.88 38 VAL B N 1
ATOM 2652 C CA . VAL B 1 38 ? 18.688 18.016 5.004 1 96.88 38 VAL B CA 1
ATOM 2653 C C . VAL B 1 38 ? 17.984 18.188 3.658 1 96.88 38 VAL B C 1
ATOM 2655 O O . VAL B 1 38 ? 18.25 17.438 2.717 1 96.88 38 VAL B O 1
ATOM 2658 N N . GLN B 1 39 ? 17.125 19.219 3.545 1 98.06 39 GLN B N 1
ATOM 2659 C CA . GLN B 1 39 ? 16.25 19.391 2.387 1 98.06 39 GLN B CA 1
ATOM 2660 C C . GLN B 1 39 ? 16.859 20.375 1.381 1 98.06 39 GLN B C 1
ATOM 2662 O O . GLN B 1 39 ? 16.328 20.562 0.293 1 98.06 39 GLN B O 1
ATOM 2667 N N . ALA B 1 40 ? 18 21.047 1.649 1 93.81 40 ALA B N 1
ATOM 2668 C CA . ALA B 1 40 ? 18.547 22.156 0.875 1 93.81 40 ALA B CA 1
ATOM 2669 C C . ALA B 1 40 ? 19.266 21.656 -0.368 1 93.81 40 ALA B C 1
ATOM 2671 O O . ALA B 1 40 ? 19.469 22.406 -1.329 1 93.81 40 ALA B O 1
ATOM 2672 N N . GLY B 1 41 ? 19.641 20.438 -0.546 1 88.81 41 GLY B N 1
ATOM 2673 C CA . GLY B 1 41 ? 20.375 19.969 -1.704 1 88.81 41 GLY B CA 1
ATOM 2674 C C . GLY B 1 41 ? 19.547 19.922 -2.971 1 88.81 41 GLY B C 1
ATOM 2675 O O . GLY B 1 41 ? 18.312 20 -2.912 1 88.81 41 GLY B O 1
ATOM 2676 N N . PRO B 1 42 ? 20.25 20.062 -4.117 1 91.44 42 PRO B N 1
ATOM 2677 C CA . PRO B 1 42 ? 19.531 19.984 -5.387 1 91.44 42 PRO B CA 1
ATOM 2678 C C . PRO B 1 42 ? 18.641 18.734 -5.484 1 91.44 42 PRO B C 1
ATOM 2680 O O . PRO B 1 42 ? 19.031 17.656 -5.016 1 91.44 42 PRO B O 1
ATOM 2683 N N . VAL B 1 43 ? 17.422 18.969 -5.91 1 94.75 43 VAL B N 1
ATOM 2684 C CA . VAL B 1 43 ? 16.484 17.875 -6.105 1 94.75 43 VAL B CA 1
ATOM 2685 C C . VAL B 1 43 ? 15.617 18.141 -7.332 1 94.75 43 VAL B C 1
ATOM 2687 O O . VAL B 1 43 ? 15.219 19.297 -7.578 1 94.75 43 VAL B O 1
ATOM 2690 N N . ASP B 1 44 ? 15.406 17.094 -8.141 1 95.25 44 ASP B N 1
ATOM 2691 C CA . ASP B 1 44 ? 14.5 17.219 -9.273 1 95.25 44 ASP B CA 1
ATOM 2692 C C . ASP B 1 44 ? 13.055 17.375 -8.805 1 95.25 44 ASP B C 1
ATOM 2694 O O . ASP B 1 44 ? 12.586 16.641 -7.938 1 95.25 44 ASP B O 1
ATOM 2698 N N . ALA B 1 45 ? 12.391 18.422 -9.234 1 96.69 45 ALA B N 1
ATOM 2699 C CA . ALA B 1 45 ? 10.984 18.688 -8.969 1 96.69 45 ALA B CA 1
ATOM 2700 C C . ALA B 1 45 ? 10.297 19.312 -10.18 1 96.69 45 ALA B C 1
ATOM 2702 O O . ALA B 1 45 ? 10.922 20.078 -10.93 1 96.69 45 ALA B O 1
ATOM 2703 N N . PRO B 1 46 ? 9.086 18.969 -10.398 1 98.19 46 PRO B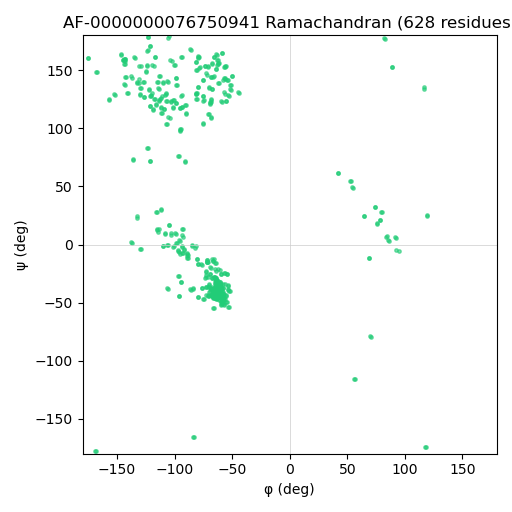 N 1
ATOM 2704 C CA . PRO B 1 46 ? 8.398 19.5 -11.586 1 98.19 46 PRO B CA 1
ATOM 2705 C C . PRO B 1 46 ? 8.227 21.016 -11.531 1 98.19 46 PRO B C 1
ATOM 2707 O O . PRO B 1 46 ? 8.109 21.594 -10.445 1 98.19 46 PRO B O 1
ATOM 2710 N N . PRO B 1 47 ? 8.195 21.672 -12.688 1 98.44 47 PRO B N 1
ATOM 2711 C CA . PRO B 1 47 ? 7.949 23.109 -12.703 1 98.44 47 PRO B CA 1
ATOM 2712 C C . PRO B 1 47 ? 6.531 23.469 -12.281 1 98.44 47 PRO B C 1
ATOM 2714 O O . PRO B 1 47 ? 5.582 22.75 -12.602 1 98.44 47 PRO B O 1
ATOM 2717 N N . VAL B 1 48 ? 6.418 24.609 -11.57 1 98.75 48 VAL B N 1
ATOM 2718 C CA . VAL B 1 48 ? 5.117 25.047 -11.078 1 98.75 48 VAL B CA 1
ATOM 2719 C C . VAL B 1 48 ? 5.012 26.562 -11.164 1 98.75 48 VAL B C 1
ATOM 2721 O O . VAL B 1 48 ? 6.023 27.25 -11.312 1 98.75 48 VAL B O 1
ATOM 2724 N N . ASP B 1 49 ? 3.795 27.062 -11.156 1 98.75 49 ASP B N 1
ATOM 2725 C CA . ASP B 1 49 ? 3.48 28.453 -10.82 1 98.75 49 ASP B CA 1
ATOM 2726 C C . ASP B 1 49 ? 3.008 28.562 -9.375 1 98.75 49 ASP B C 1
ATOM 2728 O O . ASP B 1 49 ? 2.283 27.703 -8.883 1 98.75 49 ASP B O 1
ATOM 2732 N N . ASP B 1 50 ? 3.516 29.594 -8.695 1 98 50 ASP B N 1
ATOM 2733 C CA . ASP B 1 50 ? 3.012 29.734 -7.332 1 98 50 ASP B CA 1
ATOM 2734 C C . ASP B 1 50 ? 2.857 31.203 -6.957 1 98 50 ASP B C 1
ATOM 2736 O O . ASP B 1 50 ? 3.352 32.094 -7.664 1 98 50 ASP B O 1
ATOM 2740 N N . GLU B 1 51 ? 2.074 31.484 -5.992 1 98.44 51 GLU B N 1
ATOM 2741 C CA . GLU B 1 51 ? 1.88 32.781 -5.375 1 98.44 51 GLU B CA 1
ATOM 2742 C C . GLU B 1 51 ? 1.625 32.656 -3.877 1 98.44 51 GLU B C 1
ATOM 2744 O O . GLU B 1 51 ? 1.254 31.594 -3.396 1 98.44 51 GLU B O 1
ATOM 2749 N N . TRP B 1 52 ? 1.87 33.719 -3.219 1 98.75 52 TRP B N 1
ATOM 2750 C CA . TRP B 1 52 ? 1.629 33.781 -1.78 1 98.75 52 TRP B CA 1
ATOM 2751 C C . TRP B 1 52 ? 0.454 34.688 -1.464 1 98.75 52 TRP B C 1
ATOM 2753 O O . TRP B 1 52 ? 0.304 35.75 -2.076 1 98.75 52 TRP B O 1
ATOM 2763 N N . VAL B 1 53 ? -0.344 34.281 -0.534 1 98.75 53 VAL B N 1
ATOM 2764 C CA . VAL B 1 53 ? -1.405 35.125 0.003 1 98.75 53 VAL B CA 1
ATOM 2765 C C . VAL B 1 53 ? -1.349 35.094 1.528 1 98.75 53 VAL B C 1
ATOM 2767 O O . VAL B 1 53 ? -0.787 34.188 2.131 1 98.75 53 VAL B O 1
ATOM 2770 N N . LEU B 1 54 ? -1.829 36.156 2.104 1 98.75 54 LEU B N 1
ATOM 2771 C CA . LEU B 1 54 ? -2.025 36.219 3.549 1 98.75 54 LEU B CA 1
ATOM 2772 C C . LEU B 1 54 ? -3.492 36 3.906 1 98.75 54 LEU B C 1
ATOM 2774 O O . LEU B 1 54 ? -4.359 36.75 3.484 1 98.75 54 LEU B O 1
ATOM 2778 N N . VAL B 1 55 ? -3.797 34.969 4.637 1 98.75 55 VAL B N 1
ATOM 2779 C CA . VAL B 1 55 ? -5.164 34.594 4.988 1 98.75 55 VAL B CA 1
ATOM 2780 C C . VAL B 1 55 ? -5.465 35.031 6.418 1 98.75 55 VAL B C 1
ATOM 2782 O O . VAL B 1 55 ? -4.75 34.688 7.355 1 98.75 55 VAL B O 1
ATOM 2785 N N . PRO B 1 56 ? -6.504 35.812 6.605 1 98.31 56 PRO B N 1
ATOM 2786 C CA . PRO B 1 56 ? -6.895 36.188 7.969 1 98.31 56 PRO B CA 1
ATOM 2787 C C . PRO B 1 56 ? -7.418 35 8.781 1 98.31 56 PRO B C 1
ATOM 2789 O O . PRO B 1 56 ? -8.156 34.188 8.25 1 98.31 56 PRO B O 1
ATOM 2792 N N . ALA B 1 57 ? -6.965 34.875 9.984 1 98 57 ALA B N 1
ATOM 2793 C CA . ALA B 1 57 ? -7.441 33.906 10.961 1 98 57 ALA B CA 1
ATOM 2794 C C . ALA B 1 57 ? -7.582 34.531 12.344 1 98 57 ALA B C 1
ATOM 2796 O O . ALA B 1 57 ? -6.793 35.406 12.719 1 98 57 ALA B O 1
ATOM 2797 N N . SER B 1 58 ? -8.555 34.125 13.094 1 97.81 58 SER B N 1
ATOM 2798 C CA . SER B 1 58 ? -8.812 34.719 14.414 1 97.81 58 SER B CA 1
ATOM 2799 C C . SER B 1 58 ? -7.645 34.5 15.359 1 97.81 58 SER B C 1
ATOM 2801 O O . SER B 1 58 ? -7.445 35.25 16.297 1 97.81 58 SER B O 1
ATOM 2803 N N . VAL B 1 59 ? -6.84 33.5 15.047 1 98.19 59 VAL B N 1
ATOM 2804 C CA . VAL B 1 59 ? -5.727 33.156 15.922 1 98.19 59 VAL B CA 1
ATOM 2805 C C . VAL B 1 59 ? -4.434 33.75 15.383 1 98.19 59 VAL B C 1
ATOM 2807 O O . VAL B 1 59 ? -3.342 33.438 15.859 1 98.19 59 VAL B O 1
ATOM 2810 N N . GLY B 1 60 ? -4.488 34.594 14.406 1 97.94 60 GLY B N 1
ATOM 2811 C CA . GLY B 1 60 ? -3.348 35.156 13.711 1 97.94 60 GLY B CA 1
ATOM 2812 C C . GLY B 1 60 ? -3.279 34.781 12.25 1 97.94 60 GLY B C 1
ATOM 2813 O O . GLY B 1 60 ? -3.471 33.625 11.891 1 97.94 60 GLY B O 1
ATOM 2814 N N . ASP B 1 61 ? -3.012 35.812 11.422 1 98.38 61 ASP B N 1
ATOM 2815 C CA . ASP B 1 61 ? -2.957 35.594 9.977 1 98.38 61 ASP B CA 1
ATOM 2816 C C . ASP B 1 61 ? -1.93 34.5 9.625 1 98.38 61 ASP B C 1
ATOM 2818 O O . ASP B 1 61 ? -0.981 34.281 10.375 1 98.38 61 ASP B O 1
ATOM 2822 N N . VAL B 1 62 ? -2.178 33.875 8.547 1 98.81 62 VAL B N 1
ATOM 2823 C CA . VAL B 1 62 ? -1.277 32.812 8.148 1 98.81 62 VAL B CA 1
ATOM 2824 C C . VAL B 1 62 ? -0.905 32.969 6.676 1 98.81 62 VAL B C 1
ATOM 2826 O O . VAL B 1 62 ? -1.747 33.312 5.852 1 98.81 62 VAL B O 1
ATOM 2829 N N . ARG B 1 63 ? 0.376 32.719 6.371 1 98.75 63 ARG B N 1
ATOM 2830 C CA . ARG B 1 63 ? 0.843 32.719 4.992 1 98.75 63 ARG B CA 1
ATOM 2831 C C . ARG B 1 63 ? 0.484 31.391 4.297 1 98.75 63 ARG B C 1
ATOM 2833 O O . ARG B 1 63 ? 0.636 30.328 4.879 1 98.75 63 ARG B O 1
ATOM 2840 N N . VAL B 1 64 ? -0.014 31.562 3.08 1 98.88 64 VAL B N 1
ATOM 2841 C CA . VAL B 1 64 ? -0.429 30.406 2.297 1 98.88 64 VAL B CA 1
ATOM 2842 C C . VAL B 1 64 ? 0.188 30.484 0.902 1 98.88 64 VAL B C 1
ATOM 2844 O O . VAL B 1 64 ? 0.159 31.531 0.257 1 98.88 64 VAL B O 1
ATOM 2847 N N . ARG B 1 65 ? 0.805 29.406 0.532 1 98.94 65 ARG B N 1
ATOM 2848 C CA . ARG B 1 65 ? 1.352 29.281 -0.815 1 98.94 65 ARG B CA 1
ATOM 2849 C C . ARG B 1 65 ? 0.408 28.484 -1.716 1 98.94 65 ARG B C 1
ATOM 2851 O O . ARG B 1 65 ? 0.008 27.375 -1.377 1 98.94 65 ARG B O 1
ATOM 2858 N N . ILE B 1 66 ? -0.027 29.094 -2.797 1 98.94 66 ILE B N 1
ATOM 2859 C CA . ILE B 1 66 ? -0.823 28.391 -3.801 1 98.94 66 ILE B CA 1
ATOM 2860 C C . ILE B 1 66 ? 0.087 27.875 -4.918 1 98.94 66 ILE B C 1
ATOM 2862 O O . ILE B 1 66 ? 0.75 28.672 -5.594 1 98.94 66 ILE B O 1
ATOM 2866 N N . VAL B 1 67 ? 0.166 26.578 -5.105 1 98.94 67 VAL B N 1
ATOM 2867 C CA . VAL B 1 67 ? 1.035 25.938 -6.09 1 98.94 67 VAL B CA 1
ATOM 2868 C C . VAL B 1 67 ? 0.189 25.266 -7.164 1 98.94 67 VAL B C 1
ATOM 2870 O O . VAL B 1 67 ? -0.682 24.438 -6.855 1 98.94 67 VAL B O 1
ATOM 2873 N N . LYS B 1 68 ? 0.443 25.641 -8.398 1 98.88 68 LYS B N 1
ATOM 2874 C CA . LYS B 1 68 ? -0.301 25.094 -9.531 1 98.88 68 LYS B CA 1
ATOM 2875 C C . LYS B 1 68 ? 0.641 24.484 -10.57 1 98.88 68 LYS B C 1
ATOM 2877 O O . LYS B 1 68 ? 1.785 24.922 -10.703 1 98.88 68 LYS B O 1
ATOM 2882 N N . PRO B 1 69 ? 0.137 23.391 -11.328 1 98.69 69 PRO B N 1
ATOM 2883 C CA . PRO B 1 69 ? 0.932 23 -12.5 1 98.69 69 PRO B CA 1
ATOM 2884 C C . PRO B 1 69 ? 1.239 24.188 -13.406 1 98.69 69 PRO B C 1
ATOM 2886 O O . PRO B 1 69 ? 0.386 25.062 -13.609 1 98.69 69 PRO B O 1
ATOM 2889 N N . GLN B 1 70 ? 2.445 24.219 -13.852 1 98.56 70 GLN B N 1
ATOM 2890 C CA . GLN B 1 70 ? 2.867 25.344 -14.68 1 98.56 70 GLN B CA 1
ATOM 2891 C C . GLN B 1 70 ? 1.955 25.516 -15.891 1 98.56 70 GLN B C 1
ATOM 2893 O O . GLN B 1 70 ? 1.723 24.547 -16.641 1 98.56 70 GLN B O 1
ATOM 2898 N N . GLY B 1 71 ? 1.398 26.594 -16.047 1 97.38 71 GLY B N 1
ATOM 2899 C CA . GLY B 1 71 ? 0.602 26.922 -17.219 1 97.38 71 GLY B CA 1
ATOM 2900 C C . GLY B 1 71 ? -0.832 26.438 -17.125 1 97.38 71 GLY B C 1
ATOM 2901 O O . GLY B 1 71 ? -1.597 26.547 -18.078 1 97.38 71 GLY B O 1
ATOM 2902 N N . ALA B 1 72 ? -1.197 25.938 -15.977 1 96.38 72 ALA B N 1
ATOM 2903 C CA . ALA B 1 72 ? -2.57 25.453 -15.82 1 96.38 72 ALA B CA 1
ATOM 2904 C C . ALA B 1 72 ? -3.568 26.594 -16 1 96.38 72 ALA B C 1
ATOM 2906 O O . ALA B 1 72 ? -3.318 27.734 -15.578 1 96.38 72 ALA B O 1
ATOM 2907 N N . SER B 1 73 ? -4.66 26.297 -16.703 1 91.94 73 SER B N 1
ATOM 2908 C CA . SER B 1 73 ? -5.715 27.266 -16.953 1 91.94 73 SER B CA 1
ATOM 2909 C C . SER B 1 73 ? -7.039 26.812 -16.344 1 91.94 73 SER B C 1
ATOM 2911 O O . SER B 1 73 ? -7.246 25.609 -16.125 1 91.94 73 SER B O 1
ATOM 2913 N N . GLY B 1 74 ? -7.871 27.734 -16.031 1 93.25 74 GLY B N 1
ATOM 2914 C CA . GLY B 1 74 ? -9.172 27.406 -15.477 1 93.25 74 GLY B CA 1
ATOM 2915 C C . GLY B 1 74 ? -9.133 27.156 -13.984 1 93.25 74 GLY B C 1
ATOM 2916 O O . GLY B 1 74 ? -8.07 27.203 -13.367 1 93.25 74 GLY B O 1
ATOM 2917 N N . ALA B 1 75 ? -10.328 26.922 -13.414 1 97.56 75 ALA B N 1
ATOM 2918 C CA . ALA B 1 75 ? -10.422 26.625 -11.984 1 97.56 75 ALA B CA 1
ATOM 2919 C C . ALA B 1 75 ? -9.945 25.219 -11.672 1 97.56 75 ALA B C 1
ATOM 2921 O O . ALA B 1 75 ? -10.414 24.25 -12.281 1 97.56 75 ALA B O 1
ATOM 2922 N N . LEU B 1 76 ? -9.016 25.125 -10.812 1 98.75 76 LEU B N 1
ATOM 2923 C CA . LEU B 1 76 ? -8.453 23.828 -10.438 1 98.75 76 LEU B CA 1
ATOM 2924 C C . LEU B 1 76 ? -9.07 23.328 -9.133 1 98.75 76 LEU B C 1
ATOM 2926 O O . LEU B 1 76 ? -9.328 24.109 -8.219 1 98.75 76 LEU B O 1
ATOM 2930 N N . PRO B 1 77 ? -9.289 21.953 -9.047 1 98.88 77 PRO B N 1
ATOM 2931 C CA . PRO B 1 77 ? -9.555 21.422 -7.707 1 98.88 77 PRO B CA 1
ATOM 2932 C C . PRO B 1 77 ? -8.414 21.703 -6.727 1 98.88 77 PRO B C 1
ATOM 2934 O O . PRO B 1 77 ? -7.324 22.094 -7.137 1 98.88 77 PRO B O 1
ATOM 2937 N N . VAL B 1 78 ? -8.727 21.531 -5.434 1 98.94 78 VAL B N 1
ATOM 2938 C CA . VAL B 1 78 ? -7.805 22.031 -4.422 1 98.94 78 VAL B CA 1
ATOM 2939 C C . VAL B 1 78 ? -7.367 20.891 -3.502 1 98.94 78 VAL B C 1
ATOM 2941 O O . VAL B 1 78 ? -8.188 20.062 -3.1 1 98.94 78 VAL B O 1
ATOM 2944 N N . VAL B 1 79 ? -6.141 20.812 -3.262 1 99 79 VAL B N 1
ATOM 2945 C CA . VAL B 1 79 ? -5.613 20.062 -2.123 1 99 79 VAL B CA 1
ATOM 2946 C C . VAL B 1 79 ? -5.109 21.031 -1.056 1 99 79 VAL B C 1
ATOM 2948 O O . VAL B 1 79 ? -4.07 21.672 -1.231 1 99 79 VAL B O 1
ATOM 2951 N N . LEU B 1 80 ? -5.867 21.203 0.021 1 99 80 LEU B N 1
ATOM 2952 C CA . LEU B 1 80 ? -5.336 21.875 1.199 1 99 80 LEU B CA 1
ATOM 2953 C C . LEU B 1 80 ? -4.273 21.031 1.882 1 99 80 LEU B C 1
ATOM 2955 O O . LEU B 1 80 ? -4.59 19.984 2.461 1 99 80 LEU B O 1
ATOM 2959 N N . TYR B 1 81 ? -3.07 21.453 1.779 1 99 81 TYR B N 1
ATOM 2960 C CA . TYR B 1 81 ? -1.98 20.641 2.303 1 99 81 TYR B CA 1
ATOM 2961 C C . TYR B 1 81 ? -1.416 21.25 3.584 1 99 81 TYR B C 1
ATOM 2963 O O . TYR B 1 81 ? -0.987 22.406 3.602 1 99 81 TYR B O 1
ATOM 2971 N N . ILE B 1 82 ? -1.424 20.438 4.645 1 99 82 ILE B N 1
ATOM 2972 C CA . ILE B 1 82 ? -0.851 20.812 5.934 1 99 82 ILE B CA 1
ATOM 2973 C C . ILE B 1 82 ? 0.424 20.016 6.184 1 99 82 ILE B C 1
ATOM 2975 O O . ILE B 1 82 ? 0.381 18.781 6.281 1 99 82 ILE B O 1
ATOM 2979 N N . HIS B 1 83 ? 1.54 20.719 6.27 1 98.94 83 HIS B N 1
ATOM 2980 C CA . HIS B 1 83 ? 2.83 20.047 6.246 1 98.94 83 HIS B CA 1
ATOM 2981 C C . HIS B 1 83 ? 3.18 19.484 7.617 1 98.94 83 HIS B C 1
ATOM 2983 O O . HIS B 1 83 ? 2.689 19.969 8.641 1 98.94 83 HIS B O 1
ATOM 2989 N N . GLY B 1 84 ? 4.062 18.469 7.602 1 98.88 84 GLY B N 1
ATOM 2990 C CA . GLY B 1 84 ? 4.605 17.891 8.812 1 98.88 84 GLY B CA 1
ATOM 2991 C C . GLY B 1 84 ? 5.797 18.641 9.367 1 98.88 84 GLY B C 1
ATOM 2992 O O . GLY B 1 84 ? 5.996 19.812 9.047 1 98.88 84 GLY B O 1
ATOM 2993 N N . GLY B 1 85 ? 6.461 17.984 10.258 1 98.69 85 GLY B N 1
ATOM 2994 C CA . GLY B 1 85 ? 7.613 18.578 10.914 1 98.69 85 GLY B CA 1
ATOM 2995 C C . GLY B 1 85 ? 7.445 18.703 12.414 1 98.69 85 GLY B C 1
ATOM 2996 O O . GLY B 1 85 ? 8.008 19.609 13.031 1 98.69 85 GLY B O 1
ATOM 2997 N N . GLY B 1 86 ? 6.633 17.891 12.992 1 98.75 86 GLY B N 1
ATOM 2998 C CA . GLY B 1 86 ? 6.48 17.844 14.438 1 98.75 86 GLY B CA 1
ATOM 2999 C C . GLY B 1 86 ? 5.918 19.125 15.023 1 98.75 86 GLY B C 1
ATOM 3000 O O . GLY B 1 86 ? 6.27 19.516 16.141 1 98.75 86 GLY B O 1
ATOM 3001 N N . TRP B 1 87 ? 5.203 19.891 14.242 1 98.88 87 TRP B N 1
ATOM 3002 C CA . TRP B 1 87 ? 4.617 21.188 14.586 1 98.88 87 TRP B CA 1
ATOM 3003 C C . TRP B 1 87 ? 5.703 22.234 14.781 1 98.88 87 TRP B C 1
ATOM 3005 O O . TRP B 1 87 ? 5.406 23.438 14.867 1 98.88 87 TRP B O 1
ATOM 3015 N N . VAL B 1 88 ? 6.922 21.812 14.844 1 98.88 88 VAL B N 1
ATOM 3016 C CA . VAL B 1 88 ? 8.031 22.688 15.211 1 98.88 88 VAL B CA 1
ATOM 3017 C C . VAL B 1 88 ? 8.859 23.031 13.977 1 98.88 88 VAL B C 1
ATOM 3019 O O . VAL B 1 88 ? 9.336 24.156 13.828 1 98.88 88 VAL B O 1
ATOM 3022 N N . LEU B 1 89 ? 9.008 22.016 13.109 1 98.56 89 LEU B N 1
ATOM 3023 C CA . LEU B 1 89 ? 9.875 22.125 11.945 1 98.56 89 LEU B CA 1
ATOM 3024 C C . LEU B 1 89 ? 9.055 22.297 10.672 1 98.56 89 LEU B C 1
ATOM 3026 O O . LEU B 1 89 ? 7.824 22.234 10.711 1 98.56 89 LEU B O 1
ATOM 3030 N N . GLY B 1 90 ? 9.727 22.422 9.578 1 98.06 90 GLY B N 1
ATOM 3031 C CA . GLY B 1 90 ? 9.109 22.359 8.258 1 98.06 90 GLY B CA 1
ATOM 3032 C C . GLY B 1 90 ? 8.617 23.703 7.766 1 98.06 90 GLY B C 1
ATOM 3033 O O . GLY B 1 90 ? 8.281 24.578 8.562 1 98.06 90 GLY B O 1
ATOM 3034 N N . ASN B 1 91 ? 8.555 23.891 6.562 1 98.38 91 ASN B N 1
ATOM 3035 C CA . ASN B 1 91 ? 8.117 25.078 5.832 1 98.38 91 ASN B CA 1
ATOM 3036 C C . ASN B 1 91 ? 7.957 24.797 4.344 1 98.38 91 ASN B C 1
ATOM 3038 O O . ASN B 1 91 ? 8.078 23.641 3.91 1 98.38 91 ASN B O 1
ATOM 3042 N N . ALA B 1 92 ? 7.609 25.828 3.586 1 98.25 92 ALA B N 1
ATOM 3043 C CA . ALA B 1 92 ? 7.367 25.656 2.156 1 98.25 92 ALA B CA 1
ATOM 3044 C C . ALA B 1 92 ? 8.609 25.141 1.444 1 98.25 92 ALA B C 1
ATOM 3046 O O . ALA B 1 92 ? 8.508 24.375 0.48 1 98.25 92 ALA B O 1
ATOM 3047 N N . GLY B 1 93 ? 9.758 25.516 1.919 1 97.94 93 GLY B N 1
ATOM 3048 C CA . GLY B 1 93 ? 10.992 25.062 1.312 1 97.94 93 GLY B CA 1
ATOM 3049 C C . GLY B 1 93 ? 11.273 23.594 1.555 1 97.94 93 GLY B C 1
ATOM 3050 O O . GLY B 1 93 ? 11.641 22.859 0.63 1 97.94 93 GLY B O 1
ATOM 3051 N N . THR B 1 94 ? 11.07 23.109 2.766 1 98.56 94 THR B N 1
ATOM 3052 C CA . THR B 1 94 ? 11.375 21.734 3.137 1 98.56 94 THR B CA 1
ATOM 3053 C C . THR B 1 94 ? 10.422 20.766 2.451 1 98.56 94 THR B C 1
ATOM 3055 O O . THR B 1 94 ? 10.758 19.594 2.242 1 98.56 94 THR B O 1
ATOM 3058 N N . HIS B 1 95 ? 9.242 21.219 2.105 1 98.69 95 HIS B N 1
ATOM 3059 C CA . HIS B 1 95 ? 8.219 20.344 1.531 1 98.69 95 HIS B CA 1
ATOM 3060 C C . HIS B 1 95 ? 8.023 20.641 0.048 1 98.69 95 HIS B C 1
ATOM 3062 O O . HIS B 1 95 ? 7.105 20.094 -0.578 1 98.69 95 HIS B O 1
ATOM 3068 N N . ASP B 1 96 ? 8.883 21.453 -0.549 1 98.62 96 ASP B N 1
ATOM 3069 C CA . ASP B 1 96 ? 8.664 22 -1.888 1 98.62 96 ASP B CA 1
ATOM 3070 C C . ASP B 1 96 ? 8.539 20.875 -2.918 1 98.62 96 ASP B C 1
ATOM 3072 O O . ASP B 1 96 ? 7.594 20.844 -3.709 1 98.62 96 ASP B O 1
ATOM 3076 N N . ARG B 1 97 ? 9.453 19.922 -2.932 1 98.75 97 ARG B N 1
ATOM 3077 C CA . ARG B 1 97 ? 9.438 18.828 -3.908 1 98.75 97 ARG B CA 1
ATOM 3078 C C . ARG B 1 97 ? 8.117 18.062 -3.852 1 98.75 97 ARG B C 1
ATOM 3080 O O . ARG B 1 97 ? 7.469 17.859 -4.879 1 98.75 97 ARG B O 1
ATOM 3087 N N . LEU B 1 98 ? 7.746 17.656 -2.662 1 98.81 98 LEU B N 1
ATOM 3088 C CA . LEU B 1 98 ? 6.551 16.828 -2.488 1 98.81 98 LEU B CA 1
ATOM 3089 C C . LEU B 1 98 ? 5.305 17.594 -2.926 1 98.81 98 LEU B C 1
ATOM 3091 O O . LEU B 1 98 ? 4.441 17.031 -3.613 1 98.81 98 LEU B O 1
ATOM 3095 N N . VAL B 1 99 ? 5.23 18.875 -2.551 1 98.81 99 VAL B N 1
ATOM 3096 C CA . VAL B 1 99 ? 4.086 19.719 -2.883 1 98.81 99 VAL B CA 1
ATOM 3097 C C . VAL B 1 99 ? 3.982 19.875 -4.398 1 98.81 99 VAL B C 1
ATOM 3099 O O . VAL B 1 99 ? 2.889 19.781 -4.965 1 98.81 99 VAL B O 1
ATOM 3102 N N . ARG B 1 100 ? 5.141 20.109 -5.059 1 98.88 100 ARG B N 1
ATOM 3103 C CA . ARG B 1 100 ? 5.16 20.219 -6.512 1 98.88 100 ARG B CA 1
ATOM 3104 C C . ARG B 1 100 ? 4.73 18.922 -7.176 1 98.88 100 ARG B C 1
ATOM 3106 O O . ARG B 1 100 ? 3.971 18.922 -8.148 1 98.88 100 ARG B O 1
ATOM 3113 N N . GLU B 1 101 ? 5.176 17.797 -6.66 1 98.88 101 GLU B N 1
ATOM 3114 C CA . GLU B 1 101 ? 4.785 16.5 -7.184 1 98.88 101 GLU B CA 1
ATOM 3115 C C . GLU B 1 101 ? 3.279 16.281 -7.051 1 98.88 101 GLU B C 1
ATOM 3117 O O . GLU B 1 101 ? 2.635 15.766 -7.973 1 98.88 101 GLU B O 1
ATOM 3122 N N . PHE B 1 102 ? 2.719 16.672 -5.914 1 98.88 102 PHE B N 1
ATOM 3123 C CA . PHE B 1 102 ? 1.282 16.516 -5.707 1 98.88 102 PHE B CA 1
ATOM 3124 C C . PHE B 1 102 ? 0.506 17.422 -6.656 1 98.88 102 PHE B C 1
ATOM 3126 O O . PHE B 1 102 ? -0.485 17 -7.254 1 98.88 102 PHE B O 1
ATOM 3133 N N . ALA B 1 103 ? 0.958 18.672 -6.766 1 98.88 103 ALA B N 1
ATOM 3134 C CA . ALA B 1 103 ? 0.251 19.609 -7.633 1 98.88 103 ALA B CA 1
ATOM 3135 C C . ALA B 1 103 ? 0.219 19.125 -9.07 1 98.88 103 ALA B C 1
ATOM 3137 O O . ALA B 1 103 ? -0.853 19 -9.672 1 98.88 103 ALA B O 1
ATOM 3138 N N . VAL B 1 104 ? 1.379 18.781 -9.586 1 98.75 104 VAL B N 1
ATOM 3139 C CA . VAL B 1 104 ? 1.507 18.391 -10.984 1 98.75 104 VAL B CA 1
ATOM 3140 C C . VAL B 1 104 ? 0.892 17 -11.188 1 98.75 104 VAL B C 1
ATOM 3142 O O . VAL B 1 104 ? 0.122 16.797 -12.125 1 98.75 104 VAL B O 1
ATOM 3145 N N . GLY B 1 105 ? 1.149 16.078 -10.305 1 98.5 105 GLY B N 1
ATOM 3146 C CA . GLY B 1 105 ? 0.68 14.711 -10.453 1 98.5 105 GLY B CA 1
ATOM 3147 C C . GLY B 1 105 ? -0.828 14.586 -10.344 1 98.5 105 GLY B C 1
ATOM 3148 O O . GLY B 1 105 ? -1.436 13.766 -11.039 1 98.5 105 GLY B O 1
ATOM 3149 N N . SER B 1 106 ? -1.416 15.352 -9.445 1 98.5 106 SER B N 1
ATOM 3150 C CA . SER B 1 106 ? -2.857 15.25 -9.234 1 98.5 106 SER B CA 1
ATOM 3151 C C . SER B 1 106 ? -3.613 16.234 -10.117 1 98.5 106 SER B C 1
ATOM 3153 O O . SER B 1 106 ? -4.848 16.25 -10.133 1 98.5 106 SER B O 1
ATOM 3155 N N . ASP B 1 107 ? -2.885 17.062 -10.836 1 98.38 107 ASP B N 1
ATOM 3156 C CA . ASP B 1 107 ? -3.49 18.109 -11.656 1 98.38 107 ASP B CA 1
ATOM 3157 C C . ASP B 1 107 ? -4.445 18.969 -10.836 1 98.38 107 ASP B C 1
ATOM 3159 O O . ASP B 1 107 ? -5.621 19.109 -11.18 1 98.38 107 ASP B O 1
ATOM 3163 N N . ALA B 1 108 ? -3.92 19.516 -9.742 1 98.88 108 ALA B N 1
ATOM 3164 C CA . ALA B 1 108 ? -4.676 20.297 -8.773 1 98.88 108 ALA B CA 1
ATOM 3165 C C . ALA B 1 108 ? -3.828 21.422 -8.203 1 98.88 108 ALA B C 1
ATOM 3167 O O . ALA B 1 108 ? -2.602 21.422 -8.328 1 98.88 108 ALA B O 1
ATOM 3168 N N . ALA B 1 109 ? -4.473 22.422 -7.68 1 98.94 109 ALA B N 1
ATOM 3169 C CA . ALA B 1 109 ? -3.771 23.422 -6.887 1 98.94 109 ALA B CA 1
ATOM 3170 C C . ALA B 1 109 ? -3.531 22.938 -5.461 1 98.94 109 ALA B C 1
ATOM 3172 O O . ALA B 1 109 ? -4.457 22.453 -4.801 1 98.94 109 ALA B O 1
ATOM 3173 N N . VAL B 1 110 ? -2.314 22.984 -5.086 1 98.94 110 VAL B N 1
ATOM 3174 C CA . VAL B 1 110 ? -2.016 22.719 -3.684 1 98.94 110 VAL B CA 1
ATOM 3175 C C . VAL B 1 110 ? -1.964 24.031 -2.908 1 98.94 110 VAL B C 1
ATOM 3177 O O . VAL B 1 110 ? -1.178 24.922 -3.238 1 98.94 110 VAL B O 1
ATOM 3180 N N . VAL B 1 111 ? -2.844 24.141 -1.968 1 99 111 VAL B N 1
ATOM 3181 C CA . VAL B 1 111 ? -2.873 25.266 -1.038 1 99 111 VAL B CA 1
ATOM 3182 C C . VAL B 1 111 ? -2.125 24.891 0.242 1 99 111 VAL B C 1
ATOM 3184 O O . VAL B 1 111 ? -2.674 24.203 1.113 1 99 111 VAL B O 1
ATOM 3187 N N . PHE B 1 112 ? -0.909 25.344 0.254 1 98.94 112 PHE B N 1
ATOM 3188 C CA . PHE B 1 112 ? 0.041 24.969 1.297 1 98.94 112 PHE B CA 1
ATOM 3189 C C . PHE B 1 112 ? -0.014 25.969 2.457 1 98.94 112 PHE B C 1
ATOM 3191 O O . PHE B 1 112 ? 0.31 27.141 2.291 1 98.94 112 PHE B O 1
ATOM 3198 N N . VAL B 1 113 ? -0.343 25.453 3.646 1 98.94 113 VAL B N 1
ATOM 3199 C CA . VAL B 1 113 ? -0.485 26.297 4.828 1 98.94 113 VAL B CA 1
ATOM 3200 C C . VAL B 1 113 ? 0.857 26.406 5.551 1 98.94 113 VAL B C 1
ATOM 3202 O O . VAL B 1 113 ? 1.369 25.406 6.078 1 98.94 113 VAL B O 1
ATOM 3205 N N . GLU B 1 114 ? 1.401 27.531 5.551 1 98.81 114 GLU B N 1
ATOM 3206 C CA . GLU B 1 114 ? 2.611 27.75 6.34 1 98.81 114 GLU B CA 1
ATOM 3207 C C . GLU B 1 114 ? 2.273 28.234 7.742 1 98.81 114 GLU B C 1
ATOM 3209 O O . GLU B 1 114 ? 2.559 29.391 8.094 1 98.81 114 GLU B O 1
ATOM 3214 N N . TYR B 1 115 ? 1.74 27.359 8.539 1 98.88 115 TYR B N 1
ATOM 3215 C CA . TYR B 1 115 ? 1.205 27.688 9.852 1 98.88 115 TYR B CA 1
ATOM 3216 C C . TYR B 1 115 ? 2.314 28.156 10.797 1 98.88 115 TYR B C 1
ATOM 3218 O O . TYR B 1 115 ? 3.496 27.922 10.523 1 98.88 115 TYR B O 1
ATOM 3226 N N . THR B 1 116 ? 1.951 28.859 11.922 1 98.81 116 THR B N 1
ATOM 3227 C CA . THR B 1 116 ? 2.9 29.281 12.945 1 98.81 116 THR B CA 1
ATOM 3228 C C . THR B 1 116 ? 3.402 28.078 13.742 1 98.81 116 THR B C 1
ATOM 3230 O O . THR B 1 116 ? 2.631 27.438 14.453 1 98.81 116 THR B O 1
ATOM 3233 N N . PRO B 1 117 ? 4.652 27.734 13.625 1 98.62 117 PRO B N 1
ATOM 3234 C CA . PRO B 1 117 ? 5.152 26.516 14.273 1 98.62 117 PRO B CA 1
ATOM 3235 C C . PRO B 1 117 ? 5.293 26.688 15.789 1 98.62 117 PRO B C 1
ATOM 3237 O O . PRO B 1 117 ? 5.418 27.797 16.281 1 98.62 117 PRO B O 1
ATOM 3240 N N . SER B 1 118 ? 5.203 25.594 16.406 1 98.62 118 SER B N 1
ATOM 3241 C CA . SER B 1 118 ? 5.512 25.562 17.844 1 98.62 118 SER B CA 1
ATOM 3242 C C . SER B 1 118 ? 7.008 25.703 18.078 1 98.62 118 SER B C 1
ATOM 3244 O O . SER B 1 118 ? 7.82 25.297 17.25 1 98.62 118 SER B O 1
ATOM 3246 N N . PRO B 1 119 ? 7.414 26.344 19.203 1 98.31 119 PRO B N 1
ATOM 3247 C CA . PRO B 1 119 ? 6.59 26.844 20.312 1 98.31 119 PRO B CA 1
ATOM 3248 C C . PRO B 1 119 ? 6.184 28.297 20.141 1 98.31 119 PRO B C 1
ATOM 3250 O O . PRO B 1 119 ? 5.707 28.938 21.078 1 98.31 119 PRO B O 1
ATOM 3253 N N . ASP B 1 120 ? 6.391 28.828 18.891 1 98.44 120 ASP B N 1
ATOM 3254 C CA . ASP B 1 120 ? 5.926 30.188 18.641 1 98.44 120 ASP B CA 1
ATOM 3255 C C . ASP B 1 120 ? 4.414 30.297 18.828 1 98.44 120 ASP B C 1
ATOM 3257 O O . ASP B 1 120 ? 3.895 31.359 19.156 1 98.44 120 ASP B O 1
ATOM 3261 N N . ALA B 1 121 ? 3.689 29.312 18.547 1 98.44 121 ALA B N 1
ATOM 3262 C CA . ALA B 1 121 ? 2.281 29.109 18.875 1 98.44 121 ALA B CA 1
ATOM 3263 C C . ALA B 1 121 ? 2.033 27.703 19.406 1 98.44 121 ALA B C 1
ATOM 3265 O O . ALA B 1 121 ? 2.861 26.812 19.219 1 98.44 121 ALA B O 1
ATOM 3266 N N . HIS B 1 122 ? 0.909 27.547 20.094 1 98.62 122 HIS B N 1
ATOM 3267 C CA . HIS B 1 122 ? 0.546 26.25 20.672 1 98.62 122 HIS B CA 1
ATOM 3268 C C . HIS B 1 122 ? -0.828 25.797 20.188 1 98.62 122 HIS B C 1
ATOM 3270 O O . HIS B 1 122 ? -1.57 26.578 19.594 1 98.62 122 HIS B O 1
ATOM 3276 N N . TYR B 1 123 ? -1.16 24.562 20.406 1 98.69 123 TYR B N 1
ATOM 3277 C CA . TYR B 1 123 ? -2.496 24.047 20.125 1 98.69 123 TYR B CA 1
ATOM 3278 C C . TYR B 1 123 ? -3.566 25.016 20.625 1 98.69 123 TYR B C 1
ATOM 3280 O O . TYR B 1 123 ? -3.488 25.5 21.766 1 98.69 123 TYR B O 1
ATOM 3288 N N . PRO B 1 124 ? -4.473 25.297 19.812 1 98.69 124 PRO B N 1
ATOM 3289 C CA . PRO B 1 124 ? -4.816 24.734 18.5 1 98.69 124 PRO B CA 1
ATOM 3290 C C . PRO B 1 124 ? -4.559 25.719 17.359 1 98.69 124 PRO B C 1
ATOM 3292 O O . PRO B 1 124 ? -5.227 25.656 16.328 1 98.69 124 PRO B O 1
ATOM 3295 N N . VAL B 1 125 ? -3.59 26.594 17.484 1 98.88 125 VAL B N 1
ATOM 3296 C CA . VAL B 1 125 ? -3.396 27.719 16.578 1 98.88 125 VAL B CA 1
ATOM 3297 C C . VAL B 1 125 ? -3.189 27.219 15.156 1 98.88 125 VAL B C 1
ATOM 3299 O O . VAL B 1 125 ? -3.861 27.672 14.227 1 98.88 125 VAL B O 1
ATOM 3302 N N . ALA B 1 126 ? -2.299 26.25 14.969 1 98.88 126 ALA B N 1
ATOM 3303 C CA . ALA B 1 126 ? -1.989 25.75 13.633 1 98.88 126 ALA B CA 1
ATOM 3304 C C . ALA B 1 126 ? -3.227 25.141 12.977 1 98.88 126 ALA B C 1
ATOM 3306 O O . ALA B 1 126 ? -3.467 25.344 11.781 1 98.88 126 ALA B O 1
ATOM 3307 N N . ILE B 1 127 ? -4.047 24.422 13.727 1 98.94 127 ILE B N 1
ATOM 3308 C CA . ILE B 1 127 ? -5.27 23.797 13.234 1 98.94 127 ILE B CA 1
ATOM 3309 C C . ILE B 1 127 ? -6.25 24.875 12.781 1 98.94 127 ILE B C 1
ATOM 3311 O O . ILE B 1 127 ? -6.844 24.781 11.703 1 98.94 127 ILE B O 1
ATOM 3315 N N . GLU B 1 128 ? -6.348 25.891 13.57 1 98.88 128 GLU B N 1
ATOM 3316 C CA . GLU B 1 128 ? -7.281 26.969 13.273 1 98.88 128 GLU B CA 1
ATOM 3317 C C . GLU B 1 128 ? -6.812 27.781 12.07 1 98.88 128 GLU B C 1
ATOM 3319 O O . GLU B 1 128 ? -7.633 28.281 11.297 1 98.88 128 GLU B O 1
ATOM 3324 N N . GLN B 1 129 ? -5.516 27.922 11.938 1 98.94 129 GLN B N 1
ATOM 3325 C CA . GLN B 1 129 ? -4.973 28.578 10.75 1 98.94 129 GLN B CA 1
ATOM 3326 C C . GLN B 1 129 ? -5.246 27.75 9.492 1 98.94 129 GLN B C 1
ATOM 3328 O O . GLN B 1 129 ? -5.59 28.312 8.445 1 98.94 129 GLN B O 1
ATOM 3333 N N . ALA B 1 130 ? -5.113 26.453 9.594 1 98.94 130 ALA B N 1
ATOM 3334 C CA . ALA B 1 130 ? -5.434 25.578 8.469 1 98.94 130 ALA B CA 1
ATOM 3335 C C . ALA B 1 130 ? -6.918 25.656 8.125 1 98.94 130 ALA B C 1
ATOM 3337 O O . ALA B 1 130 ? -7.285 25.75 6.949 1 98.94 130 ALA B O 1
ATOM 3338 N N . TYR B 1 131 ? -7.734 25.641 9.125 1 98.94 131 TYR B N 1
ATOM 3339 C CA . TYR B 1 131 ? -9.172 25.719 8.906 1 98.94 131 TYR B CA 1
ATOM 3340 C C . TYR B 1 131 ? -9.562 27.062 8.289 1 98.94 131 TYR B C 1
ATOM 3342 O O . TYR B 1 131 ? -10.398 27.109 7.383 1 98.94 131 TYR B O 1
ATOM 3350 N N . ALA B 1 132 ? -8.977 28.109 8.805 1 98.94 132 ALA B N 1
ATOM 3351 C CA . ALA B 1 132 ? -9.219 29.438 8.227 1 98.94 132 ALA B CA 1
ATOM 3352 C C . ALA B 1 132 ? -8.844 29.469 6.75 1 98.94 132 ALA B C 1
ATOM 3354 O O . ALA B 1 132 ? -9.508 30.141 5.953 1 98.94 132 ALA B O 1
ATOM 3355 N N . THR B 1 133 ? -7.801 28.797 6.402 1 98.94 133 THR B N 1
ATOM 3356 C CA . THR B 1 133 ? -7.383 28.719 5.008 1 98.94 133 THR B CA 1
ATOM 3357 C C . THR B 1 133 ? -8.43 27.984 4.168 1 98.94 133 THR B C 1
ATOM 3359 O O . THR B 1 133 ? -8.734 28.406 3.051 1 98.94 133 THR B O 1
ATOM 3362 N N . ALA B 1 134 ? -8.961 26.906 4.695 1 98.94 134 ALA B N 1
ATOM 3363 C CA . ALA B 1 134 ? -10.039 26.203 4 1 98.94 134 ALA B CA 1
ATOM 3364 C C . ALA B 1 134 ? -11.234 27.109 3.771 1 98.94 134 ALA B C 1
ATOM 3366 O O . ALA B 1 134 ? -11.797 27.156 2.676 1 98.94 134 ALA B O 1
ATOM 3367 N N . ARG B 1 135 ? -11.594 27.859 4.77 1 98.88 135 ARG B N 1
ATOM 3368 C CA . ARG B 1 135 ? -12.703 28.797 4.66 1 98.88 135 ARG B CA 1
ATOM 3369 C C . ARG B 1 135 ? -12.398 29.875 3.623 1 98.88 135 ARG B C 1
ATOM 3371 O O . ARG B 1 135 ? -13.289 30.281 2.871 1 98.88 135 ARG B O 1
ATOM 3378 N N . TRP B 1 136 ? -11.172 30.344 3.666 1 98.88 136 TRP B N 1
ATOM 3379 C CA . TRP B 1 136 ? -10.734 31.344 2.699 1 98.88 136 TRP B CA 1
ATOM 3380 C C . TRP B 1 136 ? -10.875 30.828 1.274 1 98.88 136 TRP B C 1
ATOM 3382 O O . TRP B 1 136 ? -11.312 31.547 0.379 1 98.88 136 TRP B O 1
ATOM 3392 N N . VAL B 1 137 ? -10.508 29.562 1.013 1 98.94 137 VAL B N 1
ATOM 3393 C CA . VAL B 1 137 ? -10.656 28.953 -0.31 1 98.94 137 VAL B CA 1
ATOM 3394 C C . VAL B 1 137 ? -12.117 29 -0.737 1 98.94 137 VAL B C 1
ATOM 3396 O O . VAL B 1 137 ? -12.43 29.312 -1.89 1 98.94 137 VAL B O 1
ATOM 3399 N N . VAL B 1 138 ? -13.039 28.688 0.182 1 98.81 138 VAL B N 1
ATOM 3400 C CA . VAL B 1 138 ? -14.469 28.656 -0.102 1 98.81 138 VAL B CA 1
ATOM 3401 C C . VAL B 1 138 ? -14.953 30.062 -0.444 1 98.81 138 VAL B C 1
ATOM 3403 O O . VAL B 1 138 ? -15.711 30.25 -1.397 1 98.81 138 VAL B O 1
ATOM 3406 N N . ALA B 1 139 ? -14.438 31.031 0.274 1 98.44 139 ALA B N 1
ATOM 3407 C CA . ALA B 1 139 ? -14.969 32.375 0.177 1 98.44 139 ALA B CA 1
ATOM 3408 C C . ALA B 1 139 ? -14.312 33.156 -0.969 1 98.44 139 ALA B C 1
ATOM 3410 O O . ALA B 1 139 ? -14.969 33.938 -1.671 1 98.44 139 ALA B O 1
ATOM 3411 N N . GLU B 1 140 ? -12.984 32.938 -1.156 1 98.06 140 GLU B N 1
ATOM 3412 C CA . GLU B 1 140 ? -12.219 33.875 -1.993 1 98.06 140 GLU B CA 1
ATOM 3413 C C . GLU B 1 140 ? -11.406 33.094 -3.039 1 98.06 140 GLU B C 1
ATOM 3415 O O . GLU B 1 140 ? -10.781 33.719 -3.912 1 98.06 140 GLU B O 1
ATOM 3420 N N . GLY B 1 141 ? -11.422 31.781 -3.023 1 98.06 141 GLY B N 1
ATOM 3421 C CA . GLY B 1 141 ? -10.523 30.969 -3.834 1 98.06 141 GLY B CA 1
ATOM 3422 C C . GLY B 1 141 ? -10.766 31.125 -5.324 1 98.06 141 GLY B C 1
ATOM 3423 O O . GLY B 1 141 ? -9.836 31 -6.125 1 98.06 141 GLY B O 1
ATOM 3424 N N . ALA B 1 142 ? -11.977 31.438 -5.668 1 98.19 142 ALA B N 1
ATOM 3425 C CA . ALA B 1 142 ? -12.328 31.547 -7.082 1 98.19 142 ALA B CA 1
ATOM 3426 C C . ALA B 1 142 ? -11.484 32.625 -7.77 1 98.19 142 ALA B C 1
ATOM 3428 O O . ALA B 1 142 ? -11.109 32.469 -8.938 1 98.19 142 ALA B O 1
ATOM 3429 N N . ALA B 1 143 ? -11.188 33.719 -7.094 1 97.62 143 ALA B N 1
ATOM 3430 C CA . ALA B 1 143 ? -10.398 34.812 -7.641 1 97.62 143 ALA B CA 1
ATOM 3431 C C . ALA B 1 143 ? -8.961 34.375 -7.906 1 97.62 143 ALA B C 1
ATOM 3433 O O . ALA B 1 143 ? -8.219 35.062 -8.609 1 97.62 143 ALA B O 1
ATOM 3434 N N . HIS B 1 144 ? -8.625 33.25 -7.391 1 97.94 144 HIS B N 1
ATOM 3435 C CA . HIS B 1 144 ? -7.285 32.688 -7.562 1 97.94 144 HIS B CA 1
ATOM 3436 C C . HIS B 1 144 ? -7.305 31.406 -8.375 1 97.94 144 HIS B C 1
ATOM 3438 O O . HIS B 1 144 ? -6.344 30.641 -8.344 1 97.94 144 HIS B O 1
ATOM 3444 N N . GLY B 1 145 ? -8.422 31.109 -8.969 1 98.25 145 GLY B N 1
ATOM 3445 C CA . GLY B 1 145 ? -8.531 29.938 -9.828 1 98.25 145 GLY B CA 1
ATOM 3446 C C . GLY B 1 145 ? -8.711 28.641 -9.062 1 98.25 145 GLY B C 1
ATOM 3447 O O . GLY B 1 145 ? -8.289 27.578 -9.516 1 98.25 145 GLY B O 1
ATOM 3448 N N . LEU B 1 146 ? -9.297 28.75 -7.906 1 98.81 146 LEU B N 1
ATOM 3449 C CA . LEU B 1 146 ? -9.508 27.578 -7.07 1 98.81 146 LEU B CA 1
ATOM 3450 C C . LEU B 1 146 ? -10.977 27.172 -7.059 1 98.81 146 LEU B C 1
ATOM 3452 O O . LEU B 1 146 ? -11.852 28.016 -6.879 1 98.81 146 LEU B O 1
ATOM 3456 N N . ASP B 1 147 ? -11.242 25.906 -7.316 1 98.75 147 ASP B N 1
ATOM 3457 C CA . ASP B 1 147 ? -12.594 25.344 -7.242 1 98.75 147 ASP B CA 1
ATOM 3458 C C . ASP B 1 147 ? -12.852 24.719 -5.875 1 98.75 147 ASP B C 1
ATOM 3460 O O . ASP B 1 147 ? -12.531 23.562 -5.645 1 98.75 147 ASP B O 1
ATOM 3464 N N . ALA B 1 148 ? -13.516 25.422 -5.035 1 98.31 148 ALA B N 1
ATOM 3465 C CA . ALA B 1 148 ? -13.727 25.016 -3.648 1 98.31 148 ALA B CA 1
ATOM 3466 C C . ALA B 1 148 ? -14.703 23.844 -3.562 1 98.31 148 ALA B C 1
ATOM 3468 O O . ALA B 1 148 ? -14.805 23.188 -2.523 1 98.31 148 ALA B O 1
ATOM 3469 N N . THR B 1 149 ? -15.461 23.531 -4.617 1 98.25 149 THR B N 1
ATOM 3470 C CA . THR B 1 149 ? -16.422 22.438 -4.586 1 98.25 149 THR B CA 1
ATOM 3471 C C . THR B 1 149 ? -15.719 21.094 -4.707 1 98.25 149 THR B C 1
ATOM 3473 O O . THR B 1 149 ? -16.312 20.047 -4.43 1 98.25 149 THR B O 1
ATOM 3476 N N . ARG B 1 150 ? -14.508 21.047 -5.145 1 98.56 150 ARG B N 1
ATOM 3477 C CA . ARG B 1 150 ? -13.641 19.875 -5.199 1 98.56 150 ARG B CA 1
ATOM 3478 C C . ARG B 1 150 ? -12.359 20.094 -4.398 1 98.56 150 ARG B C 1
ATOM 3480 O O . ARG B 1 150 ? -11.281 20.25 -4.973 1 98.56 150 ARG B O 1
ATOM 3487 N N . MET B 1 151 ? -12.5 20.094 -3.078 1 98.94 151 MET B N 1
ATOM 3488 C CA . MET B 1 151 ? -11.391 20.359 -2.17 1 98.94 151 MET B CA 1
ATOM 3489 C C . MET B 1 151 ? -11.094 19.141 -1.303 1 98.94 151 MET B C 1
ATOM 3491 O O . MET B 1 151 ? -11.992 18.609 -0.654 1 98.94 151 MET B O 1
ATOM 3495 N N . ALA B 1 152 ? -9.914 18.625 -1.389 1 98.94 152 ALA B N 1
ATOM 3496 C CA . ALA B 1 152 ? -9.391 17.625 -0.474 1 98.94 152 ALA B CA 1
ATOM 3497 C C . ALA B 1 152 ? -8.477 18.25 0.572 1 98.94 152 ALA B C 1
ATOM 3499 O O . ALA B 1 152 ? -7.941 19.328 0.362 1 98.94 152 ALA B O 1
ATOM 3500 N N . VAL B 1 153 ? -8.328 17.641 1.722 1 99 153 VAL B N 1
ATOM 3501 C CA . VAL B 1 153 ? -7.324 18 2.717 1 99 153 VAL B CA 1
ATOM 3502 C C . VAL B 1 153 ? -6.316 16.875 2.871 1 99 153 VAL B C 1
ATOM 3504 O O . VAL B 1 153 ? -6.688 15.695 2.844 1 99 153 VAL B O 1
ATOM 3507 N N . ALA B 1 154 ? -5.055 17.203 2.893 1 99 154 ALA B N 1
ATOM 3508 C CA . ALA B 1 154 ? -3.984 16.219 2.975 1 99 154 ALA B CA 1
ATOM 3509 C C . ALA B 1 154 ? -2.828 16.734 3.83 1 99 154 ALA B C 1
ATOM 3511 O O . ALA B 1 154 ? -2.654 17.938 3.992 1 99 154 ALA B O 1
ATOM 3512 N N . GLY B 1 155 ? -2.072 15.812 4.375 1 98.94 155 GLY B N 1
ATOM 3513 C CA . GLY B 1 155 ? -0.899 16.188 5.145 1 98.94 155 GLY B CA 1
ATOM 3514 C C . GLY B 1 155 ? -0.076 15 5.605 1 98.94 155 GLY B C 1
ATOM 3515 O O . GLY B 1 155 ? -0.562 13.867 5.609 1 98.94 155 GLY B O 1
ATOM 3516 N N . ASP B 1 156 ? 1.18 15.258 5.957 1 98.94 156 ASP B N 1
ATOM 3517 C CA . ASP B 1 156 ? 2.09 14.203 6.402 1 98.94 156 ASP B CA 1
ATOM 3518 C C . ASP B 1 156 ? 2.457 14.383 7.875 1 98.94 156 ASP B C 1
ATOM 3520 O O . ASP B 1 156 ? 2.584 15.516 8.352 1 98.94 156 ASP B O 1
ATOM 3524 N N . SER B 1 157 ? 2.629 13.266 8.609 1 98.88 157 SER B N 1
ATOM 3525 C CA . SER B 1 157 ? 3.045 13.289 10.008 1 98.88 157 SER B CA 1
ATOM 3526 C C . SER B 1 157 ? 2.096 14.133 10.852 1 98.88 157 SER B C 1
ATOM 3528 O O . SER B 1 157 ? 0.896 13.859 10.914 1 98.88 157 SER B O 1
ATOM 3530 N N . VAL B 1 158 ? 2.588 15.281 11.445 1 98.94 158 VAL B N 1
ATOM 3531 C CA . VAL B 1 158 ? 1.719 16.156 12.234 1 98.94 158 VAL B CA 1
ATOM 3532 C C . VAL B 1 158 ? 0.776 16.922 11.305 1 98.94 158 VAL B C 1
ATOM 3534 O O . VAL B 1 158 ? -0.296 17.359 11.727 1 98.94 158 VAL B O 1
ATOM 3537 N N . GLY B 1 159 ? 1.187 17.062 10.008 1 98.94 159 GLY B N 1
ATOM 3538 C CA . GLY B 1 159 ? 0.23 17.531 9.023 1 98.94 159 GLY B CA 1
ATOM 3539 C C . GLY B 1 159 ? -0.939 16.594 8.82 1 98.94 159 GLY B C 1
ATOM 3540 O O . GLY B 1 159 ? -2.061 17.031 8.562 1 98.94 159 GLY B O 1
ATOM 3541 N N . GLY B 1 160 ? -0.626 15.25 8.898 1 98.94 160 GLY B N 1
ATOM 3542 C CA . GLY B 1 160 ? -1.69 14.266 8.914 1 98.94 160 GLY B CA 1
ATOM 3543 C C . GLY B 1 160 ? -2.596 14.375 10.125 1 98.94 160 GLY B C 1
ATOM 3544 O O . GLY B 1 160 ? -3.811 14.203 10.016 1 98.94 160 GLY B O 1
ATOM 3545 N N . ASN B 1 161 ? -2 14.664 11.289 1 98.94 161 ASN B N 1
ATOM 3546 C CA . ASN B 1 161 ? -2.789 14.961 12.484 1 98.94 161 ASN B CA 1
ATOM 3547 C C . ASN B 1 161 ? -3.775 16.094 12.234 1 98.94 161 ASN B C 1
ATOM 3549 O O . ASN B 1 161 ? -4.969 15.961 12.516 1 98.94 161 ASN B O 1
ATOM 3553 N N . MET B 1 162 ? -3.268 17.156 11.688 1 98.94 162 MET B N 1
ATOM 3554 C CA . MET B 1 162 ? -4.086 18.359 11.484 1 98.94 162 MET B CA 1
ATOM 3555 C C . MET B 1 162 ? -5.078 18.141 10.344 1 98.94 162 MET B C 1
ATOM 3557 O O . MET B 1 162 ? -6.164 18.719 10.344 1 98.94 162 MET B O 1
ATOM 3561 N N . THR B 1 163 ? -4.742 17.281 9.375 1 98.94 163 THR B N 1
ATOM 3562 C CA . THR B 1 163 ? -5.699 16.875 8.352 1 98.94 163 THR B CA 1
ATOM 3563 C C . THR B 1 163 ? -6.93 16.234 8.984 1 98.94 163 THR B C 1
ATOM 3565 O O . THR B 1 163 ? -8.062 16.609 8.68 1 98.94 163 THR B O 1
ATOM 3568 N N . ALA B 1 164 ? -6.711 15.281 9.922 1 98.94 164 ALA B N 1
ATOM 3569 C CA . ALA B 1 164 ? -7.809 14.648 10.648 1 98.94 164 ALA B CA 1
ATOM 3570 C C . ALA B 1 164 ? -8.602 15.672 11.453 1 98.94 164 ALA B C 1
ATOM 3572 O O . ALA B 1 164 ? -9.836 15.672 11.43 1 98.94 164 ALA B O 1
ATOM 3573 N N . ALA B 1 165 ? -7.895 16.562 12.117 1 98.94 165 ALA B N 1
ATOM 3574 C CA . ALA B 1 165 ? -8.523 17.562 12.961 1 98.94 165 ALA B CA 1
ATOM 3575 C C . ALA B 1 165 ? -9.391 18.516 12.133 1 98.94 165 ALA B C 1
ATOM 3577 O O . ALA B 1 165 ? -10.539 18.797 12.492 1 98.94 165 ALA B O 1
ATOM 3578 N N . VAL B 1 166 ? -8.867 18.984 11.016 1 98.94 166 VAL B N 1
ATOM 3579 C CA . VAL B 1 166 ? -9.57 19.938 10.156 1 98.94 166 VAL B CA 1
ATOM 3580 C C . VAL B 1 166 ? -10.812 19.266 9.562 1 98.94 166 VAL B C 1
ATOM 3582 O O . VAL B 1 166 ? -11.859 19.906 9.43 1 98.94 166 VAL B O 1
ATOM 3585 N N . ALA B 1 167 ? -10.742 17.984 9.195 1 98.94 167 ALA B N 1
ATOM 3586 C CA . ALA B 1 167 ? -11.906 17.266 8.711 1 98.94 167 ALA B CA 1
ATOM 3587 C C . ALA B 1 167 ? -12.992 17.172 9.773 1 98.94 167 ALA B C 1
ATOM 3589 O O . ALA B 1 167 ? -14.18 17.375 9.484 1 98.94 167 ALA B O 1
ATOM 3590 N N . ILE B 1 168 ? -12.586 16.891 11.016 1 98.94 168 ILE B N 1
ATOM 3591 C CA . ILE B 1 168 ? -13.516 16.812 12.133 1 98.94 168 ILE B CA 1
ATOM 3592 C C . ILE B 1 168 ? -14.156 18.188 12.359 1 98.94 168 ILE B C 1
ATOM 3594 O O . ILE B 1 168 ? -15.375 18.281 12.531 1 98.94 168 ILE B O 1
ATOM 3598 N N . LEU B 1 169 ? -13.352 19.281 12.328 1 98.88 169 LEU B N 1
ATOM 3599 C CA . LEU B 1 169 ? -13.859 20.625 12.523 1 98.88 169 LEU B CA 1
ATOM 3600 C C . LEU B 1 169 ? -14.852 21 11.422 1 98.88 169 LEU B C 1
ATOM 3602 O O . LEU B 1 169 ? -15.867 21.656 11.688 1 98.88 169 LEU B O 1
ATOM 3606 N N . ALA B 1 170 ? -14.547 20.625 10.195 1 98.88 170 ALA B N 1
ATOM 3607 C CA . ALA B 1 170 ? -15.438 20.922 9.078 1 98.88 170 ALA B CA 1
ATOM 3608 C C . ALA B 1 170 ? -16.828 20.312 9.305 1 98.88 170 ALA B C 1
ATOM 3610 O O . ALA B 1 170 ? -17.844 20.953 9.039 1 98.88 170 ALA B O 1
ATOM 3611 N N . LYS B 1 171 ? -16.844 19.109 9.789 1 98.69 171 LYS B N 1
ATOM 3612 C CA . LYS B 1 171 ? -18.109 18.469 10.125 1 98.69 171 LYS B CA 1
ATOM 3613 C C . LYS B 1 171 ? -18.828 19.234 11.234 1 98.69 171 LYS B C 1
ATOM 3615 O O . LYS B 1 171 ? -20.031 19.5 11.133 1 98.69 171 LYS B O 1
ATOM 3620 N N . GLN B 1 172 ? -18.078 19.562 12.258 1 98.5 172 GLN B N 1
ATOM 3621 C CA . GLN B 1 172 ? -18.656 20.219 13.43 1 98.5 172 GLN B CA 1
ATOM 3622 C C . GLN B 1 172 ? -19.203 21.594 13.078 1 98.5 172 GLN B C 1
ATOM 3624 O O . GLN B 1 172 ? -20.266 21.984 13.57 1 98.5 172 GLN B O 1
ATOM 3629 N N . ARG B 1 173 ? -18.453 22.297 12.227 1 98.44 173 ARG B N 1
ATOM 3630 C CA . ARG B 1 173 ? -18.781 23.703 11.977 1 98.44 173 ARG B CA 1
ATOM 3631 C C . ARG B 1 173 ? -19.672 23.844 10.75 1 98.44 173 ARG B C 1
ATOM 3633 O O . ARG B 1 173 ? -20.438 24.812 10.641 1 98.44 173 ARG B O 1
ATOM 3640 N N . GLY B 1 174 ? -19.578 23.031 9.727 1 98.38 174 GLY B N 1
ATOM 3641 C CA . GLY B 1 174 ? -20.547 22.891 8.648 1 98.38 174 GLY B CA 1
ATOM 3642 C C . GLY B 1 174 ? -20.328 23.891 7.52 1 98.38 174 GLY B C 1
ATOM 3643 O O . GLY B 1 174 ? -21.094 23.906 6.543 1 98.38 174 GLY B O 1
ATOM 3644 N N . ASP B 1 175 ? -19.266 24.703 7.613 1 98.31 175 ASP B N 1
ATOM 3645 C CA . ASP B 1 175 ? -19.125 25.75 6.617 1 98.31 175 ASP B CA 1
ATOM 3646 C C . ASP B 1 175 ? -18.016 25.422 5.617 1 98.31 175 ASP B C 1
ATOM 3648 O O . ASP B 1 175 ? -17.781 26.172 4.672 1 98.31 175 ASP B O 1
ATOM 3652 N N . VAL B 1 176 ? -17.328 24.328 5.734 1 98.69 176 VAL B N 1
ATOM 3653 C CA . VAL B 1 176 ? -16.359 23.797 4.797 1 98.69 176 VAL B CA 1
ATOM 3654 C C . VAL B 1 176 ? -16.672 22.328 4.492 1 98.69 176 VAL B C 1
ATOM 3656 O O . VAL B 1 176 ? -17.062 21.578 5.391 1 98.69 176 VAL B O 1
ATOM 3659 N N . THR B 1 177 ? -16.641 21.938 3.25 1 98.56 177 THR B N 1
ATOM 3660 C CA . THR B 1 177 ? -16.828 20.547 2.859 1 98.56 177 THR B CA 1
ATOM 3661 C C . THR B 1 177 ? -15.602 20.031 2.121 1 98.56 177 THR B C 1
ATOM 3663 O O . THR B 1 177 ? -15.102 20.672 1.199 1 98.56 177 THR B O 1
ATOM 3666 N N . PHE B 1 178 ? -15.125 18.938 2.523 1 98.94 178 PHE B N 1
ATOM 3667 C CA . PHE B 1 178 ? -14.055 18.234 1.83 1 98.94 178 PHE B CA 1
ATOM 3668 C C . PHE B 1 178 ? -14.586 17 1.111 1 98.94 178 PHE B C 1
ATOM 3670 O O . PHE B 1 178 ? -15.391 16.25 1.668 1 98.94 178 PHE B O 1
ATOM 3677 N N . VAL B 1 179 ? -14.062 16.75 -0.097 1 98.88 179 VAL B N 1
ATOM 3678 C CA . VAL B 1 179 ? -14.492 15.578 -0.843 1 98.88 179 VAL B CA 1
ATOM 3679 C C . VAL B 1 179 ? -13.617 14.383 -0.471 1 98.88 179 VAL B C 1
ATOM 3681 O O . VAL B 1 179 ? -13.945 13.234 -0.795 1 98.88 179 VAL B O 1
ATOM 3684 N N . HIS B 1 180 ? -12.484 14.641 0.249 1 98.94 180 HIS B N 1
ATOM 3685 C CA . HIS B 1 180 ? -11.508 13.602 0.55 1 98.94 180 HIS B CA 1
ATOM 3686 C C . HIS B 1 180 ? -10.508 14.078 1.603 1 98.94 180 HIS B C 1
ATOM 3688 O O . HIS B 1 180 ? -10.25 15.281 1.723 1 98.94 180 HIS B O 1
ATOM 3694 N N . GLN B 1 181 ? -10 13.188 2.428 1 98.94 181 GLN B N 1
ATOM 3695 C CA . GLN B 1 181 ? -8.891 13.445 3.344 1 98.94 181 GLN B CA 1
ATOM 3696 C C . GLN B 1 181 ? -7.773 12.422 3.166 1 98.94 181 GLN B C 1
ATOM 3698 O O . GLN B 1 181 ? -8.031 11.219 3.125 1 98.94 181 GLN B O 1
ATOM 3703 N N . SER B 1 182 ? -6.582 12.82 2.957 1 98.94 182 SER B N 1
ATOM 3704 C CA . SER B 1 182 ? -5.406 11.984 2.752 1 98.94 182 SER B CA 1
ATOM 3705 C C . SER B 1 182 ? -4.359 12.219 3.834 1 98.94 182 SER B C 1
ATOM 3707 O O . SER B 1 182 ? -3.842 13.336 3.969 1 98.94 182 SER B O 1
ATOM 3709 N N . MET B 1 183 ? -4.07 11.195 4.633 1 98.94 183 MET B N 1
ATOM 3710 C CA . MET B 1 183 ? -3.125 11.297 5.738 1 98.94 183 MET B CA 1
ATOM 3711 C C . MET B 1 183 ? -1.93 10.375 5.523 1 98.94 183 MET B C 1
ATOM 3713 O O . MET B 1 183 ? -2.098 9.164 5.332 1 98.94 183 MET B O 1
ATOM 3717 N N . TYR B 1 184 ? -0.696 10.914 5.57 1 98.94 184 TYR B N 1
ATOM 3718 C CA . TYR B 1 184 ? 0.528 10.156 5.348 1 98.94 184 TYR B CA 1
ATOM 3719 C C . TYR B 1 184 ? 1.335 10.039 6.637 1 98.94 184 TYR B C 1
ATOM 3721 O O . TYR B 1 184 ? 1.823 11.039 7.164 1 98.94 184 TYR B O 1
ATOM 3729 N N . TYR B 1 185 ? 1.468 8.812 7.195 1 98.94 185 TYR B N 1
ATOM 3730 C CA . TYR B 1 185 ? 2.09 8.445 8.461 1 98.94 185 TYR B CA 1
ATOM 3731 C C . TYR B 1 185 ? 1.722 9.438 9.555 1 98.94 185 TYR B C 1
ATOM 3733 O O . TYR B 1 185 ? 2.602 10.008 10.211 1 98.94 185 TYR B O 1
ATOM 3741 N N . PRO B 1 186 ? 0.456 9.555 9.875 1 98.94 186 PRO B N 1
ATOM 3742 C CA . PRO B 1 186 ? -0.058 10.625 10.727 1 98.94 186 PRO B CA 1
ATOM 3743 C C . PRO B 1 186 ? 0.201 10.383 12.211 1 98.94 186 PRO B C 1
ATOM 3745 O O . PRO B 1 186 ? 0.29 9.227 12.641 1 98.94 186 PRO B O 1
ATOM 3748 N N . VAL B 1 187 ? 0.307 11.453 12.922 1 98.94 187 VAL B N 1
ATOM 3749 C CA . VAL B 1 187 ? 0.14 11.445 14.375 1 98.94 187 VAL B CA 1
ATOM 3750 C C . VAL B 1 187 ? -1.347 11.469 14.719 1 98.94 187 VAL B C 1
ATOM 3752 O O . VAL B 1 187 ? -2.104 12.289 14.195 1 98.94 187 VAL B O 1
ATOM 3755 N N . THR B 1 188 ? -1.749 10.516 15.602 1 98.88 188 THR B N 1
ATOM 3756 C CA . THR B 1 188 ? -3.186 10.484 15.859 1 98.88 188 THR B CA 1
ATOM 3757 C C . THR B 1 188 ? -3.469 10.305 17.344 1 98.88 188 THR B C 1
ATOM 3759 O O . THR B 1 188 ? -4.629 10.227 17.75 1 98.88 188 THR B O 1
ATOM 3762 N N . ASP B 1 189 ? -2.428 10.234 18.203 1 98.75 189 ASP B N 1
ATOM 3763 C CA . ASP B 1 189 ? -2.648 9.945 19.609 1 98.75 189 ASP B CA 1
ATOM 3764 C C . ASP B 1 189 ? -1.487 10.461 20.469 1 98.75 189 ASP B C 1
ATOM 3766 O O . ASP B 1 189 ? -0.344 10.031 20.281 1 98.75 189 ASP B O 1
ATOM 3770 N N . ALA B 1 190 ? -1.801 11.273 21.438 1 98.81 190 ALA B N 1
ATOM 3771 C CA . ALA B 1 190 ? -0.767 11.891 22.266 1 98.81 190 ALA B CA 1
ATOM 3772 C C . ALA B 1 190 ? -0.279 10.922 23.344 1 98.81 190 ALA B C 1
ATOM 3774 O O . ALA B 1 190 ? 0.737 11.164 24 1 98.81 190 ALA B O 1
ATOM 3775 N N . ARG B 1 191 ? -0.913 9.789 23.625 1 98.44 191 ARG B N 1
ATOM 3776 C CA . ARG B 1 191 ? -0.617 8.906 24.75 1 98.44 191 ARG B CA 1
ATOM 3777 C C . ARG B 1 191 ? 0.701 8.172 24.547 1 98.44 191 ARG B C 1
ATOM 3779 O O . ARG B 1 191 ? 1.326 7.711 25.5 1 98.44 191 ARG B O 1
ATOM 3786 N N . GLN B 1 192 ? 1.133 7.93 23.203 1 98.56 192 GLN B N 1
ATOM 3787 C CA . GLN B 1 192 ? 2.418 7.348 22.844 1 98.56 192 GLN B CA 1
ATOM 3788 C C . GLN B 1 192 ? 2.645 6.016 23.547 1 98.56 192 GLN B C 1
ATOM 3790 O O . GLN B 1 192 ? 3.713 5.781 24.109 1 98.56 192 GLN B O 1
ATOM 3795 N N . ASN B 1 193 ? 1.684 5.16 23.469 1 98.19 193 ASN B N 1
ATOM 3796 C CA . ASN B 1 193 ? 1.742 3.949 24.281 1 98.19 193 ASN B CA 1
ATOM 3797 C C . ASN B 1 193 ? 1.415 2.705 23.469 1 98.19 193 ASN B C 1
ATOM 3799 O O . ASN B 1 193 ? 0.959 1.699 24.016 1 98.19 193 ASN B O 1
ATOM 3803 N N . THR B 1 194 ? 1.609 2.773 22.203 1 98.06 194 THR B N 1
ATOM 3804 C CA . THR B 1 194 ? 1.356 1.626 21.328 1 98.06 194 THR B CA 1
ATOM 3805 C C . THR B 1 194 ? 2.586 0.724 21.266 1 98.06 194 THR B C 1
ATOM 3807 O O . THR B 1 194 ? 3.662 1.093 21.734 1 98.06 194 THR B O 1
ATOM 3810 N N . GLU B 1 195 ? 2.396 -0.481 20.703 1 97.19 195 GLU B N 1
ATOM 3811 C CA . GLU B 1 195 ? 3.502 -1.421 20.547 1 97.19 195 GLU B CA 1
ATOM 3812 C C . GLU B 1 195 ? 4.602 -0.835 19.672 1 97.19 195 GLU B C 1
ATOM 3814 O O . GLU B 1 195 ? 5.785 -1.076 19.906 1 97.19 195 GLU B O 1
ATOM 3819 N N . SER B 1 196 ? 4.242 -0.083 18.609 1 98.19 196 SER B N 1
ATOM 3820 C CA . SER B 1 196 ? 5.258 0.486 17.719 1 98.19 196 SER B CA 1
ATOM 3821 C C . SER B 1 196 ? 6.117 1.511 18.469 1 98.19 196 SER B C 1
ATOM 3823 O O . SER B 1 196 ? 7.305 1.654 18.172 1 98.19 196 SER B O 1
ATOM 3825 N N . TYR B 1 197 ? 5.523 2.254 19.453 1 98.44 197 TYR B N 1
ATOM 3826 C CA . TYR B 1 197 ? 6.309 3.174 20.281 1 98.44 197 TYR B CA 1
ATOM 3827 C C . TYR B 1 197 ? 7.34 2.422 21.109 1 98.44 197 TYR B C 1
ATOM 3829 O O . TYR B 1 197 ? 8.422 2.941 21.375 1 98.44 197 TYR B O 1
ATOM 3837 N N . ARG B 1 198 ? 7 1.222 21.547 1 98.12 198 ARG B N 1
ATOM 3838 C CA . ARG B 1 198 ? 7.945 0.405 22.297 1 98.12 198 ARG B CA 1
ATOM 3839 C C . ARG B 1 198 ? 9.008 -0.189 21.375 1 98.12 198 ARG B C 1
ATOM 3841 O O . ARG B 1 198 ? 10.203 -0.102 21.656 1 98.12 198 ARG B O 1
ATOM 3848 N N . THR B 1 199 ? 8.578 -0.75 20.25 1 97.62 199 THR B N 1
ATOM 3849 C CA . THR B 1 199 ? 9.453 -1.455 19.312 1 97.62 199 THR B CA 1
ATOM 3850 C C . THR B 1 199 ? 10.461 -0.498 18.688 1 97.62 199 THR B C 1
ATOM 3852 O O . THR B 1 199 ? 11.625 -0.85 18.516 1 97.62 199 THR B O 1
ATOM 3855 N N . PHE B 1 200 ? 9.984 0.692 18.391 1 98.38 200 PHE B N 1
ATOM 3856 C CA . PHE B 1 200 ? 10.82 1.628 17.656 1 98.38 200 PHE B CA 1
ATOM 3857 C C . PHE B 1 200 ? 11.148 2.852 18.5 1 98.38 200 PHE B C 1
ATOM 3859 O O . PHE B 1 200 ? 11.352 3.945 17.969 1 98.38 200 PHE B O 1
ATOM 3866 N N . ALA B 1 201 ? 11.172 2.699 19.781 1 98.31 201 ALA B N 1
ATOM 3867 C CA . ALA B 1 201 ? 11.383 3.799 20.719 1 98.31 201 ALA B CA 1
ATOM 3868 C C . ALA B 1 201 ? 12.656 4.57 20.375 1 98.31 201 ALA B C 1
ATOM 3870 O O . ALA B 1 201 ? 12.703 5.793 20.531 1 98.31 201 ALA B O 1
ATOM 3871 N N . ASP B 1 202 ? 13.727 3.869 19.969 1 97.5 202 ASP B N 1
ATOM 3872 C CA . ASP B 1 202 ? 15.016 4.492 19.703 1 97.5 202 ASP B CA 1
ATOM 3873 C C . ASP B 1 202 ? 15.273 4.602 18.203 1 97.5 202 ASP B C 1
ATOM 3875 O O . ASP B 1 202 ? 16.406 4.805 17.766 1 97.5 202 ASP B O 1
ATOM 3879 N N . GLY B 1 203 ? 14.219 4.477 17.312 1 95.75 203 GLY B N 1
ATOM 3880 C CA . GLY B 1 203 ? 14.32 4.574 15.867 1 95.75 203 GLY B CA 1
ATOM 3881 C C . GLY B 1 203 ? 13.938 3.289 15.156 1 95.75 203 GLY B C 1
ATOM 3882 O O . GLY B 1 203 ? 13.453 2.344 15.789 1 95.75 203 GLY B O 1
ATOM 3883 N N . PRO B 1 204 ? 14.125 3.291 13.852 1 97.62 204 PRO B N 1
ATOM 3884 C CA . PRO B 1 204 ? 14.977 4.18 13.055 1 97.62 204 PRO B CA 1
ATOM 3885 C C . PRO B 1 204 ? 14.375 5.574 12.883 1 97.62 204 PRO B C 1
ATOM 3887 O O . PRO B 1 204 ? 13.164 5.707 12.703 1 97.62 204 PRO B O 1
ATOM 3890 N N . PHE B 1 205 ? 15.156 6.695 12.914 1 97.62 205 PHE B N 1
ATOM 3891 C CA . PHE B 1 205 ? 14.922 8.102 12.594 1 97.62 205 PHE B CA 1
ATOM 3892 C C . PHE B 1 205 ? 14.016 8.75 13.633 1 97.62 205 PHE B C 1
ATOM 3894 O O . PHE B 1 205 ? 14.492 9.32 14.609 1 97.62 205 PHE B O 1
ATOM 3901 N N . LEU B 1 206 ? 12.672 8.555 13.578 1 98.69 206 LEU B N 1
ATOM 3902 C CA . LEU B 1 206 ? 11.773 9.133 14.57 1 98.69 206 LEU B CA 1
ATOM 3903 C C . LEU B 1 206 ? 11.75 8.289 15.836 1 98.69 206 LEU B C 1
ATOM 3905 O O . LEU B 1 206 ? 11.609 7.062 15.773 1 98.69 206 LEU B O 1
ATOM 3909 N N . THR B 1 207 ? 11.93 8.914 17.016 1 98.62 207 THR B N 1
ATOM 3910 C CA . THR B 1 207 ? 12.016 8.203 18.297 1 98.62 207 THR B CA 1
ATOM 3911 C C . THR B 1 207 ? 10.875 8.609 19.219 1 98.62 207 THR B C 1
ATOM 3913 O O . THR B 1 207 ? 10.234 9.641 19.016 1 98.62 207 THR B O 1
ATOM 3916 N N . ALA B 1 208 ? 10.641 7.773 20.203 1 98.75 208 ALA B N 1
ATOM 3917 C CA . ALA B 1 208 ? 9.648 8.102 21.234 1 98.75 208 ALA B CA 1
ATOM 3918 C C . ALA B 1 208 ? 10.008 9.406 21.938 1 98.75 208 ALA B C 1
ATOM 3920 O O . ALA B 1 208 ? 9.133 10.227 22.219 1 98.75 208 ALA B O 1
ATOM 3921 N N . ALA B 1 209 ? 11.312 9.625 22.219 1 98.69 209 ALA B N 1
ATOM 3922 C CA . ALA B 1 209 ? 11.766 10.852 22.875 1 98.69 209 ALA B CA 1
ATOM 3923 C C . ALA B 1 209 ? 11.531 12.062 21.984 1 98.69 209 ALA B C 1
ATOM 3925 O O . ALA B 1 209 ? 11.148 13.133 22.469 1 98.69 209 ALA B O 1
ATOM 3926 N N . GLY B 1 210 ? 11.797 11.867 20.719 1 98.56 210 GLY B N 1
ATOM 3927 C CA . GLY B 1 210 ? 11.508 12.938 19.781 1 98.56 210 GLY B CA 1
ATOM 3928 C C . GLY B 1 210 ? 10.039 13.328 19.75 1 98.56 210 GLY B C 1
ATOM 3929 O O . GLY B 1 210 ? 9.711 14.516 19.766 1 98.56 210 GLY B O 1
ATOM 3930 N N . MET B 1 211 ? 9.164 12.367 19.766 1 98.88 211 MET B N 1
ATOM 3931 C CA . MET B 1 211 ? 7.73 12.633 19.75 1 98.88 211 MET B CA 1
ATOM 3932 C C . MET B 1 211 ? 7.289 13.328 21.031 1 98.88 211 MET B C 1
ATOM 3934 O O . MET B 1 211 ? 6.445 14.227 20.984 1 98.88 211 MET B O 1
ATOM 3938 N N . ALA B 1 212 ? 7.824 12.875 22.125 1 98.81 212 ALA B N 1
ATOM 3939 C CA . ALA B 1 212 ? 7.523 13.547 23.391 1 98.81 212 ALA B CA 1
ATOM 3940 C C . ALA B 1 212 ? 7.906 15.023 23.328 1 98.81 212 ALA B C 1
ATOM 3942 O O . ALA B 1 212 ? 7.148 15.883 23.781 1 98.81 212 ALA B O 1
ATOM 3943 N N . TRP B 1 213 ? 9.078 15.289 22.812 1 98.81 213 TRP B N 1
ATOM 3944 C CA . TRP B 1 213 ? 9.562 16.656 22.656 1 98.81 213 TRP B CA 1
ATOM 3945 C C . TRP B 1 213 ? 8.633 17.484 21.781 1 98.81 213 TRP B C 1
ATOM 3947 O O . TRP B 1 213 ? 8.32 18.625 22.094 1 98.81 213 TRP B O 1
ATOM 3957 N N . PHE B 1 214 ? 8.141 16.906 20.672 1 98.94 214 PHE B N 1
ATOM 3958 C CA . PHE B 1 214 ? 7.223 17.594 19.766 1 98.94 214 PHE B CA 1
ATOM 3959 C C . PHE B 1 214 ? 5.906 17.906 20.469 1 98.94 214 PHE B C 1
ATOM 3961 O O . PHE B 1 214 ? 5.402 19.031 20.375 1 98.94 214 PHE B O 1
ATOM 3968 N N . TRP B 1 215 ? 5.34 16.969 21.203 1 98.94 215 TRP B N 1
ATOM 3969 C CA . TRP B 1 215 ? 4.09 17.172 21.922 1 98.94 215 TRP B CA 1
ATOM 3970 C C . TRP B 1 215 ? 4.254 18.25 23 1 98.94 215 TRP B C 1
ATOM 3972 O O . TRP B 1 215 ? 3.363 19.062 23.203 1 98.94 215 TRP B O 1
ATOM 3982 N N . ASP B 1 216 ? 5.398 18.219 23.656 1 98.75 216 ASP B N 1
ATOM 3983 C CA . ASP B 1 216 ? 5.66 19.203 24.703 1 98.75 216 ASP B CA 1
ATOM 3984 C C . ASP B 1 216 ? 5.719 20.625 24.141 1 98.75 216 ASP B C 1
ATOM 3986 O O . ASP B 1 216 ? 5.348 21.578 24.812 1 98.75 216 ASP B O 1
ATOM 3990 N N . ASN B 1 217 ? 6.223 20.719 22.938 1 98.81 217 ASN B N 1
ATOM 3991 C CA . ASN B 1 217 ? 6.27 22.031 22.281 1 98.81 217 ASN B CA 1
ATOM 3992 C C . ASN B 1 217 ? 4.898 22.438 21.766 1 98.81 217 ASN B C 1
ATOM 3994 O O . ASN B 1 217 ? 4.52 23.609 21.859 1 98.81 217 ASN B O 1
ATOM 3998 N N . TYR B 1 218 ? 4.133 21.547 21.266 1 98.88 218 TYR B N 1
ATOM 3999 C CA . TYR B 1 218 ? 2.871 21.812 20.578 1 98.88 218 TYR B CA 1
ATOM 4000 C C . TYR B 1 218 ? 1.754 22.062 21.594 1 98.88 218 TYR B C 1
ATOM 4002 O O . TYR B 1 218 ? 0.954 22.984 21.422 1 98.88 218 TYR B O 1
ATOM 4010 N N . ALA B 1 219 ? 1.71 21.234 22.594 1 98.88 219 ALA B N 1
ATOM 4011 C CA . ALA B 1 219 ? 0.671 21.25 23.609 1 98.88 219 ALA B CA 1
ATOM 4012 C C . ALA B 1 219 ? 1.271 21.094 25 1 98.88 219 ALA B C 1
ATOM 4014 O O . ALA B 1 219 ? 1.024 20.094 25.688 1 98.88 219 ALA B O 1
ATOM 4015 N N . PRO B 1 220 ? 1.93 22.125 25.5 1 98.5 220 PRO B N 1
ATOM 4016 C CA . PRO B 1 220 ? 2.512 22.047 26.844 1 98.5 220 PRO B CA 1
ATOM 4017 C C . PRO B 1 220 ? 1.46 21.844 27.938 1 98.5 220 PRO B C 1
ATOM 4019 O O . PRO B 1 220 ? 1.757 21.297 29 1 98.5 220 PRO B O 1
ATOM 4022 N N . ASP B 1 221 ? 0.298 22.375 27.688 1 98.31 221 ASP B N 1
ATOM 4023 C CA . ASP B 1 221 ? -0.838 22.047 28.547 1 98.31 221 ASP B CA 1
ATOM 4024 C C . ASP B 1 221 ? -1.37 20.656 28.266 1 98.31 221 ASP B C 1
ATOM 4026 O O . ASP B 1 221 ? -2.094 20.438 27.297 1 98.31 221 ASP B O 1
ATOM 4030 N N . HIS B 1 222 ? -1.086 19.734 29.094 1 98.06 222 HIS B N 1
ATOM 4031 C CA . HIS B 1 222 ? -1.411 18.328 28.875 1 98.06 222 HIS B CA 1
ATOM 4032 C C . HIS B 1 222 ? -2.92 18.125 28.844 1 98.06 222 HIS B C 1
ATOM 4034 O O . HIS B 1 222 ? -3.398 17.141 28.25 1 98.06 222 HIS B O 1
ATOM 4040 N N . SER B 1 223 ? -3.68 19 29.391 1 98.19 223 SER B N 1
ATOM 4041 C CA . SER B 1 223 ? -5.125 18.812 29.484 1 98.19 223 SER B CA 1
ATOM 4042 C C . SER B 1 223 ? -5.789 18.891 28.125 1 98.19 223 SER B C 1
ATOM 4044 O O . SER B 1 223 ? -6.883 18.359 27.922 1 98.19 223 SER B O 1
ATOM 4046 N N . VAL B 1 224 ? -5.145 19.484 27.125 1 98.69 224 VAL B N 1
ATOM 4047 C CA . VAL B 1 224 ? -5.766 19.672 25.828 1 98.69 224 VAL B CA 1
ATOM 4048 C C . VAL B 1 224 ? -5.41 18.5 24.922 1 98.69 224 VAL B C 1
ATOM 4050 O O . VAL B 1 224 ? -5.969 18.359 23.828 1 98.69 224 VAL B O 1
ATOM 4053 N N . ARG B 1 225 ? -4.516 17.625 25.359 1 98.81 225 ARG B N 1
ATOM 4054 C CA . ARG B 1 225 ? -3.994 16.562 24.5 1 98.81 225 ARG B CA 1
ATOM 4055 C C . ARG B 1 225 ? -5.051 15.484 24.25 1 98.81 225 ARG B C 1
ATOM 4057 O O . ARG B 1 225 ? -4.91 14.672 23.344 1 98.81 225 ARG B O 1
ATOM 4064 N N . SER B 1 226 ? -6.141 15.492 25.031 1 98.44 226 SER B N 1
ATOM 4065 C CA . SER B 1 226 ? -7.188 14.492 24.875 1 98.44 226 SER B CA 1
ATOM 4066 C C . SER B 1 226 ? -8.32 15.008 23.984 1 98.44 226 SER B C 1
ATOM 4068 O O . SER B 1 226 ? -9.25 14.266 23.656 1 98.44 226 SER B O 1
ATOM 4070 N N . GLU B 1 227 ? -8.234 16.312 23.656 1 98.81 227 GLU B N 1
ATOM 4071 C CA . GLU B 1 227 ? -9.195 16.797 22.672 1 98.81 227 GLU B CA 1
ATOM 4072 C C . GLU B 1 227 ? -9.109 15.992 21.375 1 98.81 227 GLU B C 1
ATOM 4074 O O . GLU B 1 227 ? -8.016 15.625 20.938 1 98.81 227 GLU B O 1
ATOM 4079 N N . ILE B 1 228 ? -10.25 15.711 20.672 1 98.81 228 ILE B N 1
ATOM 4080 C CA . ILE B 1 228 ? -10.273 14.812 19.531 1 98.81 228 ILE B CA 1
ATOM 4081 C C . ILE B 1 228 ? -9.586 15.492 18.344 1 98.81 228 ILE B C 1
ATOM 4083 O O . ILE B 1 228 ? -9.25 14.828 17.359 1 98.81 228 ILE B O 1
ATOM 4087 N N . THR B 1 229 ? -9.367 16.859 18.406 1 98.88 229 THR B N 1
ATOM 4088 C CA . THR B 1 229 ? -8.633 17.547 17.359 1 98.88 229 THR B CA 1
ATOM 4089 C C . THR B 1 229 ? -7.137 17.547 17.656 1 98.88 229 THR B C 1
ATOM 4091 O O . THR B 1 229 ? -6.332 17.938 16.797 1 98.88 229 THR B O 1
ATOM 4094 N N . ALA B 1 230 ? -6.73 17.125 18.844 1 98.94 230 ALA B N 1
ATOM 4095 C CA . ALA B 1 230 ? -5.328 16.859 19.156 1 98.94 230 ALA B CA 1
ATOM 4096 C C . ALA B 1 230 ? -5.008 15.375 19 1 98.94 230 ALA B C 1
ATOM 4098 O O . ALA B 1 230 ? -3.971 15.016 18.453 1 98.94 230 ALA B O 1
ATOM 4099 N N . SER B 1 231 ? -5.891 14.555 19.5 1 98.94 231 SER B N 1
ATOM 4100 C CA . SER B 1 231 ? -5.777 13.102 19.438 1 98.94 231 SER B CA 1
ATOM 4101 C C . SER B 1 231 ? -7 12.484 18.766 1 98.94 231 SER B C 1
ATOM 4103 O O . SER B 1 231 ? -7.848 11.891 19.438 1 98.94 231 SER B O 1
ATOM 4105 N N . PRO B 1 232 ? -6.953 12.477 17.438 1 98.88 232 PRO B N 1
ATOM 4106 C CA . PRO B 1 232 ? -8.102 11.961 16.672 1 98.88 232 PRO B CA 1
ATOM 4107 C C . PRO B 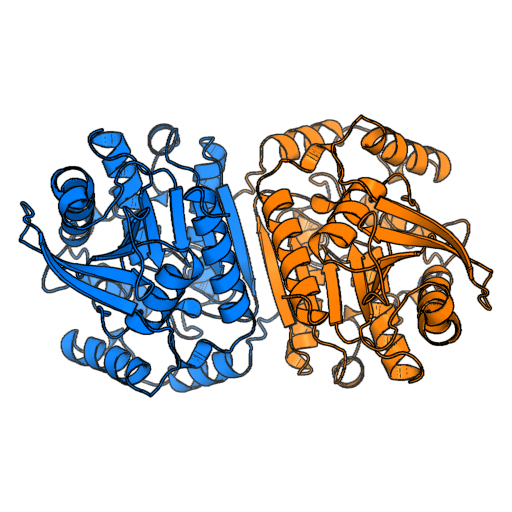1 232 ? -8.484 10.539 17.094 1 98.88 232 PRO B C 1
ATOM 4109 O O . PRO B 1 232 ? -9.664 10.172 17 1 98.88 232 PRO B O 1
ATOM 4112 N N . ASN B 1 233 ? -7.605 9.734 17.625 1 98.56 233 ASN B N 1
ATOM 4113 C CA . ASN B 1 233 ? -7.887 8.367 18.047 1 98.56 233 ASN B CA 1
ATOM 4114 C C . ASN B 1 233 ? -8.852 8.336 19.234 1 98.56 233 ASN B C 1
ATOM 4116 O O . ASN B 1 233 ? -9.383 7.277 19.578 1 98.56 233 ASN B O 1
ATOM 4120 N N . LEU B 1 234 ? -9.062 9.469 19.875 1 98.69 234 LEU B N 1
ATOM 4121 C CA . LEU B 1 234 ? -9.969 9.516 21.016 1 98.69 234 LEU B CA 1
ATOM 4122 C C . LEU B 1 234 ? -11.375 9.906 20.578 1 98.69 234 LEU B C 1
ATOM 4124 O O . LEU B 1 234 ? -12.297 9.953 21.391 1 98.69 234 LEU B O 1
ATOM 4128 N N . ALA B 1 235 ? -11.594 10.188 19.297 1 98.75 235 ALA B N 1
ATOM 4129 C CA . ALA B 1 235 ? -12.914 10.531 18.766 1 98.75 235 ALA B CA 1
ATOM 4130 C C . ALA B 1 235 ? -13.867 9.344 18.875 1 98.75 235 ALA B C 1
ATOM 4132 O O . ALA B 1 235 ? -13.461 8.188 18.719 1 98.75 235 ALA B O 1
ATOM 4133 N N . SER B 1 236 ? -15.133 9.586 19.125 1 98.31 236 SER B N 1
ATOM 4134 C CA . SER B 1 236 ? -16.172 8.562 19.141 1 98.31 236 SER B CA 1
ATOM 4135 C C . SER B 1 236 ? -16.625 8.211 17.719 1 98.31 236 SER B C 1
ATOM 4137 O O . SER B 1 236 ? -16.328 8.945 16.766 1 98.31 236 SER B O 1
ATOM 4139 N N . PRO B 1 237 ? -17.25 7.074 17.594 1 97.38 237 PRO B N 1
ATOM 4140 C CA . PRO B 1 237 ? -17.812 6.758 16.281 1 97.38 237 PRO B CA 1
ATOM 4141 C C . PRO B 1 237 ? -18.734 7.855 15.742 1 97.38 237 PRO B C 1
ATOM 4143 O O . PRO B 1 237 ? -18.734 8.133 14.539 1 97.38 237 PRO B O 1
ATOM 4146 N N . GLU B 1 238 ? -19.438 8.477 16.594 1 98.31 238 GLU B N 1
ATOM 4147 C CA . GLU B 1 238 ? -20.344 9.555 16.188 1 98.31 238 GLU B CA 1
ATOM 4148 C C . GLU B 1 238 ? -19.547 10.766 15.695 1 98.31 238 GLU B C 1
ATOM 4150 O O . GLU B 1 238 ? -19.969 11.438 14.75 1 98.31 238 GLU B O 1
ATOM 4155 N N . ASP B 1 239 ? -18.422 11.008 16.359 1 98.69 239 ASP B N 1
ATOM 4156 C CA . ASP B 1 239 ? -17.562 12.102 15.922 1 98.69 239 ASP B CA 1
ATOM 4157 C C . ASP B 1 239 ? -17.062 11.867 14.5 1 98.69 239 ASP B C 1
ATOM 4159 O O . ASP B 1 239 ? -16.906 12.812 13.727 1 98.69 239 ASP B O 1
ATOM 4163 N N . LEU B 1 240 ? -16.859 10.609 14.148 1 98.81 240 LEU B N 1
ATOM 4164 C CA . LEU B 1 240 ? -16.141 10.281 12.914 1 98.81 240 LEU B CA 1
ATOM 4165 C C . LEU B 1 240 ? -17.125 10 11.781 1 98.81 240 LEU B C 1
ATOM 4167 O O . LEU B 1 240 ? -16.781 10.172 10.609 1 98.81 240 LEU B O 1
ATOM 4171 N N . ALA B 1 241 ? -18.375 9.523 12.148 1 98.69 241 ALA B N 1
ATOM 4172 C CA . ALA B 1 241 ? -19.359 9.188 11.125 1 98.69 241 ALA B CA 1
ATOM 4173 C C . ALA B 1 241 ? -19.641 10.383 10.211 1 98.69 241 ALA B C 1
ATOM 4175 O O . ALA B 1 241 ? -19.812 11.508 10.695 1 98.69 241 ALA B O 1
ATOM 4176 N N . GLY B 1 242 ? -19.578 10.164 8.938 1 98.5 242 GLY B N 1
ATOM 4177 C CA . GLY B 1 242 ? -19.922 11.203 7.977 1 98.5 242 GLY B CA 1
ATOM 4178 C C . GLY B 1 242 ? -18.703 11.977 7.5 1 98.5 242 GLY B C 1
ATOM 4179 O O . GLY B 1 242 ? -18.812 12.836 6.621 1 98.5 242 GLY B O 1
ATOM 4180 N N . LEU B 1 243 ? -17.547 11.727 8.055 1 98.94 243 LEU B N 1
ATOM 4181 C CA . LEU B 1 243 ? -16.328 12.352 7.527 1 98.94 243 LEU B CA 1
ATOM 4182 C C . LEU B 1 243 ? -16.078 11.922 6.082 1 98.94 243 LEU B C 1
ATOM 4184 O O . LEU B 1 243 ? -16.609 10.906 5.629 1 98.94 243 LEU B O 1
ATOM 4188 N N . PRO B 1 244 ? -15.328 12.75 5.305 1 98.88 244 PRO B N 1
ATOM 4189 C CA . PRO B 1 244 ? -15.055 12.391 3.912 1 98.88 244 PRO B CA 1
ATOM 4190 C C . PRO B 1 244 ? -14.258 11.094 3.785 1 98.88 244 PRO B C 1
ATOM 4192 O O . PRO B 1 244 ? -13.594 10.68 4.738 1 98.88 244 PRO B O 1
ATOM 4195 N N . PRO B 1 245 ? -14.359 10.461 2.57 1 98.88 245 PRO B N 1
ATOM 4196 C CA . PRO B 1 245 ? -13.492 9.312 2.314 1 98.88 245 PRO B CA 1
ATOM 4197 C C . PRO B 1 245 ? -12.023 9.594 2.619 1 98.88 245 PRO B C 1
ATOM 4199 O O . PRO B 1 245 ? -11.555 10.719 2.414 1 98.88 245 PRO B O 1
ATOM 4202 N N . ALA B 1 246 ? -11.352 8.57 3.107 1 98.94 246 ALA B N 1
ATOM 4203 C CA . ALA B 1 246 ? -10 8.781 3.611 1 98.94 246 ALA B CA 1
ATOM 4204 C C . ALA B 1 246 ? -9.008 7.82 2.965 1 98.94 246 ALA B C 1
ATOM 4206 O O . ALA B 1 246 ? -9.359 6.676 2.658 1 98.94 246 ALA B O 1
ATOM 4207 N N . PHE B 1 247 ? -7.867 8.297 2.648 1 98.94 247 PHE B N 1
ATOM 4208 C CA . PHE B 1 247 ? -6.688 7.5 2.35 1 98.94 247 PHE B CA 1
ATOM 4209 C C . PHE B 1 247 ? -5.625 7.672 3.43 1 98.94 247 PHE B C 1
ATOM 4211 O O . PHE B 1 247 ? -5.207 8.797 3.721 1 98.94 247 PHE B O 1
ATOM 4218 N N . LEU B 1 248 ? -5.258 6.582 4.145 1 98.88 248 LEU B N 1
ATOM 4219 C CA . LEU B 1 248 ? -4.262 6.641 5.211 1 98.88 248 LEU B CA 1
ATOM 4220 C C . LEU B 1 248 ? -3.096 5.703 4.914 1 98.88 248 LEU B C 1
ATOM 4222 O O . LEU B 1 248 ? -3.291 4.496 4.738 1 98.88 248 LEU B O 1
ATOM 4226 N N . LEU B 1 249 ? -1.976 6.289 4.812 1 98.75 249 LEU B N 1
ATOM 4227 C CA . LEU B 1 249 ? -0.729 5.598 4.5 1 98.75 249 LEU B CA 1
ATOM 4228 C C . LEU B 1 249 ? 0.218 5.617 5.695 1 98.75 249 LEU B C 1
ATOM 4230 O O . LEU B 1 249 ? 0.463 6.672 6.285 1 98.75 249 LEU B O 1
ATOM 4234 N N . VAL B 1 250 ? 0.71 4.402 6.145 1 98.75 250 VAL B N 1
ATOM 4235 C CA . VAL B 1 250 ? 1.7 4.32 7.215 1 98.75 250 VAL B CA 1
ATOM 4236 C C . VAL B 1 250 ? 2.945 3.594 6.711 1 98.75 250 VAL B C 1
ATOM 4238 O O . VAL B 1 250 ? 2.996 3.16 5.559 1 98.75 250 VAL B O 1
ATOM 4241 N N . ASP B 1 251 ? 3.959 3.613 7.496 1 98.75 251 ASP B N 1
ATOM 4242 C CA . ASP B 1 251 ? 5.227 2.965 7.184 1 98.75 251 ASP B CA 1
ATOM 4243 C C . ASP B 1 251 ? 5.629 1.98 8.281 1 98.75 251 ASP B C 1
ATOM 4245 O O . ASP B 1 251 ? 5.191 2.109 9.422 1 98.75 251 ASP B O 1
ATOM 4249 N N . GLU B 1 252 ? 6.414 0.992 7.926 1 98.62 252 GLU B N 1
ATOM 4250 C CA . GLU B 1 252 ? 6.676 -0.159 8.781 1 98.62 252 GLU B CA 1
ATOM 4251 C C . GLU B 1 252 ? 7.453 0.25 10.031 1 98.62 252 GLU B C 1
ATOM 4253 O O . GLU B 1 252 ? 7.047 -0.061 11.156 1 98.62 252 GLU B O 1
ATOM 4258 N N . ALA B 1 253 ? 8.602 0.904 9.867 1 98.69 253 ALA B N 1
ATOM 4259 C CA . ALA B 1 253 ? 9.508 1.21 10.977 1 98.69 253 ALA B CA 1
ATOM 4260 C C . ALA B 1 253 ? 9.273 2.627 11.492 1 98.69 253 ALA B C 1
ATOM 4262 O O . ALA B 1 253 ? 10.078 3.525 11.227 1 98.69 253 ALA B O 1
ATOM 4263 N N . ASP B 1 254 ? 8.195 2.793 12.242 1 98.81 254 ASP B N 1
ATOM 4264 C CA . ASP B 1 254 ? 7.719 4.102 12.68 1 98.81 254 ASP B CA 1
ATOM 4265 C C . ASP B 1 254 ? 6.957 3.996 14 1 98.81 254 ASP B C 1
ATOM 4267 O O . ASP B 1 254 ? 6.043 3.18 14.133 1 98.81 254 ASP B O 1
ATOM 4271 N N . VAL B 1 255 ? 7.309 4.816 15 1 98.81 255 VAL B N 1
ATOM 4272 C CA . VAL B 1 255 ? 6.598 4.832 16.266 1 98.81 255 VAL B CA 1
ATOM 4273 C C . VAL B 1 255 ? 5.117 5.113 16.031 1 98.81 255 VAL B C 1
ATOM 4275 O O . VAL B 1 255 ? 4.266 4.676 16.812 1 98.81 255 VAL B O 1
ATOM 4278 N N . LEU B 1 256 ? 4.785 5.75 14.938 1 98.88 256 LEU B N 1
ATOM 4279 C CA . LEU B 1 256 ? 3.43 6.227 14.688 1 98.88 256 LEU B CA 1
ATOM 4280 C C . LEU B 1 256 ? 2.598 5.156 13.984 1 98.88 256 LEU B C 1
ATOM 4282 O O . LEU B 1 256 ? 1.394 5.332 13.789 1 98.88 256 LEU B O 1
ATOM 4286 N N . ARG B 1 257 ? 3.176 4.059 13.562 1 98.62 257 ARG B N 1
ATOM 4287 C CA . ARG B 1 257 ? 2.529 3.064 12.711 1 98.62 257 ARG B CA 1
ATOM 4288 C C . ARG B 1 257 ? 1.205 2.607 13.312 1 98.62 257 ARG B C 1
ATOM 4290 O O . ARG B 1 257 ? 0.155 2.725 12.68 1 98.62 257 ARG B O 1
ATOM 4297 N N . ASP B 1 258 ? 1.226 2.152 14.578 1 98.25 258 ASP B N 1
ATOM 4298 C CA . ASP B 1 258 ? 0.062 1.518 15.188 1 98.25 258 ASP B CA 1
ATOM 4299 C C . ASP B 1 258 ? -1.067 2.523 15.398 1 98.25 258 ASP B C 1
ATOM 4301 O O . ASP B 1 258 ? -2.24 2.197 15.211 1 98.25 258 ASP B O 1
ATOM 4305 N N . GLU B 1 259 ? -0.731 3.76 15.789 1 98.62 259 GLU B N 1
ATOM 4306 C CA . GLU B 1 259 ? -1.794 4.73 16.047 1 98.62 259 GLU B CA 1
ATOM 4307 C C . GLU B 1 259 ? -2.469 5.16 14.742 1 98.62 259 GLU B C 1
ATOM 4309 O O . GLU B 1 259 ? -3.674 5.418 14.719 1 98.62 259 GLU B O 1
ATOM 4314 N N . GLY B 1 260 ? -1.648 5.281 13.641 1 98.69 260 GLY B N 1
ATOM 4315 C CA . GLY B 1 260 ? -2.264 5.539 12.344 1 98.69 260 GLY B CA 1
ATOM 4316 C C . GLY B 1 260 ? -3.213 4.438 11.906 1 98.69 260 GLY B C 1
ATOM 4317 O O . GLY B 1 260 ? -4.324 4.715 11.453 1 98.69 260 GLY B O 1
ATOM 4318 N N . GLU B 1 261 ? -2.799 3.172 12.055 1 98.56 261 GLU B N 1
ATOM 4319 C CA . GLU B 1 261 ? -3.639 2.031 11.695 1 98.56 261 GLU B CA 1
ATOM 4320 C C . GLU B 1 261 ? -4.891 1.974 12.57 1 98.56 261 GLU B C 1
ATOM 4322 O O . GLU B 1 261 ? -5.98 1.67 12.086 1 98.56 261 GLU B O 1
ATOM 4327 N N . ALA B 1 262 ? -4.719 2.303 13.859 1 98.5 262 ALA B N 1
ATOM 4328 C CA . ALA B 1 262 ? -5.852 2.314 14.773 1 98.5 262 ALA B CA 1
ATOM 4329 C C . ALA B 1 262 ? -6.883 3.359 14.359 1 98.5 262 ALA B C 1
ATOM 4331 O O . ALA B 1 262 ? -8.086 3.096 14.383 1 98.5 262 ALA B O 1
ATOM 4332 N N . TYR B 1 263 ? -6.391 4.543 14 1 98.75 263 TYR B N 1
ATOM 4333 C CA . TYR B 1 263 ? -7.316 5.594 13.586 1 98.75 263 TYR B CA 1
ATOM 4334 C C . TYR B 1 263 ? -8.078 5.184 12.328 1 98.75 263 TYR B C 1
ATOM 4336 O O . TYR B 1 263 ? -9.289 5.402 12.234 1 98.75 263 TYR B O 1
ATOM 4344 N N . ALA B 1 264 ? -7.406 4.578 11.375 1 98.5 264 ALA B N 1
ATOM 4345 C CA . ALA B 1 264 ? -8.062 4.09 10.164 1 98.5 264 ALA B CA 1
ATOM 4346 C C . ALA B 1 264 ? -9.148 3.068 10.5 1 98.5 264 ALA B C 1
ATOM 4348 O O . ALA B 1 264 ? -10.234 3.088 9.914 1 98.5 264 ALA B O 1
ATOM 4349 N N . GLY B 1 265 ? -8.82 2.154 11.438 1 98.19 265 GLY B N 1
ATOM 4350 C CA . GLY B 1 265 ? -9.812 1.19 11.883 1 98.19 265 GLY B CA 1
ATOM 4351 C C . GLY B 1 265 ? -11.047 1.838 12.492 1 98.19 265 GLY B C 1
ATOM 4352 O O . GLY B 1 265 ? -12.172 1.38 12.266 1 98.19 265 GLY B O 1
ATOM 4353 N N . LYS B 1 266 ? -10.828 2.922 13.219 1 98.31 266 LYS B N 1
ATOM 4354 C CA . LYS B 1 266 ? -11.945 3.645 13.828 1 98.31 266 LYS B CA 1
ATOM 4355 C C . LYS B 1 266 ? -12.805 4.324 12.766 1 98.31 266 LYS B C 1
ATOM 4357 O O . LYS B 1 266 ? -14.031 4.332 12.867 1 98.31 266 LYS B O 1
ATOM 4362 N N . LEU B 1 267 ? -12.133 4.945 11.797 1 98.75 267 LEU B N 1
ATOM 4363 C CA . LEU B 1 267 ? -12.867 5.527 10.68 1 98.75 267 LEU B CA 1
ATOM 4364 C C . LEU B 1 267 ? -13.727 4.477 9.984 1 98.75 267 LEU B C 1
ATOM 4366 O O . LEU B 1 267 ? -14.906 4.703 9.727 1 98.75 267 LEU B O 1
ATOM 4370 N N . ARG B 1 268 ? -13.133 3.334 9.711 1 98.5 268 ARG B N 1
ATOM 4371 C CA . ARG B 1 268 ? -13.836 2.248 9.039 1 98.5 268 ARG B CA 1
ATOM 4372 C C . ARG B 1 268 ? -15.031 1.778 9.867 1 98.5 268 ARG B C 1
ATOM 4374 O O . ARG B 1 268 ? -16.125 1.58 9.328 1 98.5 268 ARG B O 1
ATOM 4381 N N . ALA B 1 269 ? -14.836 1.64 11.164 1 97.94 269 ALA B N 1
ATOM 4382 C CA . ALA B 1 269 ? -15.898 1.205 12.07 1 97.94 269 ALA B CA 1
ATOM 4383 C C . ALA B 1 269 ? -17.031 2.217 12.102 1 97.94 269 ALA B C 1
ATOM 4385 O O . ALA B 1 269 ? -18.203 1.849 12.305 1 97.94 269 ALA B O 1
ATOM 4386 N N . ALA B 1 270 ? -16.703 3.461 11.867 1 98.5 270 ALA B N 1
ATOM 4387 C CA . ALA B 1 270 ? -17.688 4.531 11.891 1 98.5 270 ALA B CA 1
ATOM 4388 C C . ALA B 1 270 ? -18.406 4.652 10.547 1 98.5 270 ALA B C 1
ATOM 4390 O O . ALA B 1 270 ? -19.234 5.539 10.359 1 98.5 270 ALA B O 1
ATOM 4391 N N . GLY B 1 271 ? -18.062 3.846 9.586 1 98.06 271 GLY B N 1
ATOM 4392 C CA . GLY B 1 271 ? -18.734 3.826 8.297 1 98.06 271 GLY B CA 1
ATOM 4393 C C . GLY B 1 271 ? -18.078 4.746 7.273 1 98.06 271 GLY B C 1
ATOM 4394 O O . GLY B 1 271 ? -18.625 4.957 6.188 1 98.06 271 GLY B O 1
ATOM 4395 N N . VAL B 1 272 ? -16.938 5.355 7.59 1 98.75 272 VAL B N 1
ATOM 4396 C CA . VAL B 1 272 ? -16.203 6.191 6.645 1 98.75 272 VAL B CA 1
ATOM 4397 C C . VAL B 1 272 ? -15.484 5.312 5.621 1 98.75 272 VAL B C 1
ATOM 4399 O O . VAL B 1 272 ? -14.812 4.344 5.984 1 98.75 272 VAL B O 1
ATOM 4402 N N . PRO B 1 273 ? -15.664 5.551 4.266 1 98.56 273 PRO B N 1
ATOM 4403 C CA . PRO B 1 273 ? -14.828 4.855 3.287 1 98.56 273 PRO B CA 1
ATOM 4404 C C . PRO B 1 273 ? -13.336 5.133 3.482 1 98.56 273 PRO B C 1
ATOM 4406 O O . PRO B 1 273 ? -12.922 6.293 3.49 1 98.56 273 PRO B O 1
ATOM 4409 N N . VAL B 1 274 ? -12.531 4.031 3.672 1 98.19 274 VAL B N 1
ATOM 4410 C CA . VAL B 1 274 ? -11.117 4.254 3.973 1 98.19 274 VAL B CA 1
ATOM 4411 C C . VAL B 1 274 ? -10.266 3.209 3.254 1 98.19 274 VAL B C 1
ATOM 4413 O O . VAL B 1 274 ? -10.625 2.027 3.221 1 98.19 274 VAL B O 1
ATOM 4416 N N . THR B 1 275 ? -9.273 3.596 2.58 1 98.81 275 THR B N 1
ATOM 4417 C CA . THR B 1 275 ? -8.164 2.744 2.156 1 98.81 275 THR B CA 1
ATOM 4418 C C . THR B 1 275 ? -6.938 2.98 3.027 1 98.81 275 THR B C 1
ATOM 4420 O O . THR B 1 275 ? -6.504 4.121 3.201 1 98.81 275 THR B O 1
ATOM 4423 N N . THR B 1 276 ? -6.395 1.946 3.678 1 98.62 276 THR B N 1
ATOM 4424 C CA . THR B 1 276 ? -5.211 2.027 4.523 1 98.62 276 THR B CA 1
ATOM 4425 C C . THR B 1 276 ? -4.109 1.108 4.004 1 98.62 276 THR B C 1
ATOM 4427 O O . THR B 1 276 ? -4.332 -0.09 3.816 1 98.62 276 THR B O 1
ATOM 4430 N N . VAL B 1 277 ? -2.953 1.716 3.834 1 98.88 277 VAL B N 1
ATOM 4431 C CA . VAL B 1 277 ? -1.832 0.95 3.301 1 98.88 277 VAL B CA 1
ATOM 4432 C C . VAL B 1 277 ? -0.597 1.166 4.172 1 98.88 277 VAL B C 1
ATOM 4434 O O . VAL B 1 277 ? -0.348 2.279 4.645 1 98.88 277 VAL B O 1
ATOM 4437 N N . ARG B 1 278 ? 0.136 0.088 4.41 1 98.88 278 ARG B N 1
ATOM 4438 C CA . ARG B 1 278 ? 1.454 0.182 5.031 1 98.88 278 ARG B CA 1
ATOM 4439 C C . ARG B 1 278 ? 2.557 -0.117 4.02 1 98.88 278 ARG B C 1
ATOM 4441 O O . ARG B 1 278 ? 2.502 -1.126 3.314 1 98.88 278 ARG B O 1
ATOM 4448 N N . TYR B 1 279 ? 3.498 0.705 3.902 1 98.94 279 TYR B N 1
ATOM 4449 C CA . TYR B 1 279 ? 4.711 0.438 3.137 1 98.94 279 TYR B CA 1
ATOM 4450 C C . TYR B 1 279 ? 5.816 -0.102 4.035 1 98.94 279 TYR B C 1
ATOM 4452 O O . TYR B 1 279 ? 6.125 0.489 5.074 1 98.94 279 TYR B O 1
ATOM 4460 N N . ASP B 1 280 ? 6.422 -1.243 3.672 1 98.62 280 ASP B N 1
ATOM 4461 C CA . ASP B 1 280 ? 7.477 -1.883 4.453 1 98.62 280 ASP B CA 1
ATOM 4462 C C . ASP B 1 280 ? 8.859 -1.439 3.98 1 98.62 280 ASP B C 1
ATOM 4464 O O . ASP B 1 280 ? 9 -0.91 2.877 1 98.62 280 ASP B O 1
ATOM 4468 N N . GLY B 1 281 ? 9.859 -1.632 4.836 1 98.69 281 GLY B N 1
ATOM 4469 C CA . GLY B 1 281 ? 11.25 -1.382 4.5 1 98.69 281 GLY B CA 1
ATOM 4470 C C . GLY B 1 281 ? 11.617 0.089 4.531 1 98.69 281 GLY B C 1
ATOM 4471 O O . GLY B 1 281 ? 12.586 0.509 3.891 1 98.69 281 GLY B O 1
ATOM 4472 N N . ILE B 1 282 ? 10.82 0.861 5.242 1 98.88 282 ILE B N 1
ATOM 4473 C CA . ILE B 1 282 ? 11.016 2.307 5.223 1 98.88 282 ILE B CA 1
ATOM 4474 C C . ILE B 1 282 ? 10.656 2.893 6.586 1 98.88 282 ILE B C 1
ATOM 4476 O O . ILE B 1 282 ? 10.094 2.203 7.438 1 98.88 282 ILE B O 1
ATOM 4480 N N . SER B 1 283 ? 11.109 4.145 6.852 1 98.56 283 SER B N 1
ATOM 4481 C CA . SER B 1 283 ? 10.859 4.812 8.125 1 98.56 283 SER B CA 1
ATOM 4482 C C . SER B 1 283 ? 10.148 6.145 7.922 1 98.56 283 SER B C 1
ATOM 4484 O O . SER B 1 283 ? 9.836 6.523 6.789 1 98.56 283 SER B O 1
ATOM 4486 N N . HIS B 1 284 ? 9.852 6.816 9.016 1 98.81 284 HIS B N 1
ATOM 4487 C CA . HIS B 1 284 ? 9.023 8.008 9.109 1 98.81 284 HIS B CA 1
ATOM 4488 C C . HIS B 1 284 ? 9.516 9.102 8.164 1 98.81 284 HIS B C 1
ATOM 4490 O O . HIS B 1 284 ? 10.727 9.25 7.957 1 98.81 284 HIS B O 1
ATOM 4496 N N . ASP B 1 285 ? 8.578 9.875 7.512 1 98.81 285 ASP B N 1
ATOM 4497 C CA . ASP B 1 285 ? 8.789 11.07 6.707 1 98.81 285 ASP B CA 1
ATOM 4498 C C . ASP B 1 285 ? 9.359 10.719 5.336 1 98.81 285 ASP B C 1
ATOM 4500 O O . ASP B 1 285 ? 9.852 11.594 4.621 1 98.81 285 ASP B O 1
ATOM 4504 N N . PHE B 1 286 ? 9.242 9.477 4.926 1 98.88 286 PHE B N 1
ATOM 4505 C CA . PHE B 1 286 ? 9.969 9 3.756 1 98.88 286 PHE B CA 1
ATOM 4506 C C . PHE B 1 286 ? 9.477 9.695 2.49 1 98.88 286 PHE B C 1
ATOM 4508 O O . PHE B 1 286 ? 10.234 9.859 1.533 1 98.88 286 PHE B O 1
ATOM 4515 N N . MET B 1 287 ? 8.234 10.133 2.424 1 98.81 287 MET B N 1
ATOM 4516 C CA . MET B 1 287 ? 7.73 10.805 1.227 1 98.81 287 MET B CA 1
ATOM 4517 C C . MET B 1 287 ? 8.32 12.203 1.098 1 98.81 287 MET B C 1
ATOM 4519 O O . MET B 1 287 ? 8.602 12.664 -0.011 1 98.81 287 MET B O 1
ATOM 4523 N N . MET B 1 288 ? 8.492 12.859 2.227 1 98.62 288 MET B N 1
ATOM 4524 C CA . MET B 1 288 ? 8.922 14.258 2.236 1 98.62 288 MET B CA 1
ATOM 4525 C C . MET B 1 288 ? 10.445 14.359 2.121 1 98.62 288 MET B C 1
ATOM 4527 O O . MET B 1 288 ? 10.961 15.227 1.42 1 98.62 288 MET B O 1
ATOM 4531 N N . LEU B 1 289 ? 11.242 13.461 2.742 1 98.69 289 LEU B N 1
ATOM 4532 C CA . LEU B 1 289 ? 12.695 13.555 2.84 1 98.69 289 LEU B CA 1
ATOM 4533 C C . LEU B 1 289 ? 13.344 13.344 1.477 1 98.69 289 LEU B C 1
ATOM 4535 O O . LEU B 1 289 ? 13.188 12.281 0.868 1 98.69 289 LEU B O 1
ATOM 4539 N N . ASN B 1 290 ? 14.125 14.336 1.056 1 98.38 290 ASN B N 1
ATOM 4540 C CA . ASN B 1 290 ? 14.812 14.273 -0.229 1 98.38 290 ASN B CA 1
ATOM 4541 C C . ASN B 1 290 ? 15.781 13.094 -0.29 1 98.38 290 ASN B C 1
ATOM 4543 O O . ASN B 1 290 ? 15.875 12.414 -1.313 1 98.38 290 ASN B O 1
ATOM 4547 N N . PRO B 1 291 ? 16.531 12.758 0.815 1 97.81 291 PRO B N 1
ATOM 4548 C CA . PRO B 1 291 ? 17.453 11.625 0.756 1 97.81 291 PRO B CA 1
ATOM 4549 C C . PRO B 1 291 ? 16.75 10.289 0.535 1 97.81 291 PRO B C 1
ATOM 4551 O O . PRO B 1 291 ? 17.391 9.305 0.155 1 97.81 291 PRO B O 1
ATOM 4554 N N . LEU B 1 292 ? 15.422 10.242 0.75 1 98.44 292 LEU B N 1
ATOM 4555 C CA . LEU B 1 292 ? 14.703 8.969 0.655 1 98.44 292 LEU B CA 1
ATOM 4556 C C . LEU B 1 292 ? 13.805 8.945 -0.577 1 98.44 292 LEU B C 1
ATOM 4558 O O . LEU B 1 292 ? 13.141 7.941 -0.849 1 98.44 292 LEU B O 1
ATOM 4562 N N . LYS B 1 293 ? 13.766 10.039 -1.353 1 98 293 LYS B N 1
ATOM 4563 C CA . LYS B 1 293 ? 12.789 10.227 -2.418 1 98 293 LYS B CA 1
ATOM 4564 C C . LYS B 1 293 ? 12.898 9.117 -3.463 1 98 293 LYS B C 1
ATOM 4566 O O . LYS B 1 293 ? 11.922 8.812 -4.152 1 98 293 LYS B O 1
ATOM 4571 N N . ASP B 1 294 ? 14.141 8.492 -3.578 1 97.62 294 ASP B N 1
ATOM 4572 C CA . ASP B 1 294 ? 14.359 7.527 -4.648 1 97.62 294 ASP B CA 1
ATOM 4573 C C . ASP B 1 294 ? 14.188 6.094 -4.141 1 97.62 294 ASP B C 1
ATOM 4575 O O . ASP B 1 294 ? 14.422 5.137 -4.883 1 97.62 294 ASP B O 1
ATOM 4579 N N . THR B 1 295 ? 13.859 5.898 -2.877 1 98.75 295 THR B N 1
ATOM 4580 C CA . THR B 1 295 ? 13.516 4.562 -2.402 1 98.75 295 THR B CA 1
ATOM 4581 C C . THR B 1 295 ? 12.266 4.039 -3.113 1 98.75 295 THR B C 1
ATOM 4583 O O . THR B 1 295 ? 11.461 4.824 -3.615 1 98.75 295 THR B O 1
ATOM 4586 N N . HIS B 1 296 ? 12.164 2.721 -3.166 1 98.75 296 HIS B N 1
ATOM 4587 C CA . HIS B 1 296 ? 11.016 2.094 -3.801 1 98.75 296 HIS B CA 1
ATOM 4588 C C . HIS B 1 296 ? 9.727 2.42 -3.053 1 98.75 296 HIS B C 1
ATOM 4590 O O . HIS B 1 296 ? 8.688 2.666 -3.67 1 98.75 296 HIS B O 1
ATOM 4596 N N . ALA B 1 297 ? 9.797 2.467 -1.722 1 98.81 297 ALA B N 1
ATOM 4597 C CA . ALA B 1 297 ? 8.641 2.812 -0.895 1 98.81 297 ALA B CA 1
ATOM 4598 C C . ALA B 1 297 ? 8.18 4.238 -1.176 1 98.81 297 ALA B C 1
ATOM 4600 O O . ALA B 1 297 ? 6.98 4.484 -1.347 1 98.81 297 ALA B O 1
ATOM 4601 N N . ALA B 1 298 ? 9.117 5.211 -1.25 1 98.88 298 ALA B N 1
ATOM 4602 C CA . ALA B 1 298 ? 8.758 6.609 -1.461 1 98.88 298 ALA B CA 1
ATOM 4603 C C . ALA B 1 298 ? 8.109 6.809 -2.83 1 98.88 298 ALA B C 1
ATOM 4605 O O . ALA B 1 298 ? 7.082 7.477 -2.949 1 98.88 298 ALA B O 1
ATOM 4606 N N . LYS B 1 299 ? 8.727 6.219 -3.852 1 98.62 299 LYS B N 1
ATOM 4607 C CA . LYS B 1 299 ? 8.18 6.336 -5.199 1 98.62 299 LYS B CA 1
ATOM 4608 C C . LYS B 1 299 ? 6.785 5.719 -5.281 1 98.62 299 LYS B C 1
ATOM 4610 O O . LYS B 1 299 ? 5.867 6.316 -5.84 1 98.62 299 LYS B O 1
ATOM 4615 N N . GLY B 1 300 ? 6.645 4.516 -4.695 1 98.75 300 GLY B N 1
ATOM 4616 C CA . GLY B 1 300 ? 5.348 3.859 -4.703 1 98.75 300 GLY B CA 1
ATOM 4617 C C . GLY B 1 300 ? 4.285 4.629 -3.943 1 98.75 300 GLY B C 1
ATOM 4618 O O . GLY B 1 300 ? 3.162 4.793 -4.43 1 98.75 300 GLY B O 1
ATOM 4619 N N . ALA B 1 301 ? 4.605 5.117 -2.775 1 98.94 301 ALA B N 1
ATOM 4620 C CA . ALA B 1 301 ? 3.666 5.82 -1.907 1 98.94 301 ALA B CA 1
ATOM 4621 C C . ALA B 1 301 ? 3.219 7.137 -2.533 1 98.94 301 ALA B C 1
ATOM 4623 O O . ALA B 1 301 ? 2.029 7.457 -2.537 1 98.94 301 ALA B O 1
ATOM 4624 N N . THR B 1 302 ? 4.184 7.891 -3.066 1 98.88 302 THR B N 1
ATOM 4625 C CA . THR B 1 302 ? 3.859 9.172 -3.684 1 98.88 302 THR B CA 1
ATOM 4626 C C . THR B 1 302 ? 2.975 8.977 -4.91 1 98.88 302 THR B C 1
ATOM 4628 O O . THR B 1 302 ? 1.975 9.672 -5.082 1 98.88 302 THR B O 1
ATOM 4631 N N . ALA B 1 303 ? 3.297 7.969 -5.715 1 98.69 303 ALA B N 1
ATOM 4632 C CA . ALA B 1 303 ? 2.482 7.672 -6.891 1 98.69 303 ALA B CA 1
ATOM 4633 C C . ALA B 1 303 ? 1.062 7.281 -6.488 1 98.69 303 ALA B C 1
ATOM 4635 O O . ALA B 1 303 ? 0.092 7.703 -7.125 1 98.69 303 ALA B O 1
ATOM 4636 N N . GLN B 1 304 ? 0.942 6.488 -5.469 1 98.81 304 GLN B N 1
ATOM 4637 C CA . GLN B 1 304 ? -0.374 6.047 -5.02 1 98.81 304 GLN B CA 1
ATOM 4638 C C . GLN B 1 304 ? -1.185 7.211 -4.457 1 98.81 304 GLN B C 1
ATOM 4640 O O . GLN B 1 304 ? -2.373 7.348 -4.754 1 98.81 304 GLN B O 1
ATOM 4645 N N . ALA B 1 305 ? -0.551 8.039 -3.639 1 98.88 305 ALA B N 1
ATOM 4646 C CA . ALA B 1 305 ? -1.229 9.211 -3.078 1 98.88 305 ALA B CA 1
ATOM 4647 C C . ALA B 1 305 ? -1.743 10.125 -4.184 1 98.88 305 ALA B C 1
ATOM 4649 O O . ALA B 1 305 ? -2.871 10.617 -4.113 1 98.88 305 ALA B O 1
ATOM 4650 N N . ILE B 1 306 ? -0.934 10.328 -5.195 1 98.81 306 ILE B N 1
ATOM 4651 C CA . ILE B 1 306 ? -1.3 11.172 -6.332 1 98.81 306 ILE B CA 1
ATOM 4652 C C . ILE B 1 306 ? -2.506 10.57 -7.051 1 98.81 306 ILE B C 1
ATOM 4654 O O . ILE B 1 306 ? -3.461 11.281 -7.375 1 98.81 306 ILE B O 1
ATOM 4658 N N . ALA B 1 307 ? -2.508 9.266 -7.266 1 98.5 307 ALA B N 1
ATOM 4659 C CA . ALA B 1 307 ? -3.611 8.602 -7.949 1 98.5 307 ALA B CA 1
ATOM 4660 C C . ALA B 1 307 ? -4.906 8.727 -7.152 1 98.5 307 ALA B C 1
ATOM 4662 O O . ALA B 1 307 ? -5.977 8.945 -7.727 1 98.5 307 ALA B O 1
ATOM 4663 N N . VAL B 1 308 ? -4.824 8.586 -5.871 1 98.81 308 VAL B N 1
ATOM 4664 C CA . VAL B 1 308 ? -5.984 8.695 -4.992 1 98.81 308 VAL B CA 1
ATOM 4665 C C . VAL B 1 308 ? -6.555 10.109 -5.062 1 98.81 308 VAL B C 1
ATOM 4667 O O . VAL B 1 308 ? -7.77 10.289 -5.191 1 98.81 308 VAL B O 1
ATOM 4670 N N . LEU B 1 309 ? -5.652 11.086 -4.98 1 98.88 309 LEU B N 1
ATOM 4671 C CA . LEU B 1 309 ? -6.094 12.477 -5.051 1 98.88 309 LEU B CA 1
ATOM 4672 C C . LEU B 1 309 ? -6.727 12.781 -6.402 1 98.88 309 LEU B C 1
ATOM 4674 O O . LEU B 1 309 ? -7.762 13.445 -6.473 1 98.88 309 LEU B O 1
ATOM 4678 N N . ARG B 1 310 ? -6.152 12.258 -7.488 1 98.19 310 ARG B N 1
ATOM 4679 C CA . ARG B 1 310 ? -6.695 12.461 -8.828 1 98.19 310 ARG B CA 1
ATOM 4680 C C . ARG B 1 310 ? -8.117 11.914 -8.93 1 98.19 310 ARG B C 1
ATOM 4682 O O . ARG B 1 310 ? -9 12.578 -9.469 1 98.19 310 ARG B O 1
ATOM 4689 N N . GLN B 1 311 ? -8.25 10.781 -8.406 1 97.94 311 GLN B N 1
ATOM 4690 C CA . GLN B 1 311 ? -9.562 10.148 -8.453 1 97.94 311 GLN B CA 1
ATOM 4691 C C . GLN B 1 311 ? -10.578 10.922 -7.613 1 97.94 311 GLN B C 1
ATOM 4693 O O . GLN B 1 311 ? -11.688 11.195 -8.07 1 97.94 311 GLN B O 1
ATOM 4698 N N . ALA B 1 312 ? -10.234 11.32 -6.402 1 98.5 312 ALA B N 1
ATOM 4699 C CA . ALA B 1 312 ? -11.125 12.008 -5.473 1 98.5 312 ALA B CA 1
ATOM 4700 C C . ALA B 1 312 ? -11.539 13.375 -6.016 1 98.5 312 ALA B C 1
ATOM 4702 O O . ALA B 1 312 ? -12.648 13.836 -5.762 1 98.5 312 ALA B O 1
ATOM 4703 N N . LEU B 1 313 ? -10.617 13.961 -6.789 1 98.62 313 LEU B N 1
ATOM 4704 C CA . LEU B 1 313 ? -10.828 15.328 -7.262 1 98.62 313 LEU B CA 1
ATOM 4705 C C . LEU B 1 313 ? -11.43 15.328 -8.664 1 98.62 313 LEU B C 1
ATOM 4707 O O . LEU B 1 313 ? -11.609 16.391 -9.258 1 98.62 313 LEU B O 1
ATOM 4711 N N . GLY B 1 314 ? -11.766 14.141 -9.273 1 96.19 314 GLY B N 1
ATOM 4712 C CA . GLY B 1 314 ? -12.406 14.016 -10.578 1 96.19 314 GLY B CA 1
ATOM 4713 C C . GLY B 1 314 ? -11.469 14.305 -11.734 1 96.19 314 GLY B C 1
ATOM 4714 O O . GLY B 1 314 ? -11.883 14.867 -12.75 1 96.19 314 GLY B O 1
ATOM 4715 N N . ARG B 1 315 ? -10.156 13.961 -11.508 1 87.88 315 ARG B N 1
ATOM 4716 C CA . ARG B 1 315 ? -9.141 14.219 -12.523 1 87.88 315 ARG B CA 1
ATOM 4717 C C . ARG B 1 315 ? -8.555 12.914 -13.055 1 87.88 315 ARG B C 1
ATOM 4719 O O . ARG B 1 315 ? -7.488 12.906 -13.672 1 87.88 315 ARG B O 1
ATOM 4726 N N . ALA B 1 316 ? -9.156 11.727 -12.789 1 82.06 316 ALA B N 1
ATOM 4727 C CA . ALA B 1 316 ? -8.641 10.422 -13.203 1 82.06 316 ALA B CA 1
ATOM 4728 C C . ALA B 1 316 ? -8.766 10.242 -14.719 1 82.06 316 ALA B C 1
ATOM 4730 O O . ALA B 1 316 ? -9.656 10.812 -15.344 1 82.06 316 ALA B O 1
#

pLDDT: mean 97.95, std 3.6, range [52.28, 99.0]

Nearest PDB structures (foldseek):
  4ou4-assembly1_A-2  TM=9.715E-01  e=6.537E-40  Pseudomonas sp. ECU1011
  6kmo-assembly1_A  TM=9.709E-01  e=9.764E-40  Enterobacter asburiae
  4ou5-assembly1_A  TM=9.680E-01  e=5.829E-40  Pseudomonas sp. ECU1011
  6kmo-assembly1_B  TM=9.694E-01  e=1.300E-39  Enterobacter asburiae
  4ob7-assembly1_A-2  TM=9.700E-01  e=1.300E-39  Pseudomonas sp. ECU1011

Solvent-accessible surface area (backbone atoms only — not comparable to full-atom values): 31214 Å² total; per-residue (Å²): 130,77,78,87,43,55,40,69,56,46,47,52,51,24,60,68,55,71,46,80,82,43,68,65,74,44,53,66,71,57,35,33,49,52,53,45,56,65,40,63,59,93,72,93,56,64,74,63,42,71,51,77,47,78,41,74,29,100,80,45,66,31,48,32,38,41,34,30,34,56,84,69,74,71,66,25,29,31,34,40,32,32,63,30,42,54,49,44,29,67,46,69,74,47,39,37,54,48,50,36,44,43,10,50,63,24,66,22,28,28,40,34,47,48,51,64,37,23,69,83,35,41,73,62,40,44,49,49,34,48,44,32,44,53,44,43,34,64,73,52,18,61,85,73,36,33,30,48,89,34,18,31,34,24,17,31,29,44,5,11,25,39,31,56,21,41,51,48,47,25,64,75,68,64,79,48,72,52,60,26,35,39,28,37,46,18,45,26,53,72,78,72,76,47,69,32,25,64,75,15,28,90,24,52,66,52,25,46,64,40,50,50,45,29,44,48,40,28,43,67,58,65,81,56,43,68,38,42,61,58,7,49,59,66,47,49,53,75,68,44,38,80,46,48,40,34,40,40,37,34,33,57,40,24,39,45,28,51,46,36,53,45,37,52,30,49,36,43,72,26,66,22,56,54,35,38,38,34,32,44,38,35,38,67,62,33,64,55,39,62,79,30,42,82,39,54,47,23,46,52,48,52,53,49,52,24,51,52,49,9,49,64,51,74,58,110,129,77,79,86,43,55,41,68,58,45,44,52,51,24,60,67,56,70,47,80,81,43,67,66,74,43,54,66,71,56,35,33,48,51,53,45,58,65,41,64,58,92,71,92,55,62,74,62,41,71,52,76,46,78,40,75,28,98,80,46,65,30,48,32,39,41,34,30,34,56,84,70,75,71,68,26,31,31,33,41,32,32,64,31,42,52,50,44,29,68,47,70,71,46,39,38,51,49,51,35,46,43,10,50,64,23,66,22,28,29,40,34,49,49,52,65,36,22,70,83,33,43,72,61,40,44,47,49,33,48,43,32,46,53,44,43,33,64,76,52,18,60,87,71,36,33,32,48,89,34,19,30,34,24,19,32,28,44,6,11,24,39,31,55,21,42,51,47,46,24,65,76,68,64,79,47,70,53,60,26,36,38,28,37,48,18,46,23,54,74,79,72,76,46,69,31,24,66,74,15,29,90,25,52,65,51,26,45,63,43,50,52,45,29,45,48,40,28,42,67,58,66,82,56,42,68,38,42,63,59,6,48,60,66,46,48,52,76,67,42,38,79,46,51,38,34,41,40,38,34,34,59,41,24,38,44,28,51,47,36,54,45,37,51,31,48,38,43,73,26,67,20,56,58,35,39,38,34,31,45,38,36,38,66,63,33,64,56,37,62,81,29,42,82,39,53,46,21,46,51,50,50,53,50,52,24,52,51,48,9,49,63,52,73,59,108